Protein 3OEP (pdb70)

InterPro domains:
  IPR003778 Carboxyltransferase domain, subdomain A and B [PF02626] (245-492)
  IPR003778 Carboxyltransferase domain, subdomain A and B [SM00797] (244-492)
  IPR003833 Carboxyltransferase domain, subdomain C and D [PF02682] (4-189)
  IPR003833 Carboxyltransferase domain, subdomain C and D [SM00796] (1-189)
  IPR010016 5-oxoprolinase subunit B [PTHR34698] (6-201)
  IPR010016 5-oxoprolinase subunit B [TIGR00370] (7-198)
  IPR029000 Cyclophilin-like domain superfamily [G3DSA:2.40.100.10] (76-208)
  IPR029000 Cyclophilin-like domain superfamily [G3DSA:2.40.100.10] (384-494)
  IPR029000 Cyclophilin-like domain superfamily [SSF50891] (78-199)

CATH classification: 3.30.1360.40 (+2 more: 2.40.100.10, 2.40.100.10)

Radius of gyration: 23.64 Å; Cα contacts (8 Å, |Δi|>4): 1422; chains: 1; bounding box: 75×50×50 Å

Sequence (485 aa):
VRGFYLRFGEGVSEEANRRRALALAEALLRAPPPGLLDAVPAYGVLYLEYDPRRLSRGRLLRLLKGLPRVVEIPVVRYDGEDLPEVASSRLGLSLEAVKALHQKPLYRVYALGFTPGFPFLAEVEPALRLPRKPHPRPRRVPAHAVAVAGVQTGIYPLPSPGGWNLLGTSLVVAVYDPHRETPFLLRPGDRVRRFLEAEGPTPPEPRPLELLPEEPRLPALLVEEEPGLMDLVVDGGRFLGGHLGLARSGPLDAPSARLANRLVGNGAGAPLLLEFAYKGPVLTALRDLVAAFAGYGFVALLLEGEEIPPGQSFLWPRGKTLRFRPRGPGVRGYLAVAGGLEVRPFLGSASPDLRGRIGRPLWAGDVLGLEALRPVRPGRAFPQRPLPEAFRLRLLPGPQFAGEAFRALCSGPFRVARADRVGVELLGPEVPGGEGLSEPTPLGGVQVPPSSGRPLVLLADKGSSLGGYAKKPALVDPRDLWLLGQARPGVEIIHFTTS

Foldseek 3Di:
DDKDKDFQDDDQDPVLLVLLCQLQVQCLVPPDPFWFAWAFARNMIMTDGDCVRANPVNVVVVSVVTDEEDEWAWAQPWPQLVVLCVVLVHDSVRLVCQQQPDFWAFRAAALPFQKTKIFARDQSSEAAFAPAKDQWDAAQFWFDHGRTIIGRLHIGIGRTRTGTGTQDRQAELPDPDGGVDAHGYTYGYDYDDDDHDDRHAFDAWADPDFPAWWKFFQAAWPFKWWFFQFAGHCLRRFFFRFGALQLVFQQLFQVQLPHHSGFTWIKFWQAGTKMFTQAWWKKFKTFAQWWKAWPRDTHRHFFIDIHHHGTIIGTHGDDAFTMMIMAIRQGWRTHDDNPTRGAQVSSSHHGGDHHGDTIGHNDDHGDDGTDGDDDDDQDQAAEWEKDFDPQADPQQLCQQQVDKWWFAAADQQWTWIHDGDGAKDFDRKDFDDQQFFFDYRDGTTTGGHRNHTGIGGIDRRIGTDPVRSSNSSGDGGGHMYHYDD

Solvent-accessible surface area: 19905 Å² total

Organism: Thermus thermophilus (strain ATCC 27634 / DSM 579 / HB8) (NCBI:txid300852)

Structure (mmCIF, N/CA/C/O backbone):
data_3OEP
#
_entry.id   3OEP
#
_cell.length_a   75.289
_cell.length_b   75.289
_cell.length_c   183.032
_cell.angle_alpha   90.000
_cell.angle_beta   90.000
_cell.angle_gamma   90.000
#
_symmetry.space_group_name_H-M   'P 43 21 2'
#
loop_
_entity.id
_entity.type
_entity.pdbx_description
1 polymer 'Putative uncharacterized protein TTHA0988'
2 non-polymer GLYCEROL
3 non-polymer 'SULFATE ION'
4 water water
#
loop_
_atom_site.group_PDB
_atom_site.id
_atom_site.type_symbol
_atom_site.label_atom_id
_atom_site.label_alt_id
_atom_site.label_comp_id
_atom_site.label_asym_id
_atom_site.label_entity_id
_atom_site.label_seq_id
_atom_site.pdbx_PDB_ins_code
_atom_site.Cartn_x
_atom_site.Cartn_y
_atom_site.Cartn_z
_atom_site.occupancy
_atom_site.B_iso_or_equiv
_atom_site.auth_seq_id
_atom_site.auth_comp_id
_atom_site.auth_asym_id
_atom_site.auth_atom_id
_atom_site.pdbx_PDB_model_num
ATOM 1 C C . MET A 1 1 ? -0.860 31.897 -0.918 1.00 27.43 1 MET A C 1
ATOM 2 O O . MET A 1 1 ? -0.746 33.119 -1.038 1.00 29.77 1 MET A O 1
ATOM 3 N N . VAL A 1 2 ? -2.013 31.295 -0.637 1.00 34.69 2 VAL A N 1
ATOM 4 C CA . VAL A 1 2 ? -3.305 31.913 -0.926 1.00 30.84 2 VAL A CA 1
ATOM 5 C C . VAL A 1 2 ? -4.287 31.709 0.230 1.00 28.95 2 VAL A C 1
ATOM 6 O O . VAL A 1 2 ? -4.378 30.621 0.801 1.00 28.25 2 VAL A O 1
ATOM 10 N N . ARG A 1 3 ? -5.014 32.775 0.564 1.00 24.58 3 ARG A N 1
ATOM 11 C CA . ARG A 1 3 ? -6.075 32.729 1.555 1.00 23.80 3 ARG A CA 1
ATOM 12 C C . ARG A 1 3 ? -7.242 33.563 1.032 1.00 19.35 3 ARG A C 1
ATOM 13 O O . ARG A 1 3 ? -7.054 34.419 0.177 1.00 17.86 3 ARG A O 1
ATOM 21 N N . GLY A 1 4 ? -8.443 33.309 1.534 1.00 19.63 4 GLY A N 1
ATOM 22 C CA . GLY A 1 4 ? -9.609 34.055 1.081 1.00 19.36 4 GLY A CA 1
ATOM 23 C C . GLY A 1 4 ? -10.711 34.135 2.109 1.00 19.71 4 GLY A C 1
ATOM 24 O O . GLY A 1 4 ? -10.735 33.365 3.076 1.00 20.10 4 GLY A O 1
ATOM 25 N N . PHE A 1 5 ? -11.608 35.092 1.917 1.00 17.59 5 PHE A N 1
ATOM 26 C CA . PHE A 1 5 ? -12.813 35.171 2.729 1.00 20.22 5 PHE A CA 1
ATOM 27 C C . PHE A 1 5 ? -13.939 35.834 1.959 1.00 17.68 5 PHE A C 1
ATOM 28 O O . PHE A 1 5 ? -13.710 36.522 0.953 1.00 17.48 5 PHE A O 1
ATOM 36 N N . TYR A 1 6 ? -15.155 35.601 2.441 1.00 17.02 6 TYR A N 1
ATOM 37 C CA . TYR A 1 6 ? -16.365 36.085 1.808 1.00 15.10 6 TYR A CA 1
ATOM 38 C C . TYR A 1 6 ? -17.016 37.166 2.664 1.00 17.30 6 TYR A C 1
ATOM 39 O O . TYR A 1 6 ? -17.137 37.014 3.884 1.00 18.60 6 TYR A O 1
ATOM 48 N N . LEU A 1 7 ? -17.411 38.258 2.022 1.00 16.53 7 LEU A N 1
ATOM 49 C CA . LEU A 1 7 ? -18.297 39.242 2.627 1.00 17.76 7 LEU A CA 1
ATOM 50 C C . LEU A 1 7 ? -19.679 39.047 2.010 1.00 17.48 7 LEU A C 1
ATOM 51 O O . LEU A 1 7 ? -19.804 38.842 0.797 1.00 16.21 7 LEU A O 1
ATOM 56 N N . ARG A 1 8 ? -20.711 39.080 2.849 1.00 16.60 8 ARG A N 1
ATOM 57 C CA . ARG A 1 8 ? -22.066 38.770 2.409 1.00 16.30 8 ARG A CA 1
ATOM 58 C C . ARG A 1 8 ? -22.994 39.907 2.821 1.00 16.38 8 ARG A C 1
ATOM 59 O O . ARG A 1 8 ? -23.125 40.204 4.009 1.00 17.65 8 ARG A O 1
ATOM 67 N N . PHE A 1 9 ? -23.611 40.544 1.827 1.00 16.05 9 PHE A N 1
ATOM 68 C CA . PHE A 1 9 ? -24.392 41.770 2.033 1.00 17.35 9 PHE A CA 1
ATOM 69 C C . PHE A 1 9 ? -25.901 41.571 1.922 1.00 19.67 9 PHE A C 1
ATOM 70 O O . PHE A 1 9 ? -26.673 42.502 2.177 1.00 20.89 9 PHE A O 1
ATOM 78 N N . GLY A 1 10 ? -26.320 40.365 1.555 1.00 19.37 10 GLY A N 1
ATOM 79 C CA . GLY A 1 10 ? -27.736 40.034 1.482 1.00 22.13 10 GLY A CA 1
ATOM 80 C C . GLY A 1 10 ? -27.936 38.777 0.668 1.00 24.54 10 GLY A C 1
ATOM 81 O O . GLY A 1 10 ? -27.182 38.521 -0.267 1.00 24.68 10 GLY A O 1
ATOM 82 N N . GLU A 1 11 ? -28.949 37.994 1.026 1.00 26.01 11 GLU A N 1
ATOM 83 C CA . GLU A 1 11 ? -29.208 36.720 0.365 1.00 26.93 11 GLU A CA 1
ATOM 84 C C . GLU A 1 11 ? -29.963 36.908 -0.946 1.00 27.11 11 GLU A C 1
ATOM 85 O O . GLU A 1 11 ? -30.585 37.948 -1.184 1.00 27.15 11 GLU A O 1
ATOM 87 N N . GLY A 1 12 ? -29.884 35.890 -1.797 1.00 25.59 12 GLY A N 1
ATOM 88 C CA . GLY A 1 12 ? -30.664 35.836 -3.028 1.00 25.40 12 GLY A CA 1
ATOM 89 C C . GLY A 1 12 ? -30.311 36.895 -4.050 1.00 24.76 12 GLY A C 1
ATOM 90 O O . GLY A 1 12 ? -29.191 37.415 -4.075 1.00 23.04 12 GLY A O 1
ATOM 91 N N . VAL A 1 13 ? -31.283 37.208 -4.900 1.00 25.04 13 VAL A N 1
ATOM 92 C CA . VAL A 1 13 ? -31.135 38.249 -5.901 1.00 25.71 13 VAL A CA 1
ATOM 93 C C . VAL A 1 13 ? -31.621 39.563 -5.296 1.00 26.93 13 VAL A C 1
ATOM 94 O O . VAL A 1 13 ? -32.808 39.901 -5.369 1.00 31.21 13 VAL A O 1
ATOM 98 N N . SER A 1 14 ? -30.700 40.271 -4.653 1.00 24.34 14 SER A N 1
ATOM 99 C CA . SER A 1 14 ? -30.981 41.555 -4.030 1.00 23.29 14 SER A CA 1
ATOM 100 C C . SER A 1 14 ? -30.181 42.605 -4.776 1.00 21.38 14 SER A C 1
ATOM 101 O O . SER A 1 14 ? -28.953 42.541 -4.805 1.00 20.38 14 SER A O 1
ATOM 104 N N . GLU A 1 15 ? -30.869 43.565 -5.385 1.00 19.89 15 GLU A N 1
ATOM 105 C CA . GLU A 1 15 ? -30.186 44.617 -6.125 1.00 19.38 15 GLU A CA 1
ATOM 106 C C . GLU A 1 15 ? -29.233 45.423 -5.236 1.00 18.10 15 GLU A C 1
ATOM 107 O O . GLU A 1 15 ? -28.091 45.667 -5.622 1.00 17.78 15 GLU A O 1
ATOM 113 N N . GLU A 1 16 ? -29.677 45.825 -4.047 0.66 14.45 16 GLU A N 1
ATOM 114 C CA . GLU A 1 16 ? -28.834 46.668 -3.208 0.99 16.40 16 GLU A CA 1
ATOM 115 C C . GLU A 1 16 ? -27.633 45.893 -2.651 0.66 11.27 16 GLU A C 1
ATOM 116 O O . GLU A 1 16 ? -26.542 46.439 -2.543 0.66 9.18 16 GLU A O 1
ATOM 122 N N . ALA A 1 17 ? -27.821 44.613 -2.344 1.00 14.93 17 ALA A N 1
ATOM 123 C CA . ALA A 1 17 ? -26.699 43.778 -1.886 1.00 14.86 17 ALA A CA 1
ATOM 124 C C . ALA A 1 17 ? -25.643 43.656 -2.990 1.00 15.83 17 ALA A C 1
ATOM 125 O O . ALA A 1 17 ? -24.439 43.738 -2.731 1.00 14.80 17 ALA A O 1
ATOM 127 N N . ASN A 1 18 ? -26.107 43.480 -4.220 1.00 16.32 18 ASN A N 1
ATOM 128 C CA . ASN A 1 18 ? -25.212 43.401 -5.375 1.00 16.01 18 ASN A CA 1
ATOM 129 C C . ASN A 1 18 ? -24.489 44.731 -5.625 1.00 17.46 18 ASN A C 1
ATOM 130 O O . ASN A 1 18 ? -23.294 44.730 -5.914 1.00 16.27 18 ASN A O 1
ATOM 135 N N . ARG A 1 19 ? -25.193 45.860 -5.485 1.00 16.22 19 ARG A N 1
ATOM 136 C CA A ARG A 1 19 ? -24.567 47.186 -5.639 0.50 16.96 19 ARG A CA 1
ATOM 137 C CA B ARG A 1 19 ? -24.567 47.169 -5.651 0.50 17.36 19 ARG A CA 1
ATOM 138 C C . ARG A 1 19 ? -23.427 47.363 -4.650 1.00 18.22 19 ARG A C 1
ATOM 139 O O . ARG A 1 19 ? -22.370 47.903 -4.995 1.00 18.04 19 ARG A O 1
ATOM 154 N N . ARG A 1 20 ? -23.647 46.915 -3.413 1.00 17.05 20 ARG A N 1
ATOM 155 C CA . ARG A 1 20 ? -22.637 46.989 -2.371 1.00 17.72 20 ARG A CA 1
ATOM 156 C C . ARG A 1 20 ? -21.388 46.175 -2.728 1.00 17.15 20 ARG A C 1
ATOM 157 O O . ARG A 1 20 ? -20.265 46.684 -2.646 1.00 18.35 20 ARG A O 1
ATOM 165 N N . ALA A 1 21 ? -21.592 44.919 -3.108 1.00 15.82 21 ALA A N 1
ATOM 166 C CA . ALA A 1 21 ? -20.480 44.021 -3.453 1.00 16.42 21 ALA A CA 1
ATOM 167 C C . ALA A 1 21 ? -19.707 44.551 -4.657 1.00 18.08 21 ALA A C 1
ATOM 168 O O . ALA A 1 21 ? -18.470 44.497 -4.693 1.00 18.49 21 ALA A O 1
ATOM 170 N N . LEU A 1 22 ? -20.445 45.074 -5.632 1.00 18.41 22 LEU A N 1
ATOM 171 C CA . LEU A 1 22 ? -19.846 45.632 -6.849 1.00 21.68 22 LEU A CA 1
ATOM 172 C C . LEU A 1 22 ? -19.040 46.892 -6.584 1.00 22.46 22 LEU A C 1
ATOM 173 O O . LEU A 1 22 ? -17.949 47.049 -7.133 1.00 22.97 22 LEU A O 1
ATOM 178 N N . ALA A 1 23 ? -19.577 47.793 -5.758 1.00 19.98 23 ALA A N 1
ATOM 179 C CA . ALA A 1 23 ? -18.898 49.049 -5.437 1.00 21.27 23 ALA A CA 1
ATOM 180 C C . ALA A 1 23 ? -17.541 48.769 -4.799 1.00 20.70 23 ALA A C 1
ATOM 181 O O . ALA A 1 23 ? -16.538 49.428 -5.112 1.00 20.32 23 ALA A O 1
ATOM 183 N N . LEU A 1 24 ? -17.523 47.786 -3.904 1.00 19.13 24 LEU A N 1
ATOM 184 C CA . LEU A 1 24 ? -16.299 47.401 -3.215 1.00 19.17 24 LEU A CA 1
ATOM 185 C C . LEU A 1 24 ? -15.320 46.722 -4.166 1.00 18.89 24 LEU A C 1
ATOM 186 O O . LEU A 1 24 ? -14.136 47.071 -4.190 1.00 19.07 24 LEU A O 1
ATOM 191 N N . ALA A 1 25 ? -15.803 45.761 -4.949 1.00 16.53 25 ALA A N 1
ATOM 192 C CA . ALA A 1 25 ? -14.942 45.065 -5.901 1.00 17.39 25 ALA A CA 1
ATOM 193 C C . ALA A 1 25 ? -14.337 46.041 -6.906 1.00 17.03 25 ALA A C 1
ATOM 194 O O . ALA A 1 25 ? -13.138 45.987 -7.180 1.00 18.21 25 ALA A O 1
ATOM 196 N N . GLU A 1 26 ? -15.169 46.928 -7.450 1.00 16.14 26 GLU A N 1
ATOM 197 C CA . GLU A 1 26 ? -14.712 47.898 -8.452 1.00 19.03 26 GLU A CA 1
ATOM 198 C C . GLU A 1 26 ? -13.624 48.815 -7.905 1.00 20.03 26 GLU A C 1
ATOM 199 O O . GLU A 1 26 ? -12.630 49.066 -8.582 1.00 19.84 26 GLU A O 1
ATOM 205 N N . ALA A 1 27 ? -13.818 49.304 -6.683 1.00 19.88 27 ALA A N 1
ATOM 206 C CA . ALA A 1 27 ? -12.841 50.187 -6.044 1.00 21.91 27 ALA A CA 1
ATOM 207 C C . ALA A 1 27 ? -11.494 49.480 -5.841 1.00 22.02 27 ALA A C 1
ATOM 208 O O . ALA A 1 27 ? -10.437 50.076 -6.058 1.00 24.39 27 ALA A O 1
ATOM 210 N N . LEU A 1 28 ? -11.537 48.212 -5.437 1.00 20.77 28 LEU A N 1
ATOM 211 C CA . LEU A 1 28 ? -10.316 47.416 -5.268 1.00 20.29 28 LEU A CA 1
ATOM 212 C C . LEU A 1 28 ? -9.624 47.157 -6.597 1.00 21.24 28 LEU A C 1
ATOM 213 O O . LEU A 1 28 ? -8.404 47.280 -6.689 1.00 23.40 28 LEU A O 1
ATOM 218 N N . LEU A 1 29 ? -10.396 46.795 -7.619 1.00 19.91 29 LEU A N 1
ATOM 219 C CA . LEU A 1 29 ? -9.831 46.433 -8.924 1.00 20.71 29 LEU A CA 1
ATOM 220 C C . LEU A 1 29 ? -9.246 47.659 -9.648 1.00 24.22 29 LEU A C 1
ATOM 221 O O . LEU A 1 29 ? -8.321 47.537 -10.456 1.00 25.26 29 LEU A O 1
ATOM 226 N N . ARG A 1 30 ? -9.781 48.833 -9.329 1.00 25.18 30 ARG A N 1
ATOM 227 C CA . ARG A 1 30 ? -9.276 50.108 -9.832 1.00 28.93 30 ARG A CA 1
ATOM 228 C C . ARG A 1 30 ? -7.874 50.416 -9.293 1.00 29.64 30 ARG A C 1
ATOM 229 O O . ARG A 1 30 ? -7.038 50.975 -10.006 1.00 31.46 30 ARG A O 1
ATOM 237 N N . ALA A 1 31 ? -7.628 50.043 -8.039 1.00 27.65 31 ALA A N 1
ATOM 238 C CA . ALA A 1 31 ? -6.368 50.335 -7.361 1.00 29.01 31 ALA A CA 1
ATOM 239 C C . ALA A 1 31 ? -6.024 49.198 -6.398 1.00 27.53 31 ALA A C 1
ATOM 240 O O . ALA A 1 31 ? -6.100 49.365 -5.181 1.00 26.96 31 ALA A O 1
ATOM 242 N N . PRO A 1 32 ? -5.646 48.027 -6.945 1.00 26.76 32 PRO A N 1
ATOM 243 C CA . PRO A 1 32 ? -5.459 46.843 -6.110 1.00 26.25 32 PRO A CA 1
ATOM 244 C C . PRO A 1 32 ? -4.245 46.963 -5.202 1.00 27.10 32 PRO A C 1
ATOM 245 O O . PRO A 1 32 ? -3.154 47.264 -5.688 1.00 27.33 32 PRO A O 1
ATOM 249 N N . PRO A 1 33 ? -4.429 46.751 -3.889 1.00 26.85 33 PRO A N 1
ATOM 250 C CA . PRO A 1 33 ? -3.271 46.777 -3.005 1.00 27.77 33 PRO A CA 1
ATOM 251 C C . PRO A 1 33 ? -2.347 45.591 -3.264 1.00 27.23 33 PRO A C 1
ATOM 252 O O . PRO A 1 33 ? -2.825 44.516 -3.640 1.00 25.38 33 PRO A O 1
ATOM 256 N N . PRO A 1 34 ? -1.031 45.786 -3.087 1.00 27.35 34 PRO A N 1
ATOM 257 C CA . PRO A 1 34 ? -0.085 44.677 -3.195 1.00 27.64 34 PRO A CA 1
ATOM 258 C C . PRO A 1 34 ? -0.505 43.501 -2.311 1.00 26.71 34 PRO A C 1
ATOM 259 O O . PRO A 1 34 ? -0.790 43.691 -1.128 1.00 27.47 34 PRO A O 1
ATOM 263 N N . GLY A 1 35 ? -0.568 42.308 -2.893 1.00 25.13 35 GLY A N 1
ATOM 264 C CA . GLY A 1 35 ? -0.995 41.114 -2.162 1.00 23.83 35 GLY A CA 1
ATOM 265 C C . GLY A 1 35 ? -2.429 40.685 -2.430 1.00 22.73 35 GLY A C 1
ATOM 266 O O . GLY A 1 35 ? -2.797 39.554 -2.113 1.00 20.99 35 GLY A O 1
ATOM 267 N N . LEU A 1 36 ? -3.247 41.574 -2.994 1.00 20.57 36 LEU A N 1
ATOM 268 C CA . LEU A 1 36 ? -4.599 41.197 -3.413 1.00 20.08 36 LEU A CA 1
ATOM 269 C C . LEU A 1 36 ? -4.506 40.365 -4.684 1.00 20.87 36 LEU A C 1
ATOM 270 O O . LEU A 1 36 ? -3.927 40.812 -5.676 1.00 21.48 36 LEU A O 1
ATOM 275 N N . LEU A 1 37 ? -5.078 39.163 -4.638 1.00 19.22 37 LEU A N 1
ATOM 276 C CA . LEU A 1 37 ? -5.026 38.215 -5.747 1.00 19.32 37 LEU A CA 1
ATOM 277 C C . LEU A 1 37 ? -6.307 38.211 -6.572 1.00 17.69 37 LEU A C 1
ATOM 278 O O . LEU A 1 37 ? -6.263 37.987 -7.775 1.00 17.53 37 LEU A O 1
ATOM 283 N N . ASP A 1 38 ? -7.452 38.444 -5.930 1.00 15.63 38 ASP A N 1
ATOM 284 C CA . ASP A 1 38 ? -8.716 38.537 -6.648 1.00 16.93 38 ASP A CA 1
ATOM 285 C C . ASP A 1 38 ? -9.775 39.213 -5.788 1.00 15.97 38 ASP A C 1
ATOM 286 O O . ASP A 1 38 ? -9.699 39.187 -4.559 1.00 16.57 38 ASP A O 1
ATOM 291 N N . ALA A 1 39 ? -10.746 39.818 -6.463 1.00 14.46 39 ALA A N 1
ATOM 292 C CA . ALA A 1 39 ? -11.920 40.410 -5.835 1.00 14.57 39 ALA A CA 1
ATOM 293 C C . ALA A 1 39 ? -13.092 40.076 -6.744 1.00 15.99 39 ALA A C 1
ATOM 294 O O . ALA A 1 39 ? -13.214 40.624 -7.847 1.00 18.68 39 ALA A O 1
ATOM 296 N N . VAL A 1 40 ? -13.938 39.154 -6.300 1.00 13.96 40 VAL A N 1
ATOM 297 C CA . VAL A 1 40 ? -14.977 38.598 -7.157 1.00 12.88 40 VAL A CA 1
ATOM 298 C C . VAL A 1 40 ? -16.364 38.812 -6.555 1.00 13.42 40 VAL A C 1
ATOM 299 O O . VAL A 1 40 ? -16.695 38.225 -5.522 1.00 13.80 40 VAL A O 1
ATOM 303 N N . PRO A 1 41 ? -17.184 39.651 -7.202 1.00 13.70 41 PRO A N 1
ATOM 304 C CA . PRO A 1 41 ? -18.548 39.826 -6.737 1.00 14.30 41 PRO A CA 1
ATOM 305 C C . PRO A 1 41 ? -19.524 38.915 -7.483 1.00 14.76 41 PRO A C 1
ATOM 306 O O . PRO A 1 41 ? -19.362 38.668 -8.678 1.00 14.40 41 PRO A O 1
ATOM 310 N N . ALA A 1 42 ? -20.518 38.401 -6.774 1.00 12.80 42 ALA A N 1
ATOM 311 C CA . ALA A 1 42 ? -21.583 37.609 -7.387 1.00 12.74 42 ALA A CA 1
ATOM 312 C C . ALA A 1 42 ? -22.806 37.737 -6.503 1.00 13.32 42 ALA A C 1
ATOM 313 O O . ALA A 1 42 ? -22.762 37.367 -5.329 1.00 13.75 42 ALA A O 1
ATOM 315 N N . TYR A 1 43 ? -23.881 38.302 -7.047 1.00 13.10 43 TYR A N 1
ATOM 316 C CA . TYR A 1 43 ? -25.078 38.592 -6.265 1.00 12.85 43 TYR A CA 1
ATOM 317 C C . TYR A 1 43 ? -24.666 39.427 -5.043 1.00 13.89 43 TYR A C 1
ATOM 318 O O . TYR A 1 43 ? -23.945 40.410 -5.204 1.00 14.92 43 TYR A O 1
ATOM 327 N N . GLY A 1 44 ? -25.081 39.044 -3.837 1.00 16.30 44 GLY A N 1
ATOM 328 C CA . GLY A 1 44 ? -24.739 39.821 -2.644 1.00 16.06 44 GLY A CA 1
ATOM 329 C C . GLY A 1 44 ? -23.426 39.446 -1.980 1.00 17.06 44 GLY A C 1
ATOM 330 O O . GLY A 1 44 ? -23.175 39.852 -0.856 1.00 18.79 44 GLY A O 1
ATOM 331 N N . VAL A 1 45 ? -22.581 38.681 -2.670 1.00 13.67 45 VAL A N 1
ATOM 332 C CA . VAL A 1 45 ? -21.358 38.151 -2.077 1.00 14.22 45 VAL A CA 1
ATOM 333 C C . VAL A 1 45 ? -20.125 38.751 -2.739 1.00 14.64 45 VAL A C 1
ATOM 334 O O . VAL A 1 45 ? -20.086 38.914 -3.966 1.00 13.91 45 VAL A O 1
ATOM 338 N N . LEU A 1 46 ? -19.116 39.059 -1.926 1.00 14.07 46 LEU A N 1
ATOM 339 C CA . LEU A 1 46 ? -17.810 39.469 -2.428 1.00 13.46 46 LEU A CA 1
ATOM 340 C C . LEU A 1 46 ? -16.764 38.526 -1.858 1.00 14.19 46 LEU A C 1
ATOM 341 O O . LEU A 1 46 ? -16.655 38.383 -0.643 1.00 14.75 46 LEU A O 1
ATOM 346 N N . TYR A 1 47 ? -16.027 37.858 -2.739 1.00 13.56 47 TYR A N 1
ATOM 347 C CA . TYR A 1 47 ? -14.931 36.990 -2.339 1.00 12.38 47 TYR A CA 1
ATOM 348 C C . TYR A 1 47 ? -13.611 37.718 -2.557 1.00 13.57 47 TYR A C 1
ATOM 349 O O . TYR A 1 47 ? -13.346 38.221 -3.652 1.00 14.02 47 TYR A O 1
ATOM 358 N N . LEU A 1 48 ? -12.792 37.769 -1.517 1.00 12.25 48 LEU A N 1
ATOM 359 C CA . LEU A 1 48 ? -11.480 38.402 -1.598 1.00 14.84 48 LEU A CA 1
ATOM 360 C C . LEU A 1 48 ? -10.417 37.349 -1.371 1.00 16.32 48 LEU A C 1
ATOM 361 O O . LEU A 1 48 ? -10.471 36.607 -0.386 1.00 16.28 48 LEU A O 1
ATOM 366 N N . GLU A 1 49 ? -9.460 37.277 -2.294 1.00 16.58 49 GLU A N 1
ATOM 367 C CA . GLU A 1 49 ? -8.354 36.340 -2.205 1.00 16.85 49 GLU A CA 1
ATOM 368 C C . GLU A 1 49 ? -7.063 37.144 -2.099 1.00 17.51 49 GLU A C 1
ATOM 369 O O . GLU A 1 49 ? -6.876 38.128 -2.814 1.00 17.84 49 GLU A O 1
ATOM 375 N N . TYR A 1 50 ? -6.183 36.739 -1.193 1.00 18.20 50 TYR A N 1
ATOM 376 C CA . TYR A 1 50 ? -4.996 37.526 -0.905 1.00 19.33 50 TYR A CA 1
ATOM 377 C C . TYR A 1 50 ? -3.830 36.649 -0.467 1.00 20.25 50 TYR A C 1
ATOM 378 O O . TYR A 1 50 ? -4.021 35.525 0.000 1.00 20.94 50 TYR A O 1
ATOM 387 N N . ASP A 1 51 ? -2.621 37.176 -0.644 1.00 22.39 51 ASP A N 1
ATOM 388 C CA . ASP A 1 51 ? -1.402 36.519 -0.191 1.00 24.81 51 ASP A CA 1
ATOM 389 C C . ASP A 1 51 ? -1.079 37.053 1.198 1.00 25.77 51 ASP A C 1
ATOM 390 O O . ASP A 1 51 ? -0.674 38.209 1.333 1.00 26.76 51 ASP A O 1
ATOM 395 N N . PRO A 1 52 ? -1.256 36.219 2.237 1.00 27.94 52 PRO A N 1
ATOM 396 C CA . PRO A 1 52 ? -1.098 36.700 3.610 1.00 29.33 52 PRO A CA 1
ATOM 397 C C . PRO A 1 52 ? 0.318 37.161 3.962 1.00 31.51 52 PRO A C 1
ATOM 398 O O . PRO A 1 52 ? 0.493 37.892 4.937 1.00 33.72 52 PRO A O 1
ATOM 402 N N . ARG A 1 53 ? 1.313 36.740 3.185 1.00 31.82 53 ARG A N 1
ATOM 403 C CA . ARG A 1 53 ? 2.686 37.202 3.390 1.00 33.44 53 ARG A CA 1
ATOM 404 C C . ARG A 1 53 ? 2.847 38.687 3.048 1.00 33.71 53 ARG A C 1
ATOM 405 O O . ARG A 1 53 ? 3.706 39.359 3.615 1.00 34.54 53 ARG A O 1
ATOM 408 N N . ARG A 1 54 ? 2.030 39.195 2.125 1.00 32.34 54 ARG A N 1
ATOM 409 C CA . ARG A 1 54 ? 2.132 40.593 1.682 1.00 33.02 54 ARG A CA 1
ATOM 410 C C . ARG A 1 54 ? 0.994 41.483 2.167 1.00 32.59 54 ARG A C 1
ATOM 411 O O . ARG A 1 54 ? 1.175 42.688 2.320 1.00 33.28 54 ARG A O 1
ATOM 419 N N . LEU A 1 55 ? -0.176 40.891 2.392 1.00 30.75 55 LEU A N 1
ATOM 420 C CA . LEU A 1 55 ? -1.359 41.637 2.796 1.00 29.75 55 LEU A CA 1
ATOM 421 C C . LEU A 1 55 ? -2.100 40.869 3.877 1.00 30.76 55 LEU A C 1
ATOM 422 O O . LEU A 1 55 ? -2.537 39.752 3.648 1.00 31.20 55 LEU A O 1
ATOM 427 N N . SER A 1 56 ? -2.228 41.455 5.062 1.00 30.97 56 SER A N 1
ATOM 428 C CA . SER A 1 56 ? -2.973 40.805 6.141 1.00 30.96 56 SER A CA 1
ATOM 429 C C . SER A 1 56 ? -4.474 40.989 5.936 1.00 29.91 56 SER A C 1
ATOM 430 O O . SER A 1 56 ? -4.911 41.962 5.317 1.00 27.27 56 SER A O 1
ATOM 433 N N . ARG A 1 57 ? -5.263 40.058 6.466 1.00 28.29 57 ARG A N 1
ATOM 434 C CA . ARG A 1 57 ? -6.715 40.184 6.434 1.00 28.45 57 ARG A CA 1
ATOM 435 C C . ARG A 1 57 ? -7.161 41.489 7.092 1.00 28.15 57 ARG A C 1
ATOM 436 O O . ARG A 1 57 ? -8.042 42.176 6.581 1.00 26.85 57 ARG A O 1
ATOM 444 N N . GLY A 1 58 ? -6.548 41.816 8.228 1.00 29.65 58 GLY A N 1
ATOM 445 C CA . GLY A 1 58 ? -6.876 43.037 8.957 1.00 29.39 58 GLY A CA 1
ATOM 446 C C . GLY A 1 58 ? -6.598 44.298 8.162 1.00 28.11 58 GLY A C 1
ATOM 447 O O . GLY A 1 58 ? -7.415 45.224 8.150 1.00 27.11 58 GLY A O 1
ATOM 448 N N . ARG A 1 59 ? -5.443 44.339 7.504 1.00 26.93 59 ARG A N 1
ATOM 449 C CA . ARG A 1 59 ? -5.086 45.477 6.660 1.00 27.58 59 ARG A CA 1
ATOM 450 C C . ARG A 1 59 ? -6.071 45.587 5.505 1.00 26.63 59 ARG A C 1
ATOM 451 O O . ARG A 1 59 ? -6.522 46.680 5.168 1.00 26.16 59 ARG A O 1
ATOM 453 N N . LEU A 1 60 ? -6.422 44.446 4.916 1.00 25.89 60 LEU A N 1
ATOM 454 C CA . LEU A 1 60 ? -7.397 44.418 3.835 1.00 25.45 60 LEU A CA 1
ATOM 455 C C . LEU A 1 60 ? -8.775 44.889 4.312 1.00 25.79 60 LEU A C 1
ATOM 456 O O . LEU A 1 60 ? -9.430 45.680 3.634 1.00 26.43 60 LEU A O 1
ATOM 461 N N . LEU A 1 61 ? -9.208 44.429 5.484 1.00 26.57 61 LEU A N 1
ATOM 462 C CA . LEU A 1 61 ? -10.500 44.864 6.032 1.00 27.38 61 LEU A CA 1
ATOM 463 C C . LEU A 1 61 ? -10.516 46.369 6.321 1.00 27.45 61 LEU A C 1
ATOM 464 O O . LEU A 1 61 ? -11.515 47.041 6.071 1.00 26.29 61 LEU A O 1
ATOM 469 N N . ARG A 1 62 ? -9.404 46.893 6.828 1.00 27.89 62 ARG A N 1
ATOM 470 C CA . ARG A 1 62 ? -9.284 48.331 7.086 1.00 28.35 62 ARG A CA 1
ATOM 471 C C . ARG A 1 62 ? -9.366 49.120 5.775 1.00 28.81 62 ARG A C 1
ATOM 472 O O . ARG A 1 62 ? -10.070 50.133 5.698 1.00 26.34 62 ARG A O 1
ATOM 480 N N . LEU A 1 63 ? -8.666 48.639 4.747 1.00 29.62 63 LEU A N 1
ATOM 481 C CA . LEU A 1 63 ? -8.716 49.252 3.414 1.00 31.38 63 LEU A CA 1
ATOM 482 C C . LEU A 1 63 ? -10.144 49.373 2.887 1.00 31.18 63 LEU A C 1
ATOM 483 O O . LEU A 1 63 ? -10.524 50.416 2.344 1.00 29.44 63 LEU A O 1
ATOM 488 N N . LEU A 1 64 ? -10.937 48.314 3.061 1.00 31.05 64 LEU A N 1
ATOM 489 C CA . LEU A 1 64 ? -12.314 48.294 2.561 1.00 32.98 64 LEU A CA 1
ATOM 490 C C . LEU A 1 64 ? -13.162 49.445 3.116 1.00 34.06 64 LEU A C 1
ATOM 491 O O . LEU A 1 64 ? -14.024 49.974 2.412 1.00 33.84 64 LEU A O 1
ATOM 496 N N . LYS A 1 65 ? -12.905 49.833 4.365 1.00 36.11 65 LYS A N 1
ATOM 497 C CA . LYS A 1 65 ? -13.645 50.923 5.010 1.00 37.28 65 LYS A CA 1
ATOM 498 C C . LYS A 1 65 ? -13.326 52.297 4.412 1.00 39.05 65 LYS A C 1
ATOM 499 O O . LYS A 1 65 ? -14.148 53.213 4.487 1.00 40.89 65 LYS A O 1
ATOM 502 N N . GLY A 1 66 ? -12.138 52.435 3.823 1.00 40.14 66 GLY A N 1
ATOM 503 C CA . GLY A 1 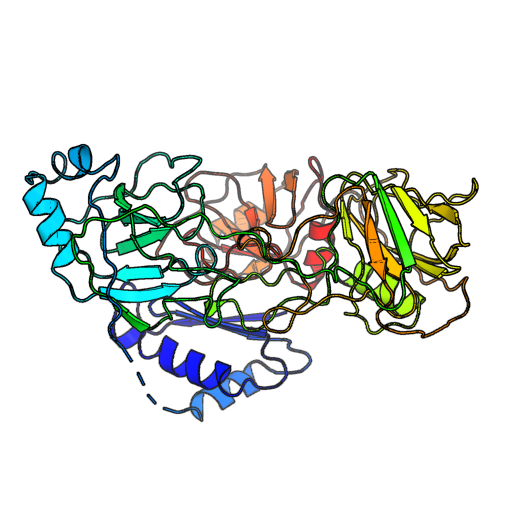66 ? -11.704 53.699 3.225 1.00 41.36 66 GLY A CA 1
ATOM 504 C C . GLY A 1 66 ? -12.062 53.879 1.758 1.00 41.97 66 GLY A C 1
ATOM 505 O O . GLY A 1 66 ? -11.838 54.951 1.197 1.00 44.11 66 GLY A O 1
ATOM 506 N N . LEU A 1 67 ? -12.615 52.841 1.130 1.00 41.42 67 LEU A N 1
ATOM 507 C CA . LEU A 1 67 ? -12.976 52.901 -0.290 1.00 42.04 67 LEU A CA 1
ATOM 508 C C . LEU A 1 67 ? -14.287 53.663 -0.508 1.00 43.54 67 LEU A C 1
ATOM 509 O O . LEU A 1 67 ? -15.084 53.801 0.423 1.00 43.33 67 LEU A O 1
ATOM 514 N N . PRO A 1 68 ? -14.517 54.161 -1.742 1.00 45.23 68 PRO A N 1
ATOM 515 C CA . PRO A 1 68 ? -15.756 54.895 -2.020 1.00 46.34 68 PRO A CA 1
ATOM 516 C C . PRO A 1 68 ? -17.008 54.020 -1.926 1.00 46.45 68 PRO A C 1
ATOM 517 O O . PRO A 1 68 ? -17.996 54.432 -1.316 1.00 47.59 68 PRO A O 1
ATOM 521 N N . ARG A 1 76 ? -25.090 51.644 -17.538 1.00 37.26 76 ARG A N 1
ATOM 522 C CA . ARG A 1 76 ? -24.835 51.284 -18.931 1.00 37.54 76 ARG A CA 1
ATOM 523 C C . ARG A 1 76 ? -25.814 50.211 -19.408 1.00 34.46 76 ARG A C 1
ATOM 524 O O . ARG A 1 76 ? -25.852 49.115 -18.831 1.00 33.73 76 ARG A O 1
ATOM 532 N N . VAL A 1 77 ? -26.579 50.520 -20.460 1.00 30.68 77 VAL A N 1
ATOM 533 C CA . VAL A 1 77 ? -27.529 49.562 -21.049 1.00 27.03 77 VAL A CA 1
ATOM 534 C C . VAL A 1 77 ? -26.967 48.950 -22.330 1.00 24.23 77 VAL A C 1
ATOM 535 O O . VAL A 1 77 ? -26.652 49.656 -23.295 1.00 23.00 77 VAL A O 1
ATOM 539 N N . VAL A 1 78 ? -26.846 47.630 -22.326 1.00 19.29 78 VAL A N 1
ATOM 540 C CA . VAL A 1 78 ? -26.327 46.894 -23.463 1.00 17.65 78 VAL A CA 1
ATOM 541 C C . VAL A 1 78 ? -27.474 46.155 -24.134 1.00 18.45 78 VAL A C 1
ATOM 542 O O . VAL A 1 78 ? -28.220 45.439 -23.469 1.00 17.79 78 VAL A O 1
ATOM 546 N N . GLU A 1 79 ? -27.599 46.325 -25.448 1.00 17.22 79 GLU A N 1
ATOM 547 C CA . GLU A 1 79 ? -28.647 45.667 -26.226 1.00 18.48 79 GLU A CA 1
ATOM 548 C C . GLU A 1 79 ? -28.140 44.335 -26.776 1.00 18.68 79 GLU A C 1
ATOM 549 O O . GLU A 1 79 ? -27.047 44.265 -27.352 1.00 19.13 79 GLU A O 1
ATOM 551 N N . ILE A 1 80 ? -28.923 43.278 -26.582 1.00 14.76 80 ILE A N 1
ATOM 552 C CA . ILE A 1 80 ? -28.589 41.956 -27.104 1.00 14.01 80 ILE A CA 1
ATOM 553 C C . ILE A 1 80 ? -29.651 41.532 -28.118 1.00 13.19 80 ILE A C 1
ATOM 554 O O . ILE A 1 80 ? -30.742 41.108 -27.731 1.00 13.39 80 ILE A O 1
ATOM 559 N N . PRO A 1 81 ? -29.355 41.665 -29.421 1.00 12.96 81 PRO A N 1
ATOM 560 C CA . PRO A 1 81 ? -30.276 41.129 -30.430 1.00 12.99 81 PRO A CA 1
ATOM 561 C C . PRO A 1 81 ? -30.305 39.614 -30.331 1.00 13.81 81 PRO A C 1
ATOM 562 O O . PRO A 1 81 ? -29.252 38.996 -30.152 1.00 12.11 81 PRO A O 1
ATOM 566 N N . VAL A 1 82 ? -31.495 39.025 -30.436 1.00 13.17 82 VAL A N 1
ATOM 567 C CA A VAL A 1 82 ? -31.682 37.586 -30.225 0.50 12.74 82 VAL A CA 1
ATOM 568 C CA B VAL A 1 82 ? -31.651 37.588 -30.252 0.50 13.59 82 VAL A CA 1
ATOM 569 C C . VAL A 1 82 ? -32.610 36.984 -31.270 1.00 13.36 82 VAL A C 1
ATOM 570 O O . VAL A 1 82 ? -33.670 37.548 -31.561 1.00 14.47 82 VAL A O 1
ATOM 577 N N . ARG A 1 83 ? -32.214 35.838 -31.820 1.00 14.01 83 ARG A N 1
ATOM 578 C CA . ARG A 1 83 ? -33.087 35.036 -32.668 1.00 14.71 83 ARG A CA 1
ATOM 579 C C . ARG A 1 83 ? -33.701 33.965 -31.766 1.00 15.05 83 ARG A C 1
ATOM 580 O O . ARG A 1 83 ? -32.975 33.156 -31.183 1.00 13.94 83 ARG A O 1
ATOM 588 N N . TYR A 1 84 ? -35.029 33.965 -31.634 1.00 15.92 84 TYR A N 1
ATOM 589 C CA . TYR A 1 84 ? -35.701 33.044 -30.709 1.00 15.14 84 TYR A CA 1
ATOM 590 C C . TYR A 1 84 ? -36.001 31.726 -31.407 1.00 16.72 84 TYR A C 1
ATOM 591 O O . TYR A 1 84 ? -37.147 31.429 -31.754 1.00 17.29 84 TYR A O 1
ATOM 600 N N . ASP A 1 85 ? -34.933 30.953 -31.600 1.00 15.67 85 ASP A N 1
ATOM 601 C CA . ASP A 1 85 ? -34.955 29.673 -32.298 1.00 17.39 85 ASP A CA 1
ATOM 602 C C . ASP A 1 85 ? -34.499 28.545 -31.373 1.00 16.65 85 ASP A C 1
ATOM 603 O O . ASP A 1 85 ? -34.082 27.475 -31.837 1.00 15.87 85 ASP A O 1
ATOM 608 N N . GLY A 1 86 ? -34.582 28.784 -30.063 1.00 14.47 86 GLY A N 1
ATOM 609 C CA . GLY A 1 86 ? -34.053 27.856 -29.082 1.00 15.11 86 GLY A CA 1
ATOM 610 C C . GLY A 1 86 ? -34.731 26.501 -29.125 1.00 15.97 86 GLY A C 1
ATOM 611 O O . GLY A 1 86 ? -35.949 26.406 -29.318 1.00 16.51 86 GLY A O 1
ATOM 612 N N . GLU A 1 87 ? -33.931 25.454 -28.934 1.00 16.89 87 GLU A N 1
ATOM 613 C CA . GLU A 1 87 ? -34.408 24.073 -29.012 1.00 19.24 87 GLU A CA 1
ATOM 614 C C . GLU A 1 87 ? -35.484 23.766 -27.963 1.00 19.27 87 GLU A C 1
ATOM 615 O O . GLU A 1 87 ? -36.317 22.898 -28.182 1.00 19.64 87 GLU A O 1
ATOM 621 N N . ASP A 1 88 ? -35.463 24.482 -26.838 1.00 18.36 88 ASP A N 1
ATOM 622 C CA . ASP A 1 88 ? -36.413 24.253 -25.741 1.00 18.02 88 ASP A CA 1
ATOM 623 C C . ASP A 1 88 ? -37.618 25.199 -25.742 1.00 17.32 88 ASP A C 1
ATOM 624 O O . ASP A 1 88 ? -38.486 25.095 -24.870 1.00 17.28 88 ASP A O 1
ATOM 629 N N . LEU A 1 89 ? -37.689 26.107 -26.707 1.00 16.94 89 LEU A N 1
ATOM 630 C CA . LEU A 1 89 ? -38.736 27.126 -26.697 1.00 18.52 89 LEU A CA 1
ATOM 631 C C . LEU A 1 89 ? -40.144 26.506 -26.672 1.00 19.72 89 LEU A C 1
ATOM 632 O O . LEU A 1 89 ? -40.981 26.907 -25.848 1.00 19.75 89 LEU A O 1
ATOM 637 N N . PRO A 1 90 ? -40.410 25.503 -27.534 1.00 19.41 90 PRO A N 1
ATOM 638 C CA . PRO A 1 90 ? -41.741 24.883 -27.473 1.00 20.42 90 PRO A CA 1
ATOM 639 C C . PRO A 1 90 ? -42.073 24.225 -26.127 1.00 20.25 90 PRO A C 1
ATOM 640 O O . PRO A 1 90 ? -43.200 24.358 -25.646 1.00 20.37 90 PRO A O 1
ATOM 644 N N . GLU A 1 91 ? -41.104 23.534 -25.531 1.00 19.97 91 GLU A N 1
ATOM 645 C CA . GLU A 1 91 ? -41.301 22.875 -24.236 1.00 21.86 91 GLU A CA 1
ATOM 646 C C . GLU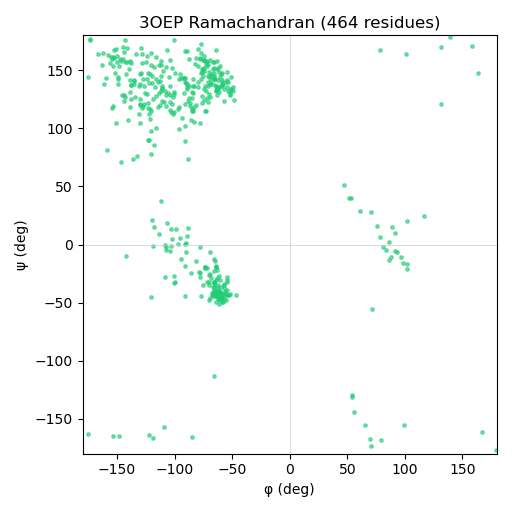 A 1 91 ? -41.484 23.880 -23.099 1.00 20.26 91 GLU A C 1
ATOM 647 O O . GLU A 1 91 ? -42.316 23.679 -22.208 1.00 19.65 91 GLU A O 1
ATOM 653 N N . VAL A 1 92 ? -40.684 24.943 -23.110 1.00 17.46 92 VAL A N 1
ATOM 654 C CA . VAL A 1 92 ? -40.845 26.014 -22.127 1.00 17.12 92 VAL A CA 1
ATOM 655 C C . VAL A 1 92 ? -42.264 26.599 -22.204 1.00 17.63 92 VAL A C 1
ATOM 656 O O . VAL A 1 92 ? -42.947 26.731 -21.185 1.00 17.37 92 VAL A O 1
ATOM 660 N N . ALA A 1 93 ? -42.703 26.934 -23.415 1.00 16.65 93 ALA A N 1
ATOM 661 C CA . ALA A 1 93 ? -44.049 27.488 -23.622 1.00 18.74 93 ALA A CA 1
ATOM 662 C C . ALA A 1 93 ? -45.129 26.553 -23.075 1.00 20.13 93 ALA A C 1
ATOM 663 O O . ALA A 1 93 ? -46.040 26.994 -22.362 1.00 19.93 93 ALA A O 1
ATOM 665 N N A SER A 1 94 ? -45.029 25.267 -23.409 0.50 21.34 94 SER A N 1
ATOM 666 N N B SER A 1 94 ? -45.013 25.270 -23.408 0.50 21.14 94 SER A N 1
ATOM 667 C CA A SER A 1 94 ? -46.012 24.269 -22.969 0.50 22.96 94 SER A CA 1
ATOM 668 C CA B SER A 1 94 ? -45.979 24.255 -22.989 0.50 22.56 94 SER A CA 1
ATOM 669 C C A SER A 1 94 ? -46.063 24.140 -21.453 0.50 23.08 94 SER A C 1
ATOM 670 C C B SER A 1 94 ? -46.055 24.124 -21.469 0.50 22.92 94 SER A C 1
ATOM 671 O O A SER A 1 94 ? -47.145 24.146 -20.859 0.50 24.28 94 SER A O 1
ATOM 672 O O B SER A 1 94 ? -47.146 24.118 -20.892 0.50 24.21 94 SER A O 1
ATOM 677 N N . ARG A 1 95 ? -44.892 24.025 -20.832 1.00 21.88 95 ARG A N 1
ATOM 678 C CA . ARG A 1 95 ? -44.809 23.849 -19.384 1.00 21.47 95 ARG A CA 1
ATOM 679 C C . ARG A 1 95 ? -45.311 25.065 -18.596 1.00 19.86 95 ARG A C 1
ATOM 680 O O . ARG A 1 95 ? -45.722 24.928 -17.448 1.00 19.61 95 ARG A O 1
ATOM 688 N N . LEU A 1 96 ? -45.301 26.240 -19.223 1.00 18.65 96 LEU A N 1
ATOM 689 C CA . LEU A 1 96 ? -45.724 27.476 -18.560 1.00 17.85 96 LEU A CA 1
ATOM 690 C C . LEU A 1 96 ? -47.123 27.935 -18.963 1.00 18.34 96 LEU A C 1
ATOM 691 O O . LEU A 1 96 ? -47.607 28.946 -18.450 1.00 19.07 96 LEU A O 1
ATOM 696 N N . GLY A 1 97 ? -47.771 27.196 -19.864 1.00 19.81 97 GLY A N 1
ATOM 697 C CA . GLY A 1 97 ? -49.101 27.547 -20.346 1.00 19.25 97 GLY A CA 1
ATOM 698 C C . GLY A 1 97 ? -49.106 28.778 -21.230 1.00 19.44 97 GLY A C 1
ATOM 699 O O . GLY A 1 97 ? -50.107 29.490 -21.306 1.00 20.02 97 GLY A O 1
ATOM 700 N N . LEU A 1 98 ? -47.989 29.017 -21.912 1.00 17.74 98 LEU A N 1
ATOM 701 C CA . LEU A 1 98 ? -47.799 30.223 -22.717 1.00 18.18 98 LEU A CA 1
ATOM 702 C C . LEU A 1 98 ? -47.741 29.895 -24.204 1.00 18.54 98 LEU A C 1
ATOM 703 O O . LEU A 1 98 ? -47.354 28.791 -24.593 1.00 20.37 98 LEU A O 1
ATOM 708 N N . SER A 1 99 ? -48.099 30.870 -25.031 1.00 18.51 99 SER A N 1
ATOM 709 C CA . SER A 1 99 ? -47.830 30.792 -26.463 1.00 18.96 99 SER A CA 1
ATOM 710 C C . SER A 1 99 ? -46.341 31.036 -26.704 1.00 19.06 99 SER A C 1
ATOM 711 O O . SER A 1 99 ? -45.644 31.583 -25.845 1.00 17.27 99 SER A O 1
ATOM 714 N N . LEU A 1 100 ? -45.864 30.643 -27.882 1.00 19.07 100 LEU A N 1
ATOM 715 C CA . LEU A 1 100 ? -44.472 30.879 -28.260 1.00 20.44 100 LEU A CA 1
ATOM 716 C C . LEU A 1 100 ? -44.171 32.373 -28.247 1.00 17.98 100 LEU A C 1
ATOM 717 O O . LEU A 1 100 ? -43.148 32.804 -27.717 1.00 18.18 100 LEU A O 1
ATOM 722 N N . GLU A 1 101 ? -45.080 33.171 -28.801 1.00 18.61 101 GLU A N 1
ATOM 723 C CA . GLU A 1 101 ? -44.892 34.614 -28.821 1.00 19.34 101 GLU A CA 1
ATOM 724 C C . GLU A 1 101 ? -44.926 35.223 -27.420 1.00 18.02 101 GLU A C 1
ATOM 725 O O . GLU A 1 101 ? -44.224 36.197 -27.156 1.00 15.98 101 GLU A O 1
ATOM 731 N N . ALA A 1 102 ? -45.731 34.648 -26.526 1.00 17.29 102 ALA A N 1
ATOM 732 C CA . ALA A 1 102 ? -45.802 35.129 -25.149 1.00 16.54 102 ALA A CA 1
ATOM 733 C C . ALA A 1 102 ? -44.473 34.907 -24.431 1.00 15.36 102 ALA A C 1
ATOM 734 O O . ALA A 1 102 ? -44.032 35.770 -23.682 1.00 14.53 102 ALA A O 1
ATOM 736 N N . VAL A 1 103 ? -43.847 33.751 -24.659 1.00 15.25 103 VAL A N 1
ATOM 737 C CA . VAL A 1 103 ? -42.515 33.487 -24.107 1.00 13.94 103 VAL A CA 1
ATOM 738 C C . VAL A 1 103 ? -41.496 34.525 -24.584 1.00 12.64 103 VAL A C 1
ATOM 739 O O . VAL A 1 103 ? -40.748 35.094 -23.784 1.00 12.67 103 VAL A O 1
ATOM 743 N N . LYS A 1 104 ? -41.463 34.764 -25.890 1.00 13.28 104 LYS A N 1
ATOM 744 C CA . LYS A 1 104 ? -40.547 35.755 -26.453 1.00 14.35 104 LYS A CA 1
ATOM 745 C C . LYS A 1 104 ? -40.766 37.138 -25.855 1.00 13.25 104 LYS A C 1
ATOM 746 O O . LYS A 1 104 ? -39.811 37.831 -25.498 1.00 14.01 104 LYS A O 1
ATOM 752 N N . ALA A 1 105 ? -42.021 37.546 -25.750 1.00 13.91 105 ALA A N 1
ATOM 753 C CA . ALA A 1 105 ? -42.345 38.866 -25.213 1.00 14.96 105 ALA A CA 1
ATOM 754 C C . ALA A 1 105 ? -41.941 38.999 -23.746 1.00 14.04 105 ALA A C 1
ATOM 755 O O . ALA A 1 105 ? -41.356 40.016 -23.346 1.00 13.73 105 ALA A O 1
ATOM 757 N N . LEU A 1 106 ? -42.235 37.973 -22.948 1.00 14.39 106 LEU A N 1
ATOM 758 C CA . LEU A 1 106 ? -41.836 37.959 -21.538 1.00 13.19 106 LEU A CA 1
ATOM 759 C C . LEU A 1 106 ? -40.324 38.044 -21.388 1.00 13.81 106 LEU A C 1
ATOM 760 O O . LEU A 1 106 ? -39.821 38.773 -20.534 1.00 13.78 106 LEU A O 1
ATOM 765 N N . HIS A 1 107 ? -39.594 37.310 -22.220 1.00 12.43 107 HIS A N 1
ATOM 766 C CA . HIS A 1 107 ? -38.138 37.337 -22.136 1.00 10.61 107 HIS A CA 1
ATOM 767 C C . HIS A 1 107 ? -37.557 38.728 -22.411 1.00 12.87 107 HIS A C 1
ATOM 768 O O . HIS A 1 107 ? -36.596 39.134 -21.766 1.00 12.09 107 HIS A O 1
ATOM 775 N N . GLN A 1 108 ? -38.152 39.454 -23.355 1.00 13.59 108 GLN A N 1
ATOM 776 C CA . GLN A 1 108 ? -37.675 40.788 -23.723 1.00 13.11 108 GLN A CA 1
ATOM 777 C C . GLN A 1 108 ? -38.142 41.895 -22.783 1.00 13.44 108 GLN A C 1
ATOM 778 O O . GLN A 1 108 ? -37.625 43.000 -22.848 1.00 15.77 108 GLN A O 1
ATOM 784 N N . LYS A 1 109 ? -39.126 41.613 -21.935 1.00 14.40 109 LYS A N 1
ATOM 785 C CA . LYS A 1 109 ? -39.752 42.671 -21.127 1.00 15.18 109 LYS A CA 1
ATOM 786 C C . LYS A 1 109 ? -38.830 43.369 -20.105 1.00 14.84 109 LYS A C 1
ATOM 787 O O . LYS A 1 109 ? -38.791 44.597 -20.065 1.00 17.07 109 LYS A O 1
ATOM 793 N N . PRO A 1 110 ? -38.091 42.607 -19.275 1.00 13.97 110 PRO A N 1
ATOM 794 C CA . PRO A 1 110 ? -37.327 43.284 -18.227 1.00 14.35 110 PRO A CA 1
ATOM 795 C C . PRO A 1 110 ? -36.125 44.090 -18.701 1.00 14.80 110 PRO A C 1
ATOM 796 O O . PRO A 1 110 ? -35.562 43.820 -19.761 1.00 15.92 110 PRO A O 1
ATOM 800 N N . LEU A 1 111 ? -35.742 45.074 -17.899 1.00 15.69 111 LEU A N 1
ATOM 801 C CA . LEU A 1 111 ? -34.400 45.627 -17.974 1.00 15.32 111 LEU A CA 1
ATOM 802 C C . LEU A 1 111 ? -33.582 44.806 -16.988 1.00 16.12 111 LEU A C 1
ATOM 803 O O . LEU A 1 111 ? -33.692 44.988 -15.773 1.00 16.34 111 LEU A O 1
ATOM 808 N N . TYR A 1 112 ? -32.799 43.872 -17.512 1.00 14.33 112 TYR A N 1
ATOM 809 C CA . TYR A 1 112 ? -32.035 42.955 -16.672 1.00 14.41 112 TYR A CA 1
ATOM 810 C C . TYR A 1 112 ? -30.792 43.621 -16.116 1.00 14.22 112 TYR A C 1
ATOM 811 O O . TYR A 1 112 ? -30.323 44.623 -16.645 1.00 14.47 112 TYR A O 1
ATOM 820 N N . ARG A 1 113 ? -30.267 43.037 -15.048 1.00 14.40 113 ARG A N 1
ATOM 821 C CA . ARG A 1 113 ? -29.000 43.431 -14.467 1.00 14.51 113 ARG A CA 1
ATOM 822 C C . ARG A 1 113 ? -28.073 42.221 -14.451 1.00 13.81 113 ARG A C 1
ATOM 823 O O . ARG A 1 113 ? -28.510 41.106 -14.150 1.00 14.42 113 ARG A O 1
ATOM 831 N N . VAL A 1 114 ? -26.802 42.440 -14.772 1.00 13.23 114 VAL A N 1
ATOM 832 C CA . VAL A 1 114 ? -25.779 41.410 -14.642 1.00 13.02 114 VAL A CA 1
ATOM 833 C C . VAL A 1 114 ? -25.385 41.291 -13.170 1.00 13.88 114 VAL A C 1
ATOM 834 O O . VAL A 1 114 ? -24.678 42.152 -12.644 1.00 15.47 114 VAL A O 1
ATOM 838 N N . TYR A 1 115 ? -25.853 40.234 -12.512 1.00 12.03 115 TYR A N 1
ATOM 839 C CA . TYR A 1 115 ? -25.557 39.995 -11.096 1.00 13.94 115 TYR A CA 1
ATOM 840 C C . TYR A 1 115 ? -24.243 39.245 -10.867 1.00 15.99 115 TYR A C 1
ATOM 841 O O . TYR A 1 115 ? -23.660 39.324 -9.789 1.00 16.09 115 TYR A O 1
ATOM 850 N N . ALA A 1 116 ? -23.805 38.494 -11.871 1.00 15.07 116 ALA A N 1
ATOM 851 C CA . ALA A 1 116 ? -22.561 37.746 -11.799 1.00 14.95 116 ALA A CA 1
ATOM 852 C C . ALA A 1 116 ? -22.083 37.519 -13.218 1.00 15.42 116 ALA A C 1
ATOM 8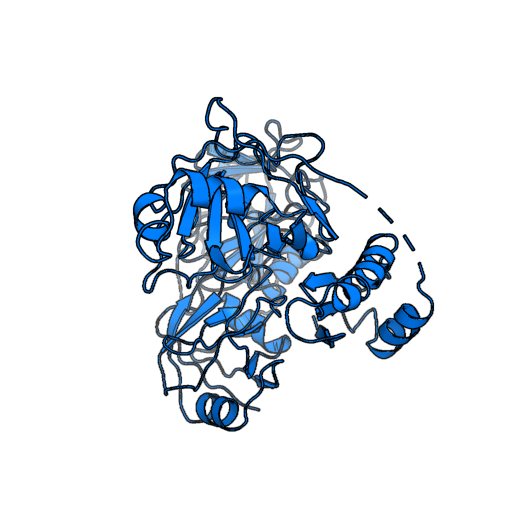53 O O . ALA A 1 116 ? -22.870 37.545 -14.157 1.00 13.51 116 ALA A O 1
ATOM 855 N N . LEU A 1 117 ? -20.783 37.308 -13.359 1.00 16.62 117 LEU A N 1
A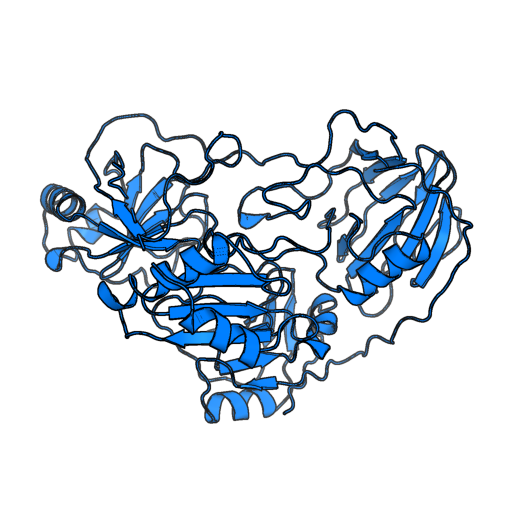TOM 856 C CA . LEU A 1 117 ? -20.177 37.150 -14.657 1.00 15.59 117 LEU A CA 1
ATOM 857 C C . LEU A 1 117 ? -19.085 36.134 -14.500 1.00 18.34 117 LEU A C 1
ATOM 858 O O . LEU A 1 117 ? -18.266 36.240 -13.592 1.00 20.11 117 LEU A O 1
ATOM 863 N N . GLY A 1 118 ? -19.096 35.125 -15.352 1.00 17.89 118 GLY A N 1
ATOM 864 C CA . GLY A 1 118 ? -17.924 34.280 -15.498 1.00 19.73 118 GLY A CA 1
ATOM 865 C C . GLY A 1 118 ? -18.046 32.821 -15.125 1.00 22.45 118 GLY A C 1
ATOM 866 O O . GLY A 1 118 ? -17.033 32.186 -14.837 1.00 25.40 118 GLY A O 1
ATOM 867 N N . PHE A 1 119 ? -19.251 32.254 -15.165 1.00 19.53 119 PHE A N 1
ATOM 868 C CA . PHE A 1 119 ? -19.371 30.802 -14.988 1.00 22.24 119 PHE A CA 1
ATOM 869 C C . PHE A 1 119 ? -18.424 30.090 -15.972 1.00 21.97 119 PHE A C 1
ATOM 870 O O . PHE A 1 119 ? -17.755 29.106 -15.635 1.00 21.86 119 PHE A O 1
ATOM 878 N N . THR A 1 120 ? -18.406 30.598 -17.199 1.00 19.95 120 THR A N 1
ATOM 879 C CA . THR A 1 120 ? -17.272 30.455 -18.112 1.00 19.07 120 THR A CA 1
ATOM 880 C C . THR A 1 120 ? -16.919 31.895 -18.476 1.00 17.22 120 THR A C 1
ATOM 881 O O . THR A 1 120 ? -17.739 32.788 -18.265 1.00 16.92 120 THR A O 1
ATOM 885 N N . PRO A 1 121 ? -15.710 32.147 -19.004 1.00 15.96 121 PRO A N 1
ATOM 886 C CA . PRO A 1 121 ? -15.337 33.539 -19.269 1.00 15.59 121 PRO A CA 1
ATOM 887 C C . PRO A 1 121 ? -16.408 34.341 -20.031 1.00 15.66 121 PRO A C 1
ATOM 888 O O . PRO A 1 121 ? -16.870 33.919 -21.085 1.00 16.53 121 PRO A O 1
ATOM 892 N N . GLY A 1 122 ? -16.822 35.469 -19.457 1.00 15.09 122 GLY A N 1
ATOM 893 C CA . GLY A 1 122 ? -17.787 36.362 -20.102 1.00 15.26 122 GLY A CA 1
ATOM 894 C C . GLY A 1 122 ? -19.258 35.992 -19.982 1.00 15.72 122 GLY A C 1
ATOM 895 O O . GLY A 1 122 ? -20.112 36.742 -20.456 1.00 16.45 122 GLY A O 1
ATOM 896 N N . PHE A 1 123 ? -19.560 34.864 -19.335 1.00 14.01 123 PHE A N 1
ATOM 897 C CA . PHE A 1 123 ? -20.945 34.365 -19.172 1.00 13.18 123 PHE A CA 1
ATOM 898 C C . PHE A 1 123 ? -21.701 35.220 -18.154 1.00 13.81 123 PHE A C 1
ATOM 899 O O . PHE A 1 123 ? -21.354 35.204 -16.975 1.00 13.89 123 PHE A O 1
ATOM 907 N N . PRO A 1 124 ? -22.748 35.943 -18.592 1.00 13.10 124 PRO A N 1
ATOM 908 C CA . PRO A 1 124 ? -23.503 36.772 -17.656 1.00 12.34 124 PRO A CA 1
ATOM 909 C C . PRO A 1 124 ? -24.649 36.017 -17.013 1.00 13.67 124 PRO A C 1
ATOM 910 O O . PRO A 1 124 ? -25.371 35.291 -17.695 1.00 14.99 124 PRO A O 1
ATOM 914 N N . PHE A 1 125 ? -24.800 36.182 -15.703 1.00 13.02 125 PHE A N 1
ATOM 915 C CA . PHE A 1 125 ? -26.000 35.741 -15.012 1.00 13.44 125 PHE A CA 1
ATOM 916 C C . PHE A 1 125 ? -26.848 36.985 -14.804 1.00 11.84 125 PHE A C 1
ATOM 917 O O . PHE A 1 125 ? -26.446 37.904 -14.092 1.00 12.14 125 PHE A O 1
ATOM 925 N N . LEU A 1 126 ? -28.003 37.007 -15.464 1.00 11.39 126 LEU A N 1
ATOM 926 C CA . LEU A 1 126 ? -28.898 38.156 -15.493 1.00 10.81 126 LEU A CA 1
ATOM 927 C C . LEU A 1 126 ? -30.190 37.873 -14.733 1.00 10.99 126 LEU A C 1
ATOM 928 O O . LEU A 1 126 ? -30.692 36.756 -14.758 1.00 13.22 126 LEU A O 1
ATOM 933 N N . ALA A 1 127 ? -30.728 38.895 -14.074 1.00 11.41 127 ALA A N 1
ATOM 934 C CA . ALA A 1 127 ? -32.021 38.786 -13.390 1.00 12.44 127 ALA A CA 1
ATOM 935 C C . ALA A 1 127 ? -32.702 40.150 -13.486 1.00 12.82 127 ALA A C 1
ATOM 936 O O . ALA A 1 127 ? -32.004 41.144 -13.690 1.00 12.29 127 ALA A O 1
ATOM 938 N N . GLU A 1 128 ? -34.031 40.249 -13.352 1.00 13.69 128 GLU A N 1
ATOM 939 C CA . GLU A 1 128 ? -34.960 39.154 -13.042 1.00 13.71 128 GLU A CA 1
ATOM 940 C C . GLU A 1 128 ? -35.836 38.751 -14.225 1.00 12.97 128 GLU A C 1
ATOM 941 O O . GLU A 1 128 ? -36.483 39.596 -14.858 1.00 15.46 128 GLU A O 1
ATOM 947 N N . VAL A 1 129 ? -35.909 37.449 -14.473 1.00 12.79 129 VAL A N 1
ATOM 948 C CA . VAL A 1 129 ? -36.893 36.881 -15.394 1.00 13.81 129 VAL A CA 1
ATOM 949 C C . VAL A 1 129 ? -38.303 37.118 -14.838 1.00 13.92 129 VAL A C 1
ATOM 950 O O . VAL A 1 129 ? -38.549 36.960 -13.633 1.00 14.06 129 VAL A O 1
ATOM 954 N N . GLU A 1 130 ? -39.221 37.524 -15.715 1.00 14.54 130 GLU A N 1
ATOM 955 C CA . GLU A 1 130 ? -40.620 37.732 -15.333 1.00 15.85 130 GLU A CA 1
ATOM 956 C C . GLU A 1 130 ? -41.176 36.483 -14.654 1.00 14.72 130 GLU A C 1
ATOM 957 O O . GLU A 1 130 ? -40.887 35.376 -15.082 1.00 15.49 130 GLU A O 1
ATOM 963 N N . PRO A 1 131 ? -41.986 36.656 -13.592 1.00 16.82 131 PRO A N 1
ATOM 964 C CA . PRO A 1 131 ? -42.556 35.499 -12.898 1.00 17.09 131 PRO A CA 1
ATOM 965 C C . PRO A 1 131 ? -43.163 34.423 -13.807 1.00 17.29 131 PRO A C 1
ATOM 966 O O . PRO A 1 131 ? -42.917 33.234 -13.594 1.00 16.65 131 PRO A O 1
ATOM 970 N N . ALA A 1 132 ? -43.918 34.839 -14.821 1.00 16.20 132 ALA A N 1
ATOM 971 C CA . ALA A 1 132 ? -44.586 33.902 -15.730 1.00 15.37 132 ALA A CA 1
ATOM 972 C C . ALA A 1 132 ? -43.627 33.049 -16.559 1.00 14.96 132 ALA A C 1
ATOM 973 O O . ALA A 1 132 ? -44.032 32.015 -17.078 1.00 15.94 132 ALA A O 1
ATOM 975 N N . LEU A 1 133 ? -42.368 33.479 -16.679 1.00 13.64 133 LEU A N 1
ATOM 976 C CA . LEU A 1 133 ? -41.368 32.766 -17.480 1.00 13.74 133 LEU A CA 1
ATOM 977 C C . LEU A 1 133 ? -40.393 31.946 -16.624 1.00 13.56 133 LEU A C 1
ATOM 978 O O . LEU A 1 133 ? -39.464 31.335 -17.144 1.00 14.84 133 LEU A O 1
ATOM 983 N N . ARG A 1 134 ? -40.626 31.893 -15.314 1.00 13.67 134 ARG A N 1
ATOM 984 C CA . ARG A 1 134 ? -39.715 31.168 -14.424 1.00 14.08 134 ARG A CA 1
ATOM 985 C C . ARG A 1 134 ? -39.989 29.669 -14.422 1.00 16.53 134 ARG A C 1
ATOM 986 O O . ARG A 1 134 ? -41.086 29.228 -14.080 1.00 16.99 134 ARG A O 1
ATOM 994 N N . LEU A 1 135 ? -38.987 28.884 -14.802 1.00 16.73 135 LEU A N 1
ATOM 995 C CA . LEU A 1 135 ? -39.108 27.438 -14.698 1.00 19.56 135 LEU A CA 1
ATOM 996 C C . LEU A 1 135 ? -37.757 26.798 -14.413 1.00 19.34 135 LEU A C 1
ATOM 997 O O . LEU A 1 135 ? -36.715 27.360 -14.764 1.00 18.61 135 LEU A O 1
ATOM 1002 N N . PRO A 1 136 ? -37.772 25.623 -13.766 1.00 20.21 136 PRO A N 1
ATOM 1003 C CA . PRO A 1 136 ? -36.525 25.007 -13.345 1.00 21.32 136 PRO A CA 1
ATOM 1004 C C . PRO A 1 136 ? -35.642 24.570 -14.506 1.00 19.83 136 PRO A C 1
ATOM 1005 O O . PRO A 1 136 ? -36.123 24.333 -15.619 1.00 18.91 136 PRO A O 1
ATOM 1009 N N . ARG A 1 137 ? -34.352 24.458 -14.223 1.00 22.30 137 ARG A N 1
ATOM 1010 C CA . ARG A 1 137 ? -33.410 23.898 -15.171 1.00 23.53 137 ARG A CA 1
ATOM 1011 C C . ARG A 1 137 ? -33.731 22.428 -15.440 1.00 24.03 137 ARG A C 1
ATOM 1012 O O . ARG A 1 137 ? -34.528 21.806 -14.729 1.00 22.95 137 ARG A O 1
ATOM 1020 N N . LYS A 1 138 ?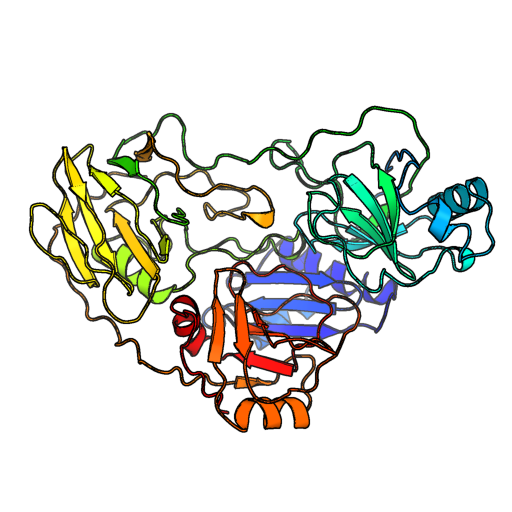 -33.112 21.882 -16.479 1.00 25.22 138 LYS A N 1
ATOM 1021 C CA . LYS A 1 138 ? -33.373 20.509 -16.893 1.00 27.12 138 LYS A CA 1
ATOM 1022 C C . LYS A 1 138 ? -32.832 19.533 -15.849 1.00 28.92 138 LYS A C 1
ATOM 1023 O O . LYS A 1 138 ? -31.809 19.810 -15.217 1.00 27.33 138 LYS A O 1
ATOM 1029 N N . PRO A 1 139 ? -33.529 18.397 -15.646 1.00 33.08 139 PRO A N 1
ATOM 1030 C CA . PRO A 1 139 ? -33.047 17.374 -14.715 1.00 35.72 139 PRO A CA 1
ATOM 1031 C C . PRO A 1 139 ? -31.644 16.884 -15.056 1.00 35.93 139 PRO A C 1
ATOM 1032 O O . PRO A 1 139 ? -30.837 16.660 -14.157 1.00 38.51 139 PRO A O 1
ATOM 1036 N N . HIS A 1 140 ? -31.372 16.719 -16.348 1.00 35.79 140 HIS A N 1
ATOM 1037 C CA . HIS A 1 140 ? -30.056 16.322 -16.823 1.00 35.51 140 HIS A CA 1
ATOM 1038 C C . HIS A 1 140 ? -29.551 17.352 -17.825 1.00 34.33 140 HIS A C 1
ATOM 1039 O O . HIS A 1 140 ? -30.264 17.698 -18.766 1.00 34.89 140 HIS A O 1
ATOM 1046 N N . PRO A 1 141 ? -28.315 17.838 -17.633 1.00 32.58 141 PRO A N 1
ATOM 1047 C CA . PRO A 1 141 ? -27.783 18.839 -18.554 1.00 31.85 141 PRO A CA 1
ATOM 1048 C C . PRO A 1 141 ? -27.408 18.263 -19.919 1.00 31.25 141 PRO A C 1
ATOM 1049 O O . PRO A 1 141 ? -27.126 17.067 -20.040 1.00 31.16 141 PRO A O 1
ATOM 1053 N N . ARG A 1 142 ? -27.417 19.120 -20.934 1.00 29.37 142 ARG A N 1
ATOM 1054 C CA . ARG A 1 142 ? -26.852 18.784 -22.233 1.00 29.01 142 ARG A CA 1
ATOM 1055 C C . ARG A 1 142 ? -25.336 18.737 -22.113 1.00 29.39 142 ARG A C 1
ATOM 1056 O O . ARG A 1 142 ? -24.746 19.576 -21.437 1.00 27.17 142 ARG A O 1
ATOM 1064 N N . PRO A 1 143 ? -24.694 17.752 -22.765 1.00 30.64 143 PRO A N 1
ATOM 1065 C CA . PRO A 1 143 ? -23.229 17.756 -22.772 1.00 31.33 143 PRO A CA 1
ATOM 1066 C C . PRO A 1 143 ? -22.610 18.944 -23.529 1.00 29.99 143 PRO A C 1
ATOM 1067 O O . PRO A 1 143 ? -21.503 19.375 -23.184 1.00 29.96 143 PRO A O 1
ATOM 1071 N N A ARG A 1 144 ? -23.312 19.478 -24.529 0.50 29.84 144 ARG A N 1
ATOM 1072 N N B ARG A 1 144 ? -23.316 19.443 -24.544 0.50 29.63 144 ARG A N 1
ATOM 1073 C CA A ARG A 1 144 ? -22.799 20.615 -25.296 0.50 28.65 144 ARG A CA 1
ATOM 1074 C CA B ARG A 1 144 ? -22.863 20.587 -25.328 0.50 28.26 144 ARG A CA 1
ATOM 1075 C C A ARG A 1 144 ? -23.900 21.580 -25.742 0.50 26.47 144 ARG A C 1
ATOM 1076 C C B ARG A 1 144 ? -24.026 21.520 -25.651 0.50 26.12 144 ARG A C 1
ATOM 1077 O O A ARG A 1 144 ? -24.596 21.332 -26.727 0.50 28.37 144 ARG A O 1
ATOM 1078 O O B ARG A 1 144 ? -24.918 21.171 -26.426 0.50 27.72 144 ARG A O 1
ATOM 1093 N N . VAL A 1 145 ? -24.028 22.688 -25.018 1.00 22.58 145 VAL A N 1
ATOM 1094 C CA . VAL A 1 145 ? -24.905 23.783 -25.409 1.00 19.74 145 VAL A CA 1
ATOM 1095 C C . VAL A 1 145 ? -24.073 24.619 -26.388 1.00 19.00 145 VAL A C 1
ATOM 1096 O O . VAL A 1 145 ? -22.886 24.835 -26.153 1.00 19.64 145 VAL A O 1
ATOM 1100 N N . PRO A 1 146 ? -24.674 25.077 -27.496 1.00 18.30 146 PRO A N 1
ATOM 1101 C CA . PRO A 1 146 ? -23.862 25.824 -28.460 1.00 17.89 146 PRO A CA 1
ATOM 1102 C C . PRO A 1 146 ? -23.472 27.219 -27.971 1.00 16.45 146 PRO A C 1
ATOM 1103 O O . PRO A 1 146 ? -24.174 27.804 -27.146 1.00 14.96 146 PRO A O 1
ATOM 1107 N N . ALA A 1 147 ? -22.356 27.742 -28.481 1.00 14.58 147 ALA A N 1
ATOM 1108 C CA . ALA A 1 147 ? -21.974 29.124 -28.233 1.00 15.57 147 ALA A CA 1
ATOM 1109 C C . ALA A 1 147 ? -23.121 30.033 -28.640 1.00 14.69 147 ALA A C 1
ATOM 1110 O O . ALA A 1 147 ? -23.800 29.771 -29.641 1.00 15.48 147 ALA A O 1
ATOM 1112 N N . HIS A 1 148 ? -23.323 31.078 -27.839 1.00 14.31 148 HIS A N 1
ATOM 1113 C CA . HIS A 1 148 ? -24.306 32.149 -28.069 1.00 12.27 148 HIS A CA 1
ATOM 1114 C C . HIS A 1 148 ? -25.742 31.778 -27.713 1.00 12.91 148 HIS A C 1
ATOM 1115 O O . HIS A 1 148 ? -26.660 32.577 -27.933 1.00 12.96 148 HIS A O 1
ATOM 1122 N N . ALA A 1 149 ? -25.935 30.601 -27.127 1.00 11.93 149 ALA A N 1
ATOM 1123 C CA . ALA A 1 149 ? -27.256 30.189 -26.661 1.00 13.30 149 ALA A CA 1
ATOM 1124 C C . ALA A 1 149 ? -27.742 31.121 -25.552 1.00 12.16 149 ALA A C 1
ATOM 1125 O O . ALA A 1 149 ? -26.994 31.463 -24.634 1.00 12.65 149 ALA A O 1
ATOM 1127 N N . VAL A 1 150 ? -28.991 31.553 -25.679 1.00 11.42 150 VAL A N 1
ATOM 1128 C CA . VAL A 1 150 ? -29.674 32.374 -24.685 1.00 10.80 150 VAL A CA 1
ATOM 1129 C C . VAL A 1 150 ? -30.653 31.462 -23.940 1.00 11.51 150 VAL A C 1
ATOM 1130 O O . VAL A 1 150 ? -31.473 30.776 -24.562 1.00 12.65 150 VAL A O 1
ATOM 1134 N N . ALA A 1 151 ? -30.586 31.474 -22.610 1.00 11.61 151 ALA A N 1
ATOM 1135 C CA . ALA A 1 151 ? -31.247 30.449 -21.803 1.00 12.01 151 ALA A CA 1
ATOM 1136 C C . ALA A 1 151 ? -31.840 30.991 -20.518 1.00 12.38 151 ALA A C 1
ATOM 1137 O O . ALA A 1 151 ? -31.429 32.050 -20.037 1.00 12.86 151 ALA A O 1
ATOM 1139 N N . VAL A 1 152 ? -32.825 30.274 -19.978 1.00 12.02 152 VAL A N 1
ATOM 1140 C CA . VAL A 1 152 ? -33.444 30.664 -18.713 1.00 12.34 152 VAL A CA 1
ATOM 1141 C C . VAL A 1 152 ? -33.514 29.505 -17.723 1.00 12.61 152 VAL A C 1
ATOM 1142 O O . VAL A 1 152 ? -33.678 28.339 -18.095 1.00 13.40 152 VAL A O 1
ATOM 1146 N N . ALA A 1 153 ? -33.396 29.850 -16.451 1.00 12.55 153 ALA A N 1
ATOM 1147 C CA . ALA A 1 153 ? -33.638 28.911 -15.369 1.00 14.39 153 ALA A CA 1
ATOM 1148 C C . ALA A 1 153 ? -34.056 29.724 -14.160 1.00 14.26 153 ALA A C 1
ATOM 1149 O O . ALA A 1 153 ? -33.306 30.581 -13.683 1.00 12.57 153 ALA A O 1
ATOM 1151 N N . GLY A 1 154 ? -35.268 29.461 -13.686 1.00 14.73 154 GLY A N 1
ATOM 1152 C CA . GLY A 1 154 ? -35.860 30.218 -12.595 1.00 15.88 154 GLY A CA 1
ATOM 1153 C C . GLY A 1 154 ? -35.857 31.709 -12.883 1.00 14.10 154 GLY A C 1
ATOM 1154 O O . GLY A 1 154 ? -36.248 32.143 -13.964 1.00 15.07 154 GLY A O 1
ATOM 1155 N N . VAL A 1 155 ? -35.387 32.491 -11.912 1.00 15.75 155 VAL A N 1
ATOM 1156 C CA . VAL A 1 155 ? -35.363 33.955 -12.023 1.00 13.57 155 VAL A CA 1
ATOM 1157 C C . VAL A 1 155 ? -34.214 34.483 -12.900 1.00 13.73 155 VAL A C 1
ATOM 1158 O O . VAL A 1 155 ? -34.100 35.694 -13.115 1.00 14.21 155 VAL A O 1
ATOM 1162 N N . GLN A 1 156 ? -33.372 33.586 -13.412 1.00 12.81 156 GLN A N 1
ATOM 1163 C CA . GLN A 1 156 ? -32.179 33.998 -14.149 1.00 13.06 156 GLN A CA 1
ATOM 1164 C C . GLN A 1 156 ? -32.235 33.700 -15.639 1.00 12.98 156 GLN A C 1
ATOM 1165 O O . GLN A 1 156 ? -32.854 32.728 -16.078 1.00 13.49 156 GLN A O 1
ATOM 1171 N N . THR A 1 157 ? -31.573 34.553 -16.413 1.00 12.78 157 THR A N 1
ATOM 1172 C CA . THR A 1 157 ? -31.323 34.277 -17.815 1.00 11.50 157 THR A CA 1
ATOM 1173 C C . THR A 1 157 ? -29.829 34.471 -18.057 1.00 13.30 157 THR A C 1
ATOM 1174 O O . THR A 1 157 ? -29.148 35.165 -17.301 1.00 12.95 157 THR A O 1
ATOM 1178 N N . GLY A 1 158 ? -29.309 33.822 -19.086 1.00 13.48 158 GLY A N 1
ATOM 1179 C CA . GLY A 1 158 ? -27.884 33.873 -19.355 1.00 14.11 158 GLY A CA 1
ATOM 1180 C C . GLY A 1 158 ? -27.572 33.667 -20.818 1.00 13.70 158 GLY A C 1
ATOM 1181 O O . GLY A 1 158 ? -28.444 33.281 -21.606 1.00 12.47 158 GLY A O 1
ATOM 1182 N N . ILE A 1 159 ? -26.325 33.955 -21.179 1.00 13.08 159 ILE A N 1
ATOM 1183 C CA . ILE A 1 159 ? -25.850 33.784 -22.547 1.00 12.44 159 ILE A CA 1
ATOM 1184 C C . ILE A 1 159 ? -24.567 32.964 -22.494 1.00 13.98 159 ILE A C 1
ATOM 1185 O O . ILE A 1 159 ? -23.595 33.385 -21.879 1.00 12.69 159 ILE A O 1
ATOM 1190 N N . TYR A 1 160 ? -24.583 31.784 -23.106 1.00 13.89 160 TYR A N 1
ATOM 1191 C CA . TYR A 1 160 ? -23.392 30.924 -23.167 1.00 14.78 160 TYR A CA 1
ATOM 1192 C C . TYR A 1 160 ? -22.415 31.547 -24.175 1.00 15.50 160 TYR A C 1
ATOM 1193 O O . TYR A 1 160 ? -22.726 31.613 -25.356 1.00 16.68 160 TYR A O 1
ATOM 1202 N N . PRO A 1 161 ? -21.231 32.013 -23.724 1.00 14.60 161 PRO A N 1
ATOM 1203 C CA . PRO A 1 161 ? -20.309 32.652 -24.677 1.00 15.34 161 PRO A CA 1
ATOM 1204 C C . PRO A 1 161 ? -19.533 31.655 -25.540 1.00 16.36 161 PRO A C 1
ATOM 1205 O O . PRO A 1 161 ? -19.077 32.007 -26.633 1.00 17.53 161 PRO A O 1
ATOM 1209 N N . LEU A 1 162 ? -19.379 30.443 -25.015 1.00 15.61 162 LEU A N 1
ATOM 1210 C CA . LEU A 1 162 ? -18.593 29.373 -25.610 1.00 19.69 162 LEU A CA 1
ATOM 1211 C C . LEU A 1 162 ? -19.391 28.080 -25.461 1.00 18.61 162 LEU A C 1
ATOM 1212 O O . LEU A 1 162 ? -20.225 27.974 -24.549 1.00 18.24 162 LEU A O 1
ATOM 1217 N N . PRO A 1 163 ? -19.133 27.088 -26.327 1.00 18.91 163 PRO A N 1
ATOM 1218 C CA . PRO A 1 163 ? -19.802 25.804 -26.135 1.00 21.16 163 PRO A CA 1
ATOM 1219 C C . PRO A 1 163 ? -19.440 25.197 -24.787 1.00 23.64 163 PRO A C 1
ATOM 1220 O O . PRO A 1 163 ? -18.273 25.224 -24.388 1.00 24.26 163 PRO A O 1
ATOM 1224 N N . SER A 1 164 ? -20.437 24.688 -24.076 1.00 25.31 164 SER A N 1
ATOM 1225 C CA . SER A 1 164 ? -20.203 24.060 -22.783 1.00 26.90 164 SER A CA 1
ATOM 1226 C C . SER A 1 164 ? -21.388 23.195 -22.378 1.00 28.37 164 SER A C 1
ATOM 1227 O O . SER A 1 164 ? -22.475 23.310 -22.959 1.00 25.18 164 SER A O 1
ATOM 1230 N N . PRO A 1 165 ? -21.187 22.319 -21.379 1.00 29.51 165 PRO A N 1
ATOM 1231 C CA . PRO A 1 165 ? -22.339 21.599 -20.846 1.00 29.26 165 PRO A CA 1
ATOM 1232 C C . PRO A 1 165 ? -23.274 22.569 -20.144 1.00 27.00 165 PRO A C 1
ATOM 1233 O O . PRO A 1 165 ? -22.821 23.590 -19.621 1.00 28.61 165 PRO A O 1
ATOM 1237 N N . GLY A 1 166 ? -24.564 22.260 -20.124 1.00 24.82 166 GLY A N 1
ATOM 1238 C CA . GLY A 1 166 ? -25.522 23.158 -19.488 1.00 22.61 166 GLY A CA 1
ATOM 1239 C C . GLY A 1 166 ? -26.928 22.604 -19.445 1.00 20.83 166 GLY A C 1
ATOM 1240 O O . GLY A 1 166 ? -27.366 21.923 -20.372 1.00 20.76 166 GLY A O 1
ATOM 1241 N N . GLY A 1 167 ? -27.635 22.908 -18.360 1.00 21.16 167 GLY A N 1
ATOM 1242 C CA . GLY A 1 167 ? -28.991 22.421 -18.154 1.00 20.99 167 GLY A CA 1
ATOM 1243 C C . GLY A 1 167 ? -30.053 23.506 -18.169 1.00 19.60 167 GLY A C 1
ATOM 1244 O O . GLY A 1 167 ? -31.206 23.237 -17.844 1.00 22.21 167 GLY A O 1
ATOM 1245 N N . TRP A 1 168 ? -29.683 24.726 -18.547 1.00 19.37 168 TRP A N 1
ATOM 1246 C CA . TRP A 1 168 ? -30.664 25.812 -18.644 1.00 17.97 168 TRP A CA 1
ATOM 1247 C C . TRP A 1 168 ? -31.533 25.624 -19.888 1.00 17.95 168 TRP A C 1
ATOM 1248 O O . TRP A 1 168 ? -31.171 24.889 -20.813 1.00 17.73 168 TRP A O 1
ATOM 1259 N N . ASN A 1 169 ? -32.704 26.256 -19.874 1.00 15.73 169 ASN A N 1
ATOM 1260 C CA . ASN A 1 169 ? -33.692 26.087 -20.933 1.00 15.13 169 ASN A CA 1
ATOM 1261 C C . ASN A 1 169 ? -33.380 27.042 -22.081 1.00 14.04 169 ASN A C 1
ATOM 1262 O O . ASN A 1 169 ? -33.411 28.261 -21.904 1.00 14.02 169 ASN A O 1
ATOM 1267 N N . LEU A 1 170 ? -33.076 26.482 -23.249 1.00 14.42 170 LEU A N 1
ATOM 1268 C CA . LEU A 1 170 ? -32.564 27.260 -24.382 1.00 13.65 170 LEU A CA 1
ATOM 1269 C C . LEU A 1 170 ? -33.695 27.894 -25.189 1.00 12.60 170 LEU A C 1
ATOM 1270 O O . LEU A 1 170 ? -34.504 27.190 -25.804 1.00 13.53 170 LEU A O 1
ATOM 1275 N N . LEU A 1 171 ? -33.742 29.223 -25.173 1.00 12.02 171 LEU A N 1
ATOM 1276 C CA . LEU A 1 171 ? -34.793 29.989 -25.840 1.00 11.78 171 LEU A CA 1
ATOM 1277 C C . LEU A 1 171 ? -34.371 30.566 -27.191 1.00 13.64 171 LEU A C 1
ATOM 1278 O O . LEU A 1 171 ? -35.215 30.801 -28.054 1.00 13.57 171 LEU A O 1
ATOM 1283 N N . GLY A 1 172 ? -33.082 30.818 -27.371 1.00 13.00 172 GLY A N 1
ATOM 1284 C CA . GLY A 1 172 ? -32.623 31.409 -28.612 1.00 13.05 172 GLY A CA 1
ATOM 1285 C C . GLY A 1 172 ? -31.126 31.532 -28.734 1.00 13.12 172 GLY A C 1
ATOM 1286 O O . GLY A 1 172 ? -30.367 30.887 -27.999 1.00 12.89 172 GLY A O 1
ATOM 1287 N N . THR A 1 173 ? -30.719 32.372 -29.681 1.00 12.38 173 THR A N 1
ATOM 1288 C CA . THR A 1 173 ? -29.328 32.555 -30.057 1.00 14.15 173 THR A CA 1
ATOM 1289 C C . THR A 1 173 ? -29.003 34.045 -30.066 1.00 13.82 173 THR A C 1
ATOM 1290 O O . THR A 1 173 ? -29.669 34.819 -30.747 1.00 13.89 173 THR A O 1
ATOM 1294 N N . SER A 1 174 ? -27.975 34.447 -29.327 1.00 12.16 174 SER A N 1
ATOM 1295 C CA . SER A 1 174 ? -27.532 35.837 -29.345 1.00 12.62 174 SER A CA 1
ATOM 1296 C C . SER A 1 174 ? -26.868 36.133 -30.685 1.00 13.58 174 SER A C 1
ATOM 1297 O O . SER A 1 174 ? -26.086 35.324 -31.187 1.00 13.53 174 SER A O 1
ATOM 1300 N N . LEU A 1 175 ? -27.187 37.291 -31.260 1.00 12.46 175 LEU A N 1
ATOM 1301 C CA . LEU A 1 175 ? -26.630 37.681 -32.552 1.00 12.16 175 LEU A CA 1
ATOM 1302 C C . LEU A 1 175 ? -25.387 38.565 -32.385 1.00 12.46 175 LEU A C 1
ATOM 1303 O O . LEU A 1 175 ? -24.837 39.082 -33.371 1.00 13.28 175 LEU A O 1
ATOM 1308 N N . VAL A 1 176 ? -24.961 38.721 -31.131 1.00 11.99 176 VAL A N 1
ATOM 1309 C CA A VAL A 1 176 ? -23.673 39.326 -30.799 0.50 13.01 176 VAL A CA 1
ATOM 1310 C CA B VAL A 1 176 ? -23.675 39.328 -30.797 0.50 13.55 176 VAL A CA 1
ATOM 1311 C C . VAL A 1 176 ? -22.893 38.369 -29.897 1.00 13.13 176 VAL A C 1
ATOM 1312 O O . VAL A 1 176 ? -23.476 37.672 -29.059 1.00 13.45 176 VAL A O 1
ATOM 1319 N N . ALA A 1 177 ? -21.576 38.322 -30.084 1.00 13.50 177 ALA A N 1
ATOM 1320 C CA . ALA A 1 177 ? -20.709 37.495 -29.254 1.00 12.95 177 ALA A CA 1
ATOM 1321 C C . ALA A 1 177 ? -20.394 38.265 -27.976 1.00 12.80 177 ALA A C 1
ATOM 1322 O O . ALA A 1 177 ? -19.811 39.353 -28.021 1.00 13.80 177 ALA A O 1
ATOM 1324 N N . VAL A 1 178 ? -20.791 37.719 -26.833 1.00 13.83 178 VAL A N 1
ATOM 1325 C CA . VAL A 1 178 ? -20.546 38.400 -25.558 1.00 13.41 178 VAL A CA 1
ATOM 1326 C C . VAL A 1 178 ? -19.065 38.315 -25.147 1.00 14.16 178 VAL A C 1
ATOM 1327 O O . VAL A 1 178 ? -18.586 39.135 -24.362 1.00 14.64 178 VAL A O 1
ATOM 1331 N N . TYR A 1 179 ? -18.336 37.358 -25.723 1.00 12.94 179 TYR A N 1
ATOM 1332 C CA . TYR A 1 179 ? -16.926 37.149 -25.407 1.00 14.67 179 TYR A CA 1
ATOM 1333 C C . TYR A 1 179 ? -16.116 36.880 -26.671 1.00 13.86 179 TYR A C 1
ATOM 1334 O O . TYR A 1 179 ? -16.444 35.983 -27.441 1.00 15.25 179 TYR A O 1
ATOM 1343 N N . ASP A 1 180 ? -15.064 37.663 -26.885 1.00 15.11 180 ASP A N 1
ATOM 1344 C CA . ASP A 1 180 ? -14.169 37.461 -28.032 1.00 16.86 180 ASP A CA 1
ATOM 1345 C C . ASP A 1 180 ? -12.777 37.950 -27.664 1.00 17.65 180 ASP A C 1
ATOM 1346 O O . ASP A 1 180 ? -12.537 39.152 -27.637 1.00 18.72 180 ASP A O 1
ATOM 1351 N N . PRO A 1 181 ? -11.850 37.019 -27.390 1.00 19.98 181 PRO A N 1
ATOM 1352 C CA . PRO A 1 181 ? -10.528 37.442 -26.922 1.00 21.43 181 PRO A CA 1
ATOM 1353 C C . PRO A 1 181 ? -9.671 38.157 -27.972 1.00 22.64 181 PRO A C 1
ATOM 1354 O O . PRO A 1 181 ? -8.600 38.656 -27.632 1.00 24.13 181 PRO A O 1
ATOM 1358 N N . HIS A 1 182 ? -10.137 38.217 -29.219 1.00 23.47 182 HIS A N 1
ATOM 1359 C CA . HIS A 1 182 ? -9.401 38.880 -30.294 1.00 24.87 182 HIS A CA 1
ATOM 1360 C C . HIS A 1 182 ? -9.739 40.352 -30.492 1.00 27.46 182 HIS A C 1
ATOM 1361 O O . HIS A 1 182 ? -8.967 41.071 -31.120 1.00 28.37 182 HIS A O 1
ATOM 1368 N N . ARG A 1 183 ? -10.875 40.819 -29.982 1.00 26.70 183 ARG A N 1
ATOM 1369 C CA . ARG A 1 183 ? -11.251 42.212 -30.228 1.00 27.68 183 ARG A CA 1
ATOM 1370 C C . ARG A 1 183 ? -10.731 43.144 -29.133 1.00 27.94 183 ARG A C 1
ATOM 1371 O O . ARG A 1 183 ? -10.279 42.692 -28.073 1.00 27.28 183 ARG A O 1
ATOM 1379 N N . GLU A 1 184 ? -10.789 44.446 -29.410 1.00 27.60 184 GLU A N 1
ATOM 1380 C CA . GLU A 1 184 ? -10.277 45.472 -28.498 1.00 28.70 184 GLU A CA 1
ATOM 1381 C C . GLU A 1 184 ? -10.872 45.373 -27.095 1.00 27.12 184 GLU A C 1
ATOM 1382 O O . GLU A 1 184 ? -10.170 45.568 -26.103 1.00 28.89 184 GLU A O 1
ATOM 1384 N N . THR A 1 185 ? -12.165 45.063 -27.023 1.00 25.63 185 THR A N 1
ATOM 1385 C CA . THR A 1 185 ? -12.880 44.931 -25.761 1.00 22.61 185 THR A CA 1
ATOM 1386 C C . THR A 1 185 ? -13.469 43.517 -25.705 1.00 20.00 185 THR A C 1
ATOM 1387 O O . THR A 1 185 ? -14.584 43.295 -26.171 1.00 19.52 185 THR A O 1
ATOM 1391 N N . PRO A 1 186 ? -12.704 42.549 -25.166 1.00 20.27 186 PRO A N 1
ATOM 1392 C CA . PRO A 1 186 ? -13.121 41.149 -25.224 1.00 18.74 186 PRO A CA 1
ATOM 1393 C C . PRO A 1 186 ? -14.478 40.854 -24.600 1.00 16.76 186 PRO A C 1
ATOM 1394 O O . PRO A 1 186 ? -15.208 40.008 -25.116 1.00 15.47 186 PRO A O 1
ATOM 1398 N N . PHE A 1 187 ? -14.791 41.530 -23.494 1.00 16.63 187 PHE A N 1
ATOM 1399 C CA . PHE A 1 187 ? -16.008 41.258 -22.729 1.00 15.90 187 PHE A CA 1
ATOM 1400 C C . PHE A 1 187 ? -17.041 42.336 -23.007 1.00 16.96 187 PHE A C 1
ATOM 1401 O O . PHE A 1 187 ? -16.833 43.507 -22.686 1.00 19.25 187 PHE A O 1
ATOM 1409 N N . LEU A 1 188 ? -18.150 41.931 -23.616 1.00 15.54 188 LEU A N 1
ATOM 1410 C CA . LEU A 1 188 ? -19.234 42.854 -23.940 1.00 16.14 188 LEU A CA 1
ATOM 1411 C C . LEU A 1 188 ? -19.947 43.315 -22.675 1.00 17.85 188 LEU A C 1
ATOM 1412 O O . LEU A 1 188 ? -20.439 44.444 -22.609 1.00 19.40 188 LEU A O 1
ATOM 1417 N N . LEU A 1 189 ? -20.005 42.430 -21.682 1.00 16.96 189 LEU A N 1
ATOM 1418 C CA . LEU A 1 189 ? -20.758 42.687 -20.465 1.00 18.06 189 LEU A CA 1
ATOM 1419 C C . LEU A 1 189 ? -19.855 42.675 -19.249 1.00 20.66 189 LEU A C 1
ATOM 1420 O O . LEU A 1 189 ? -18.893 41.903 -19.169 1.00 23.08 189 LEU A O 1
ATOM 1425 N N . ARG A 1 190 ? -20.184 43.541 -18.302 1.00 21.04 190 ARG A N 1
ATOM 1426 C CA . ARG A 1 190 ? -19.472 43.620 -17.049 1.00 21.47 190 ARG A CA 1
ATOM 1427 C C . ARG A 1 190 ? -20.466 43.464 -15.913 1.00 21.51 190 ARG A C 1
ATOM 1428 O O . ARG A 1 190 ? -21.660 43.723 -16.090 1.00 17.79 190 ARG A O 1
ATOM 1430 N N . PRO A 1 191 ? -19.982 43.035 -14.738 1.00 24.45 191 PRO A N 1
ATOM 1431 C CA . PRO A 1 191 ? -20.868 42.961 -13.584 1.00 24.23 191 PRO A CA 1
ATOM 1432 C C . PRO A 1 191 ? -21.531 44.313 -13.344 1.00 21.24 191 PRO A C 1
ATOM 1433 O O . PRO A 1 191 ? -20.875 45.354 -13.433 1.00 20.03 191 PRO A O 1
ATOM 1437 N N . GLY A 1 192 ? -22.831 44.296 -13.085 1.00 20.53 192 GLY A N 1
ATOM 1438 C CA . GLY A 1 192 ? -23.587 45.519 -12.866 1.00 20.17 192 GLY A CA 1
ATOM 1439 C C . GLY A 1 192 ? -24.163 46.205 -14.094 1.00 19.93 192 GLY A C 1
ATOM 1440 O O . GLY A 1 192 ? -24.956 47.122 -13.955 1.00 20.61 192 GLY A O 1
ATOM 1441 N N . ASP A 1 193 ? -23.770 45.791 -15.299 1.00 16.78 193 ASP A N 1
ATOM 1442 C CA . ASP A 1 193 ? -24.394 46.331 -16.509 1.00 17.09 193 ASP A CA 1
ATOM 1443 C C . ASP A 1 193 ? -25.891 46.029 -16.534 1.00 17.65 193 ASP A C 1
ATOM 1444 O O . ASP A 1 193 ? -26.352 45.046 -15.946 1.00 17.45 193 ASP A O 1
ATOM 1449 N N . ARG A 1 194 ? -26.643 46.875 -17.227 1.00 18.06 194 ARG A N 1
ATOM 1450 C CA . ARG A 1 194 ? -28.040 46.589 -17.513 1.00 18.38 194 ARG A CA 1
ATOM 1451 C C . ARG A 1 194 ? -28.117 46.065 -18.940 1.00 18.74 194 ARG A C 1
ATOM 1452 O O . ARG A 1 194 ? -27.322 46.448 -19.804 1.00 19.35 194 ARG A O 1
ATOM 1460 N N . VAL A 1 195 ? -29.063 45.168 -19.171 1.00 16.46 195 VAL A N 1
ATOM 1461 C CA . VAL A 1 195 ? -29.151 44.457 -20.432 1.00 16.76 195 VAL A CA 1
ATOM 1462 C C . VAL A 1 195 ? -30.597 44.366 -20.882 1.00 16.74 195 VAL A C 1
ATOM 1463 O O . VAL A 1 195 ? -31.492 44.105 -20.075 1.00 14.78 195 VAL A O 1
ATOM 1467 N N . ARG A 1 196 ? -30.821 44.596 -22.171 1.00 15.08 196 ARG A N 1
ATOM 1468 C CA A ARG A 1 196 ? -32.130 44.389 -22.786 0.50 17.01 196 ARG A CA 1
ATOM 1469 C CA B ARG A 1 196 ? -32.128 44.359 -22.762 0.50 16.82 196 ARG A CA 1
ATOM 1470 C C . ARG A 1 196 ? -31.977 43.465 -23.983 1.00 16.61 196 ARG A C 1
ATOM 1471 O O . ARG A 1 196 ? -31.047 43.627 -24.777 1.00 18.13 196 ARG A O 1
ATOM 1486 N N . PHE A 1 197 ? -32.878 42.494 -24.096 1.00 12.84 197 PHE A N 1
ATOM 1487 C CA . PHE A 1 197 ? -32.934 41.606 -25.239 1.00 12.21 197 PHE A CA 1
ATOM 1488 C C . PHE A 1 197 ? -33.942 42.146 -26.240 1.00 13.63 197 PHE A C 1
ATOM 1489 O O . PHE A 1 197 ? -34.957 42.742 -25.861 1.00 13.59 197 PHE A O 1
ATOM 1497 N N . LEU A 1 198 ? -33.663 41.932 -27.519 1.00 13.70 198 LEU A N 1
ATOM 1498 C CA . LEU A 1 198 ? -34.546 42.383 -28.584 1.00 16.11 198 LEU A CA 1
ATOM 1499 C C . LEU A 1 198 ? -34.577 41.360 -29.706 1.00 14.29 198 LEU A C 1
ATOM 1500 O O . LEU A 1 198 ? -33.531 40.973 -30.212 1.00 15.73 198 LEU A O 1
ATOM 1505 N N . GLU A 1 199 ? -35.773 40.925 -30.101 1.00 13.43 199 GLU A N 1
ATOM 1506 C CA . GLU A 1 199 ? -35.894 39.947 -31.172 1.00 12.94 199 GLU A CA 1
ATOM 1507 C C . GLU A 1 199 ? -35.353 40.559 -32.462 1.00 13.27 199 GLU A C 1
ATOM 1508 O O . GLU A 1 199 ? -35.662 41.708 -32.799 1.00 12.91 199 GLU A O 1
ATOM 1514 N N . ALA A 1 200 ? -34.545 39.783 -33.174 1.00 12.44 200 ALA A N 1
ATOM 1515 C CA . ALA A 1 200 ? -33.907 40.250 -34.395 1.00 12.70 200 ALA A CA 1
ATOM 1516 C C . ALA A 1 200 ? -33.561 39.090 -35.310 1.00 13.17 200 ALA A C 1
ATOM 1517 O O . ALA A 1 200 ? -33.467 37.935 -34.875 1.00 15.19 200 ALA A O 1
ATOM 1519 N N . GLU A 1 201 ? -33.347 39.423 -36.577 1.00 14.63 201 GLU A N 1
ATOM 1520 C CA . GLU A 1 201 ? -32.850 38.475 -37.567 1.00 16.60 201 GLU A CA 1
ATOM 1521 C C . GLU A 1 201 ? -31.371 38.744 -37.797 1.00 16.43 201 GLU A C 1
ATOM 1522 O O . GLU A 1 201 ? -30.889 39.870 -37.630 1.00 16.23 201 GLU A O 1
ATOM 1528 N N . GLY A 1 202 ? -30.645 37.701 -38.167 1.00 15.43 202 GLY A N 1
ATOM 1529 C CA . GLY A 1 202 ? -29.232 37.836 -38.469 1.00 15.58 202 GLY A CA 1
ATOM 1530 C C . GLY A 1 202 ? -28.525 36.509 -38.352 1.00 15.97 202 GLY A C 1
ATOM 1531 O O . GLY A 1 202 ? -29.104 35.537 -37.857 1.00 15.50 202 GLY A O 1
ATOM 1532 N N . PRO A 1 203 ? -27.261 36.467 -38.793 1.00 16.67 203 PRO A N 1
ATOM 1533 C CA . PRO A 1 203 ? -26.457 35.261 -38.716 1.00 17.55 203 PRO A CA 1
ATOM 1534 C C . PRO A 1 203 ? -25.981 34.964 -37.301 1.00 16.19 203 PRO A C 1
ATOM 1535 O O . PRO A 1 203 ? -25.798 35.878 -36.489 1.00 16.39 203 PRO A O 1
ATOM 1539 N N . THR A 1 204 ? -25.766 33.686 -37.016 1.00 15.73 204 THR A N 1
ATOM 1540 C CA . THR A 1 204 ? -25.188 33.284 -35.747 1.00 16.17 204 THR A CA 1
ATOM 1541 C C . THR A 1 204 ? -23.727 33.713 -35.747 1.00 15.06 204 THR A C 1
ATOM 1542 O O . THR A 1 204 ? -23.012 33.435 -36.712 1.00 16.32 204 THR A O 1
ATOM 1546 N N . PRO A 1 205 ? -23.277 34.403 -34.683 1.00 15.08 205 PRO A N 1
ATOM 1547 C CA . PRO A 1 205 ? -21.868 34.793 -34.648 1.00 16.84 205 PRO A CA 1
ATOM 1548 C C . PRO A 1 205 ? -20.962 33.568 -34.612 1.00 16.37 205 PRO A C 1
ATOM 1549 O O . PRO A 1 205 ? -21.357 32.531 -34.087 1.00 15.80 205 PRO A O 1
ATOM 1553 N N . PRO A 1 206 ? -19.748 33.686 -35.163 1.00 18.61 206 PRO A N 1
ATOM 1554 C CA . PRO A 1 206 ? -18.821 32.560 -35.055 1.00 20.03 206 PRO A CA 1
ATOM 1555 C C . PRO A 1 206 ? -18.446 32.249 -33.603 1.00 19.13 206 PRO A C 1
ATOM 1556 O O . PRO A 1 206 ? -18.559 33.115 -32.734 1.00 17.64 206 PRO A O 1
ATOM 1560 N N . GLU A 1 207 ? -18.006 31.022 -33.342 1.00 20.07 207 GLU A N 1
ATOM 1561 C CA . GLU A 1 207 ? -17.463 30.690 -32.031 1.00 20.71 207 GLU A CA 1
ATOM 1562 C C . GLU A 1 207 ? -16.181 31.486 -31.824 1.00 21.59 207 GLU A C 1
ATOM 1563 O O . GLU A 1 207 ? -15.424 31.689 -32.783 1.00 24.89 207 GLU A O 1
ATOM 1569 N N . PRO A 1 208 ? -15.918 31.919 -30.581 1.00 26.70 208 PRO A N 1
ATOM 1570 C CA . PRO A 1 208 ? -14.636 32.551 -30.287 1.00 26.28 208 PRO A CA 1
ATOM 1571 C C . PRO A 1 208 ? -13.470 31.695 -30.768 1.00 24.23 208 PRO A C 1
ATOM 1572 O O . PRO A 1 208 ? -13.458 30.484 -30.550 1.00 21.39 208 PRO A O 1
ATOM 1576 N N . ARG A 1 209 ? -12.513 32.328 -31.431 1.00 25.76 209 ARG A N 1
ATOM 1577 C CA . ARG A 1 209 ? -11.334 31.639 -31.920 1.00 24.92 209 ARG A CA 1
ATOM 1578 C C . ARG A 1 209 ? -10.234 31.701 -30.854 1.00 24.70 209 ARG A C 1
ATOM 1579 O O . ARG A 1 209 ? -10.075 32.734 -30.216 1.00 23.78 209 ARG A O 1
ATOM 1587 N N . PRO A 1 210 ? -9.483 30.601 -30.649 1.00 23.19 210 PRO A N 1
ATOM 1588 C CA . PRO A 1 210 ? -8.427 30.639 -29.631 1.00 23.55 210 PRO A CA 1
ATOM 1589 C C . PRO A 1 210 ? -7.427 31.775 -29.848 1.00 22.91 210 PRO A C 1
ATOM 1590 O O . PRO A 1 210 ? -7.081 32.083 -30.993 1.00 22.12 210 PRO A O 1
ATOM 1594 N N . LEU A 1 211 ? -7.010 32.411 -28.756 1.00 20.41 211 LEU A N 1
ATOM 1595 C CA . LEU A 1 211 ? -6.032 33.495 -28.808 1.00 20.63 211 LEU A CA 1
ATOM 1596 C C . LEU A 1 211 ? -4.642 32.903 -28.642 1.00 19.05 211 LEU A C 1
ATOM 1597 O O . LEU A 1 211 ? -4.365 32.267 -27.638 1.00 16.68 211 LEU A O 1
ATOM 1602 N N . GLU A 1 212 ? -3.779 33.114 -29.633 1.00 20.89 212 GLU A N 1
ATOM 1603 C CA . GLU A 1 212 ? -2.392 32.650 -29.561 1.00 22.48 212 GLU A CA 1
ATOM 1604 C C . GLU A 1 212 ? -1.572 33.546 -28.642 1.00 22.87 212 GLU A C 1
ATOM 1605 O O . GLU A 1 212 ? -1.564 34.769 -28.803 1.00 24.32 212 GLU A O 1
ATOM 1611 N N . LEU A 1 213 ? -0.885 32.930 -27.685 1.00 20.84 213 LEU A N 1
ATOM 1612 C CA . LEU A 1 213 ? 0.035 33.641 -26.801 1.00 21.23 213 LEU A CA 1
ATOM 1613 C C . LEU A 1 213 ? 1.493 33.470 -27.249 1.00 21.21 213 LEU A C 1
ATOM 1614 O O . LEU A 1 213 ? 2.310 34.372 -27.085 1.00 22.26 213 LEU A O 1
ATOM 1619 N N . LEU A 1 214 ? 1.811 32.323 -27.831 1.00 22.75 214 LEU A N 1
ATOM 1620 C CA . LEU A 1 214 ? 3.182 32.052 -28.256 1.00 22.76 214 LEU A CA 1
ATOM 1621 C C . LEU A 1 214 ? 3.518 32.850 -29.504 1.00 23.46 214 LEU A C 1
ATOM 1622 O O . LEU A 1 214 ? 2.726 32.881 -30.448 1.00 25.06 214 LEU A O 1
ATOM 1627 N N . PRO A 1 215 ? 4.699 33.494 -29.522 1.00 21.43 215 PRO A N 1
ATOM 1628 C CA . PRO A 1 215 ? 5.061 34.296 -30.683 1.00 23.39 215 PRO A CA 1
ATOM 1629 C C . PRO A 1 215 ? 5.258 33.458 -31.941 1.00 24.79 215 PRO A C 1
ATOM 1630 O O . PRO A 1 215 ? 5.790 32.345 -31.884 1.00 23.80 215 PRO A O 1
ATOM 1634 N N . GLU A 1 216 ? 4.843 34.017 -33.071 1.00 27.72 216 GLU A N 1
ATOM 1635 C CA . GLU A 1 216 ? 4.979 33.351 -34.356 1.00 28.90 216 GLU A CA 1
ATOM 1636 C C . GLU A 1 216 ? 6.437 33.415 -34.801 1.00 27.72 216 GLU A C 1
ATOM 1637 O O . GLU A 1 216 ? 6.951 32.473 -35.406 1.00 28.37 216 GLU A O 1
ATOM 1643 N N . GLU A 1 217 ? 7.098 34.527 -34.475 1.00 27.02 217 GLU A N 1
ATOM 1644 C CA . GLU A 1 217 ? 8.507 34.734 -34.800 1.00 26.13 217 GLU A CA 1
ATOM 1645 C C . GLU A 1 217 ? 9.298 34.951 -33.514 1.00 23.82 217 GLU A C 1
ATOM 1646 O O . GLU A 1 217 ? 9.634 36.088 -33.173 1.00 25.46 217 GLU A O 1
ATOM 1648 N N . PRO A 1 218 ? 9.589 33.861 -32.779 1.00 22.95 218 PRO A N 1
ATOM 1649 C CA . PRO A 1 218 ? 10.361 34.029 -31.551 1.00 22.23 218 PRO A CA 1
ATOM 1650 C C . PRO A 1 218 ? 11.709 34.678 -31.824 1.00 23.06 218 PRO A C 1
ATOM 1651 O O . PRO A 1 218 ? 12.375 34.348 -32.818 1.00 23.38 218 PRO A O 1
ATOM 1655 N N . ARG A 1 219 ? 12.090 35.604 -30.953 1.00 22.15 219 ARG A N 1
ATOM 1656 C CA . ARG A 1 219 ? 13.332 36.352 -31.111 1.00 23.70 219 ARG A CA 1
ATOM 1657 C C . ARG A 1 219 ? 14.570 35.468 -30.977 1.00 22.80 219 ARG A C 1
ATOM 1658 O O . ARG A 1 219 ? 15.569 35.679 -31.665 1.00 24.62 219 ARG A O 1
ATOM 1666 N N . LEU A 1 220 ? 14.493 34.487 -30.085 1.00 19.56 220 LEU A N 1
ATOM 1667 C CA . LEU A 1 220 ? 15.606 33.591 -29.783 1.00 19.03 220 LEU A CA 1
ATOM 1668 C C . LEU A 1 220 ? 15.124 32.137 -29.775 1.00 17.63 220 LEU A C 1
ATOM 1669 O O . LEU A 1 220 ? 14.948 31.536 -28.706 1.00 15.92 220 LEU A O 1
ATOM 1674 N N . PRO A 1 221 ? 14.908 31.556 -30.967 1.00 17.82 221 PRO A N 1
ATOM 1675 C CA . PRO A 1 221 ? 14.396 30.188 -31.026 1.00 17.49 221 PRO A CA 1
ATOM 1676 C C . PRO A 1 221 ? 15.247 29.220 -30.203 1.00 18.59 221 PRO A C 1
ATOM 1677 O O . PRO A 1 221 ? 16.480 29.231 -30.288 1.00 18.19 221 PRO A O 1
ATOM 1681 N N . ALA A 1 222 ? 14.578 28.405 -29.399 1.00 16.32 222 ALA A N 1
ATOM 1682 C CA . ALA A 1 222 ? 15.242 27.591 -28.390 1.00 16.40 222 ALA A CA 1
ATOM 1683 C C . ALA A 1 222 ? 15.001 26.107 -28.577 1.00 16.06 222 ALA A C 1
ATOM 1684 O O . ALA A 1 222 ? 15.926 25.306 -28.435 1.00 15.25 222 ALA A O 1
ATOM 1686 N N . LEU A 1 223 ? 13.752 25.728 -28.843 1.00 14.72 223 LEU A N 1
ATOM 1687 C CA . LEU A 1 223 ? 13.395 24.318 -28.933 1.00 14.32 223 LEU A CA 1
ATOM 1688 C C . LEU A 1 223 ? 12.189 24.083 -29.837 1.00 14.72 223 LEU A C 1
ATOM 1689 O O . LEU A 1 223 ? 11.346 24.974 -30.035 1.00 14.25 223 LEU A O 1
ATOM 1694 N N . LEU A 1 224 ? 12.153 22.876 -30.388 1.00 12.21 224 LEU A N 1
ATOM 1695 C CA . LEU A 1 224 ? 11.093 22.397 -31.259 1.00 13.20 224 LEU A CA 1
ATOM 1696 C C . LEU A 1 224 ? 10.328 21.299 -30.553 1.00 14.41 224 LEU A C 1
ATOM 1697 O O . LEU A 1 224 ? 10.929 20.362 -30.006 1.00 13.40 224 LEU A O 1
ATOM 1702 N N . VAL A 1 225 ? 9.004 21.410 -30.576 1.00 14.11 225 VAL A N 1
ATOM 1703 C CA . VAL A 1 225 ? 8.138 20.334 -30.132 1.00 14.72 225 VAL A CA 1
ATOM 1704 C C . VAL A 1 225 ? 7.991 19.361 -31.298 1.00 15.14 225 VAL A C 1
ATOM 1705 O O . VAL A 1 225 ? 7.310 19.655 -32.285 1.00 16.39 225 VAL A O 1
ATOM 1709 N N . GLU A 1 226 ? 8.664 18.220 -31.207 1.00 16.20 226 GLU A N 1
ATOM 1710 C CA . GLU A 1 226 ? 8.579 17.203 -32.252 1.00 17.02 226 GLU A CA 1
ATOM 1711 C C . GLU A 1 226 ? 7.283 16.415 -32.128 1.00 18.12 226 GLU A C 1
ATOM 1712 O O . GLU A 1 226 ? 6.616 16.142 -33.136 1.00 18.70 226 GLU A O 1
ATOM 1718 N N A GLU A 1 227 ? 6.947 16.052 -30.891 0.50 16.91 227 GLU A N 1
ATOM 1719 N N B GLU A 1 227 ? 6.930 16.039 -30.902 0.50 17.94 227 GLU A N 1
ATOM 1720 C CA A GLU A 1 227 ? 5.704 15.361 -30.570 0.50 16.94 227 GLU A CA 1
ATOM 1721 C CA B GLU A 1 227 ? 5.656 15.377 -30.631 0.50 18.72 227 GLU A CA 1
ATOM 1722 C C A GLU A 1 227 ? 5.139 15.973 -29.288 0.50 16.75 227 GLU A C 1
ATOM 1723 C C B GLU A 1 227 ? 5.107 15.855 -29.291 0.50 17.99 227 GLU A C 1
ATOM 1724 O O A GLU A 1 227 ? 5.883 16.205 -28.336 0.50 15.83 227 GLU A O 1
ATOM 1725 O O B GLU A 1 227 ? 5.828 15.858 -28.295 0.50 17.69 227 GLU A O 1
ATOM 1736 N N . PRO A 1 228 ? 3.827 16.257 -29.260 1.00 17.13 228 PRO A N 1
ATOM 1737 C CA . PRO A 1 228 ? 3.239 16.754 -28.028 1.00 18.71 228 PRO A CA 1
ATOM 1738 C C . PRO A 1 228 ? 3.001 15.621 -27.042 1.00 18.42 228 PRO A C 1
ATOM 1739 O O . PRO A 1 228 ? 2.883 14.461 -27.440 1.00 19.58 228 PRO A O 1
ATOM 1743 N N . GLY A 1 229 ? 2.959 15.963 -25.765 1.00 19.96 229 GLY A N 1
ATOM 1744 C CA . GLY A 1 229 ? 2.456 15.056 -24.749 1.00 19.99 229 GLY A CA 1
ATOM 1745 C C . GLY A 1 229 ? 0.944 15.187 -24.679 1.00 21.53 229 GLY A C 1
ATOM 1746 O O . GLY A 1 229 ? 0.310 15.782 -25.561 1.00 24.33 229 GLY A O 1
ATOM 1747 N N . LEU A 1 230 ? 0.363 14.651 -23.615 1.00 21.34 230 LEU A N 1
ATOM 1748 C CA . LEU A 1 230 ? -1.089 14.687 -23.425 1.00 22.09 230 LEU A CA 1
ATOM 1749 C C . LEU A 1 230 ? -1.633 16.119 -23.370 1.00 22.60 230 LEU A C 1
ATOM 1750 O O . LEU A 1 230 ? -2.626 16.440 -24.032 1.00 23.65 230 LEU A O 1
ATOM 1755 N N . MET A 1 231 ? -0.991 16.965 -22.569 1.00 20.45 231 MET A N 1
ATOM 1756 C CA . MET A 1 231 ? -1.406 18.361 -22.411 1.00 20.90 231 MET A CA 1
ATOM 1757 C C . MET A 1 231 ? -0.246 19.204 -21.885 1.00 18.92 231 MET A C 1
ATOM 1758 O O . MET A 1 231 ? -0.146 19.494 -20.686 1.00 21.27 231 MET A O 1
ATOM 1763 N N . ASP A 1 232 ? 0.637 19.591 -22.803 1.00 15.45 232 ASP A N 1
ATOM 1764 C CA . ASP A 1 232 ? 1.808 20.395 -22.462 1.00 15.89 232 ASP A CA 1
ATOM 1765 C C . ASP A 1 232 ? 1.399 21.856 -22.509 1.00 14.85 232 ASP A C 1
ATOM 1766 O O . ASP A 1 232 ? 0.873 22.316 -23.523 1.00 15.33 232 ASP A O 1
ATOM 1771 N N . LEU A 1 233 ? 1.639 22.581 -21.420 1.00 13.94 233 LEU A N 1
ATOM 1772 C CA . LEU A 1 233 ? 1.221 23.969 -21.302 1.00 14.15 233 LEU A CA 1
ATOM 1773 C C . LEU A 1 233 ? 2.407 24.835 -20.920 1.00 14.97 233 LEU A C 1
ATOM 1774 O O . LEU A 1 233 ? 3.173 24.469 -20.035 1.00 16.23 233 LEU A O 1
ATOM 1779 N N . VAL A 1 234 ? 2.542 25.987 -21.569 1.00 12.66 234 VAL A N 1
ATOM 1780 C CA . VAL A 1 234 ? 3.466 27.011 -21.096 1.00 12.24 234 VAL A CA 1
ATOM 1781 C C . VAL A 1 234 ? 2.736 27.830 -20.037 1.00 13.38 234 VAL A C 1
ATOM 1782 O O . VAL A 1 234 ? 1.752 28.498 -20.349 1.00 15.28 234 VAL A O 1
ATOM 1786 N N . VAL A 1 235 ? 3.207 27.767 -18.795 1.00 13.35 235 VAL A N 1
ATOM 1787 C CA . VAL A 1 235 ? 2.577 28.497 -17.689 1.00 14.31 235 VAL A CA 1
ATOM 1788 C C . VAL A 1 235 ? 3.539 29.462 -17.006 1.00 15.24 235 VAL A C 1
ATOM 1789 O O . VAL A 1 235 ? 4.740 29.200 -16.933 1.00 17.08 235 VAL A O 1
ATOM 1793 N N . ASP A 1 236 ? 3.005 30.587 -16.521 1.00 15.21 236 ASP A N 1
ATOM 1794 C CA . ASP A 1 236 ? 3.742 31.474 -15.609 1.00 15.31 236 ASP A CA 1
ATOM 1795 C C . ASP A 1 236 ? 3.126 31.367 -14.206 1.00 16.85 236 ASP A C 1
ATOM 1796 O O . ASP A 1 236 ? 2.499 30.352 -13.896 1.00 17.63 236 ASP A O 1
ATOM 1801 N N . GLY A 1 237 ? 3.301 32.376 -13.355 1.00 16.59 237 GLY A N 1
ATOM 1802 C CA . GLY A 1 237 ? 2.788 32.306 -11.984 1.00 17.51 237 GLY A CA 1
ATOM 1803 C C . GLY A 1 237 ? 1.274 32.205 -11.855 1.00 17.67 237 GLY A C 1
ATOM 1804 O O . GLY A 1 237 ? 0.767 31.746 -10.826 1.00 19.30 237 GLY A O 1
ATOM 1805 N N . GLY A 1 238 ? 0.560 32.625 -12.895 1.00 16.76 238 GLY A N 1
ATOM 1806 C CA . GLY A 1 238 ? -0.904 32.603 -12.905 1.00 15.53 238 GLY A CA 1
ATOM 1807 C C . GLY A 1 238 ? -1.476 33.927 -13.363 1.00 15.03 238 GLY A C 1
ATOM 1808 O O . GLY A 1 238 ? -0.744 34.916 -13.523 1.00 15.81 238 GLY A O 1
ATOM 1809 N N . ARG A 1 239 ? -2.785 33.933 -13.603 1.00 14.70 239 ARG A N 1
ATOM 1810 C CA . ARG A 1 239 ? -3.500 35.136 -13.982 1.00 15.19 239 ARG A CA 1
ATOM 1811 C C . ARG A 1 239 ? -4.276 35.604 -12.764 1.00 13.99 239 ARG A C 1
ATOM 1812 O O . ARG A 1 239 ? -5.083 34.855 -12.213 1.00 15.02 239 ARG A O 1
ATOM 1820 N N . PHE A 1 240 ? -4.019 36.841 -12.358 1.00 15.50 240 PHE A N 1
ATOM 1821 C CA . PHE A 1 240 ? -4.618 37.407 -11.160 1.00 15.94 240 PHE A CA 1
ATOM 1822 C C . PHE A 1 240 ? -5.603 38.521 -11.490 1.00 15.58 240 PHE A C 1
ATOM 1823 O O . PHE A 1 240 ? -5.552 39.113 -12.570 1.00 16.28 240 PHE A O 1
ATOM 1831 N N . LEU A 1 241 ? -6.510 38.777 -10.549 1.00 14.92 241 LEU A N 1
ATOM 1832 C CA . LEU A 1 241 ? -7.485 39.872 -10.640 1.00 16.78 241 LEU A CA 1
ATOM 1833 C C . LEU A 1 241 ? -8.410 39.727 -11.856 1.00 17.90 241 LEU A C 1
ATOM 1834 O O . LEU A 1 241 ? -8.905 40.721 -12.390 1.00 19.37 241 LEU A O 1
ATOM 1839 N N . GLY A 1 242 ? -8.653 38.484 -12.270 1.00 17.14 242 GLY A N 1
ATOM 1840 C CA . GLY A 1 242 ? -9.520 38.200 -13.419 1.00 17.81 242 GLY A CA 1
ATOM 1841 C C . GLY A 1 242 ? -10.758 37.377 -13.109 1.00 16.63 242 GLY A C 1
ATOM 1842 O O . GLY A 1 242 ? -11.556 37.100 -14.004 1.00 14.99 242 GLY A O 1
ATOM 1843 N N . GLY A 1 243 ? -10.932 36.977 -11.852 1.00 15.14 243 GLY A N 1
ATOM 1844 C CA . GLY A 1 243 ? -12.066 36.141 -11.469 1.00 13.97 243 GLY A CA 1
ATOM 1845 C C . GLY A 1 243 ? -13.421 36.776 -11.715 1.00 15.29 243 GLY A C 1
ATOM 1846 O O . GLY A 1 243 ? -14.401 36.082 -11.997 1.00 16.10 243 GLY A O 1
ATOM 1847 N N . HIS A 1 244 ? -13.481 38.101 -11.622 1.00 13.89 244 HIS A N 1
ATOM 1848 C CA . HIS A 1 244 ? -14.720 38.834 -11.874 1.00 15.02 244 HIS A CA 1
ATOM 1849 C C . HIS A 1 244 ? -15.180 38.742 -13.339 1.00 14.67 244 HIS A C 1
ATOM 1850 O O . HIS A 1 244 ? -16.315 39.108 -13.661 1.00 19.15 244 HIS A O 1
ATOM 1857 N N . LEU A 1 245 ? -14.298 38.263 -14.212 1.00 14.19 245 LEU A N 1
ATOM 1858 C CA . LEU A 1 245 ? -14.612 38.057 -15.625 1.00 15.10 245 LEU A CA 1
ATOM 1859 C C . LEU A 1 245 ? -14.756 36.583 -15.981 1.00 15.70 245 LEU A C 1
ATOM 1860 O O . LEU A 1 245 ? -15.043 36.256 -17.131 1.00 16.64 245 LEU A O 1
ATOM 1865 N N . GLY A 1 246 ? -14.535 35.695 -15.013 1.00 13.79 246 GLY A N 1
ATOM 1866 C CA . GLY A 1 246 ? -14.552 34.259 -15.269 1.00 13.60 246 GLY A CA 1
ATOM 1867 C C . GLY A 1 246 ? -13.212 33.647 -15.623 1.00 14.57 246 GLY A C 1
ATOM 1868 O O . GLY A 1 246 ? -13.157 32.495 -16.041 1.00 15.61 246 GLY A O 1
ATOM 1869 N N . LEU A 1 247 ? -12.128 34.409 -15.463 1.00 14.26 247 LEU A N 1
ATOM 1870 C CA . LEU A 1 247 ? -10.802 33.936 -15.833 1.00 13.88 247 LEU A CA 1
ATOM 1871 C C . LEU A 1 247 ? -10.158 33.203 -14.668 1.00 14.93 247 LEU A C 1
ATOM 1872 O O . LEU A 1 247 ? -10.026 33.753 -13.574 1.00 15.30 247 LEU A O 1
ATOM 1877 N N . ALA A 1 248 ? -9.773 31.953 -14.909 1.00 16.08 248 ALA A N 1
ATOM 1878 C CA . ALA A 1 248 ? -9.183 31.103 -13.874 1.00 17.16 248 ALA A CA 1
ATOM 1879 C C . ALA A 1 248 ? -7.793 31.591 -13.477 1.00 15.67 248 ALA A C 1
ATOM 1880 O O . ALA A 1 248 ? -7.132 32.303 -14.235 1.00 15.51 248 ALA A O 1
ATOM 1882 N N . ARG A 1 249 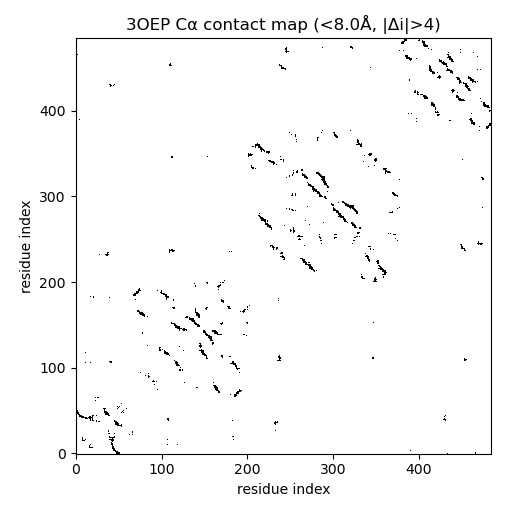? -7.354 31.190 -12.287 1.00 15.35 249 ARG A N 1
ATOM 1883 C CA . ARG A 1 249 ? -6.006 31.481 -11.817 1.00 16.27 249 ARG A CA 1
ATOM 1884 C C . ARG A 1 249 ? -4.971 30.877 -12.763 1.00 13.97 249 ARG A C 1
ATOM 1885 O O . ARG A 1 249 ? -3.982 31.522 -13.113 1.00 15.50 249 ARG A O 1
ATOM 1893 N N . SER A 1 250 ? -5.210 29.630 -13.162 1.00 14.59 250 SER A N 1
ATOM 1894 C CA . SER A 1 250 ? -4.276 28.892 -14.005 1.00 12.45 250 SER A CA 1
ATOM 1895 C C . SER A 1 250 ? -2.896 28.852 -13.325 1.00 13.59 250 SER A C 1
ATOM 1896 O O . SER A 1 250 ? -2.815 28.767 -12.102 1.00 12.23 250 SER A O 1
ATOM 1899 N N . GLY A 1 251 ? -1.816 28.923 -14.095 1.00 14.67 251 GLY A N 1
ATOM 1900 C CA . GLY A 1 251 ? -0.484 28.766 -13.528 1.00 15.78 251 GLY A CA 1
ATOM 1901 C C . GLY A 1 251 ? -0.163 27.297 -13.290 1.00 13.80 251 GLY A C 1
ATOM 1902 O O . GLY A 1 251 ? -0.892 26.417 -13.747 1.00 12.85 251 GLY A O 1
ATOM 1903 N N . PRO A 1 252 ? 0.925 27.018 -12.560 1.00 13.97 252 PRO A N 1
ATOM 1904 C CA . PRO A 1 252 ? 1.328 25.621 -12.376 1.00 13.28 252 PRO A CA 1
ATOM 1905 C C . PRO A 1 252 ? 0.455 24.922 -11.344 1.00 14.10 252 PRO A C 1
ATOM 1906 O O . PRO A 1 252 ? 0.066 25.539 -10.351 1.00 14.64 252 PRO A O 1
ATOM 1910 N N . LEU A 1 253 ? 0.141 23.653 -11.582 1.00 13.14 253 LEU A N 1
ATOM 1911 C CA . LEU A 1 253 ? -0.697 22.894 -10.650 1.00 13.67 253 LEU A CA 1
ATOM 1912 C C . LEU A 1 253 ? 0.105 22.424 -9.432 1.00 15.97 253 LEU A C 1
ATOM 1913 O O . LEU A 1 253 ? -0.454 22.245 -8.344 1.00 17.02 253 LEU A O 1
ATOM 1918 N N . ASP A 1 254 ? 1.409 22.222 -9.626 1.00 15.71 254 ASP A N 1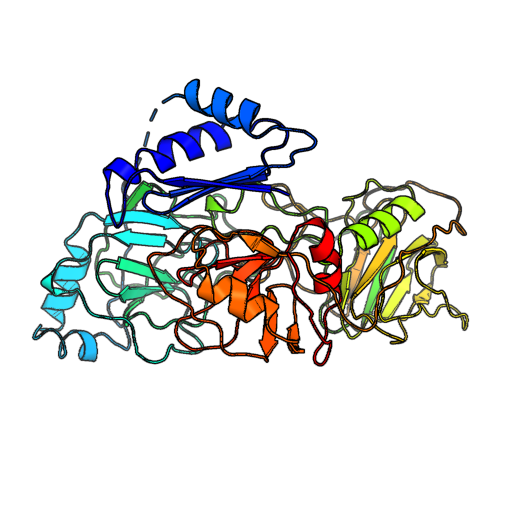
ATOM 1919 C CA . ASP A 1 254 ? 2.346 21.958 -8.534 1.00 16.14 254 ASP A CA 1
ATOM 1920 C C . ASP A 1 254 ? 3.347 23.114 -8.534 1.00 16.35 254 ASP A C 1
ATOM 1921 O O . ASP A 1 254 ? 4.403 23.048 -9.166 1.00 16.45 254 ASP A O 1
ATOM 1926 N N . ALA A 1 255 ? 2.978 24.193 -7.847 1.00 16.11 255 ALA A N 1
ATOM 1927 C CA . ALA A 1 255 ? 3.738 25.444 -7.907 1.00 17.23 255 ALA A CA 1
ATOM 1928 C C . ALA A 1 255 ? 5.153 25.335 -7.323 1.00 17.37 255 ALA A C 1
ATOM 1929 O O . ALA A 1 255 ? 6.096 25.890 -7.892 1.00 17.35 255 ALA A O 1
ATOM 1931 N N . PRO A 1 256 ? 5.323 24.620 -6.193 1.00 16.41 256 PRO A N 1
ATOM 1932 C CA . PRO A 1 256 ? 6.691 24.494 -5.677 1.00 16.88 256 PRO A CA 1
ATOM 1933 C C . PRO A 1 256 ? 7.662 23.825 -6.660 1.00 15.70 256 PRO A C 1
ATOM 1934 O O . PRO A 1 256 ? 8.834 24.216 -6.742 1.00 15.74 256 PRO A O 1
ATOM 1938 N N . SER A 1 257 ? 7.180 22.835 -7.403 1.00 15.04 257 SER A N 1
ATOM 1939 C CA . SER A 1 257 ? 8.014 22.184 -8.412 1.00 14.73 257 SER A CA 1
ATOM 1940 C C . SER A 1 257 ? 8.349 23.137 -9.550 1.00 14.81 257 SER A C 1
ATOM 1941 O O . SER A 1 257 ? 9.495 23.166 -10.017 1.00 15.75 257 SER A O 1
ATOM 1944 N N . ALA A 1 258 ? 7.363 23.920 -9.991 1.00 13.21 258 ALA A N 1
ATOM 1945 C CA . ALA A 1 258 ? 7.595 24.914 -11.040 1.00 13.29 258 ALA A CA 1
ATOM 1946 C C . ALA A 1 258 ? 8.632 25.943 -10.596 1.00 14.38 258 ALA A C 1
ATOM 1947 O O . ALA A 1 258 ? 9.559 26.287 -11.340 1.00 13.52 258 ALA A O 1
ATOM 1949 N N . ARG A 1 259 ? 8.465 26.448 -9.379 1.00 14.97 259 ARG A N 1
ATOM 1950 C CA . ARG A 1 259 ? 9.392 27.430 -8.836 1.00 16.62 259 ARG A CA 1
ATOM 1951 C C . ARG A 1 259 ? 10.811 26.869 -8.725 1.00 17.19 259 ARG A C 1
ATOM 1952 O O . ARG A 1 259 ? 11.774 27.578 -9.016 1.00 16.67 259 ARG A O 1
ATOM 1960 N N . LEU A 1 260 ? 10.932 25.603 -8.319 1.00 16.23 260 LEU A N 1
ATOM 1961 C CA . LEU A 1 260 ? 12.234 24.943 -8.208 1.00 17.20 260 LEU A CA 1
ATOM 1962 C C . LEU A 1 260 ? 12.935 24.848 -9.566 1.00 14.92 260 LEU A C 1
ATOM 1963 O O . LEU A 1 260 ? 14.128 25.151 -9.678 1.00 17.63 260 LEU A O 1
ATOM 1968 N N . ALA A 1 261 ? 12.200 24.410 -10.585 1.00 14.44 261 ALA A N 1
ATOM 1969 C CA . ALA A 1 261 ? 12.741 24.331 -11.943 1.00 14.65 261 ALA A CA 1
ATOM 1970 C C . ALA A 1 261 ? 13.293 25.680 -12.407 1.00 14.51 261 ALA A C 1
ATOM 1971 O O . ALA A 1 261 ? 14.413 25.760 -12.904 1.00 14.70 261 ALA A O 1
ATOM 1973 N N . ASN A 1 262 ? 12.514 26.743 -12.222 1.00 14.16 262 ASN A N 1
ATOM 1974 C CA . ASN A 1 262 ? 12.960 28.083 -12.603 1.00 14.47 262 ASN A CA 1
ATOM 1975 C C . ASN A 1 262 ? 14.179 28.550 -11.828 1.00 15.51 262 ASN A C 1
ATOM 1976 O O . ASN A 1 262 ? 15.102 29.124 -12.401 1.00 16.31 262 ASN A O 1
ATOM 1981 N N . ARG A 1 263 ? 14.184 28.302 -10.525 1.00 16.12 263 ARG A N 1
ATOM 1982 C CA . ARG A 1 263 ? 15.296 28.730 -9.689 1.00 16.70 263 ARG A CA 1
ATOM 1983 C C . ARG A 1 263 ? 16.601 28.006 -10.033 1.00 16.89 263 ARG A C 1
ATOM 1984 O O . ARG A 1 263 ? 17.682 28.598 -9.945 1.00 16.97 263 ARG A O 1
ATOM 1992 N N . LEU A 1 264 ? 16.502 26.751 -10.467 1.00 16.88 264 LEU A N 1
ATOM 1993 C CA . LEU A 1 264 ? 17.685 25.985 -10.866 1.00 16.72 264 LEU A CA 1
ATOM 1994 C C . LEU A 1 264 ? 18.419 26.585 -12.066 1.00 17.89 264 LEU A C 1
ATOM 1995 O O . LEU A 1 264 ? 19.626 26.415 -12.187 1.00 17.42 264 LEU A O 1
ATOM 2000 N N . VAL A 1 265 ? 17.693 27.280 -12.937 1.00 16.21 265 VAL A N 1
ATOM 2001 C CA . VAL A 1 265 ? 18.302 27.929 -14.099 1.00 17.27 265 VAL A CA 1
ATOM 2002 C C . VAL A 1 265 ? 18.381 29.455 -13.960 1.00 18.65 265 VAL A C 1
ATOM 2003 O O . VAL A 1 265 ? 18.542 30.171 -14.952 1.00 19.11 265 VAL A O 1
ATOM 2007 N N . GLY A 1 266 ? 18.268 29.945 -12.731 1.00 18.28 266 GLY A N 1
ATOM 2008 C CA . GLY A 1 266 ? 18.443 31.367 -12.443 1.00 18.78 266 GLY A CA 1
ATOM 2009 C C . GLY A 1 266 ? 17.294 32.283 -12.829 1.00 19.62 266 GLY A C 1
ATOM 2010 O O . GLY A 1 266 ? 17.473 33.503 -12.874 1.00 21.79 266 GLY A O 1
ATOM 2011 N N . ASN A 1 267 ? 16.117 31.717 -13.094 1.00 17.73 267 ASN A N 1
ATOM 2012 C CA . ASN A 1 267 ? 14.936 32.518 -13.434 1.00 18.46 267 ASN A CA 1
ATOM 2013 C C . ASN A 1 267 ? 14.180 32.956 -12.193 1.00 19.58 267 ASN A C 1
ATOM 2014 O O . ASN A 1 267 ? 14.288 32.337 -11.135 1.00 20.55 267 ASN A O 1
ATOM 2019 N N . GLY A 1 268 ? 13.379 34.005 -12.349 1.00 21.81 268 GLY A N 1
ATOM 2020 C CA . GLY A 1 268 ? 12.353 34.336 -11.362 1.00 22.66 268 GLY A CA 1
ATOM 2021 C C . GLY A 1 268 ? 11.360 33.189 -11.244 1.00 22.30 268 GLY A C 1
ATOM 2022 O O . GLY A 1 268 ? 11.091 32.489 -12.224 1.00 21.05 268 GLY A O 1
ATOM 2023 N N . ALA A 1 269 ? 10.806 33.001 -10.047 1.00 23.58 269 ALA A N 1
ATOM 2024 C CA . ALA A 1 269 ? 9.975 31.828 -9.747 1.00 24.18 269 ALA A CA 1
ATOM 2025 C C . ALA A 1 269 ? 8.810 31.643 -10.714 1.00 24.54 269 ALA A C 1
ATOM 2026 O O . ALA A 1 269 ? 8.423 30.506 -11.002 1.00 21.97 269 ALA A O 1
ATOM 2028 N N . GLY A 1 270 ? 8.266 32.754 -11.215 1.00 23.66 270 GLY A N 1
ATOM 2029 C CA . GLY A 1 270 ? 7.115 32.722 -12.108 1.00 25.51 270 GLY A CA 1
ATOM 2030 C C . GLY A 1 270 ? 7.393 32.934 -13.589 1.00 25.22 270 GLY A C 1
ATOM 2031 O O . GLY A 1 270 ? 6.453 33.164 -14.350 1.00 29.24 270 GLY A O 1
ATOM 2032 N N . ALA A 1 271 ? 8.658 32.857 -14.011 1.00 22.34 271 ALA A N 1
ATOM 2033 C CA . ALA A 1 271 ? 9.008 32.947 -15.437 1.00 20.77 271 ALA A CA 1
ATOM 2034 C C . ALA A 1 271 ? 8.318 31.823 -16.220 1.00 18.74 271 ALA A C 1
ATOM 2035 O O . ALA A 1 271 ? 8.125 30.731 -15.686 1.00 17.84 271 ALA A O 1
ATOM 2037 N N . PRO A 1 272 ? 7.940 32.082 -17.488 1.00 15.91 272 PRO A N 1
ATOM 2038 C CA . PRO A 1 272 ? 7.220 31.021 -18.195 1.00 14.73 272 PRO A CA 1
ATOM 2039 C C . PRO A 1 272 ? 8.045 29.750 -18.401 1.00 14.21 272 PRO A C 1
ATOM 2040 O O . PRO A 1 272 ? 9.205 29.821 -18.830 1.00 13.33 272 PRO A O 1
ATOM 2044 N N . LEU A 1 273 ? 7.435 28.605 -18.104 1.00 12.44 273 LEU A N 1
ATOM 2045 C CA . LEU A 1 273 ? 8.073 27.303 -18.282 1.00 12.46 273 LEU A CA 1
ATOM 2046 C C . LEU A 1 273 ? 7.023 26.302 -18.750 1.00 13.86 273 LEU A C 1
ATOM 2047 O O . LEU A 1 273 ? 5.847 26.657 -18.883 1.00 13.02 273 LEU A O 1
ATOM 2052 N N . LEU A 1 274 ? 7.460 25.078 -19.035 1.00 12.60 274 LEU A N 1
ATOM 2053 C CA A LEU A 1 274 ? 6.578 24.035 -19.545 0.50 13.38 274 LEU A CA 1
ATOM 2054 C CA B LEU A 1 274 ? 6.576 24.025 -19.542 0.50 13.51 274 LEU A CA 1
ATOM 2055 C C . LEU A 1 274 ? 6.084 23.125 -18.419 1.00 13.53 274 LEU A C 1
ATOM 2056 O O . LEU A 1 274 ? 6.874 22.660 -17.613 1.00 14.79 274 LEU A O 1
ATOM 2065 N N . GLU A 1 275 ? 4.771 22.888 -18.379 1.00 12.33 275 GLU A N 1
ATOM 2066 C CA . GLU A 1 275 ? 4.169 21.892 -17.501 1.00 12.01 275 GLU A CA 1
ATOM 2067 C C . GLU A 1 275 ? 3.653 20.781 -18.404 1.00 12.38 275 GLU A C 1
ATOM 2068 O O . GLU A 1 275 ? 3.055 21.058 -19.442 1.00 14.58 275 GLU A O 1
ATOM 2074 N N . PHE A 1 276 ? 3.880 19.532 -18.014 1.00 11.78 276 PHE A N 1
ATOM 2075 C CA . PHE A 1 276 ? 3.291 18.389 -18.713 1.00 13.69 276 PHE A CA 1
ATOM 2076 C C . PHE A 1 276 ? 2.821 17.336 -17.724 1.00 14.57 276 PHE A C 1
ATOM 2077 O O . PHE A 1 276 ? 3.370 17.201 -16.630 1.00 16.29 276 PHE A O 1
ATOM 2085 N N . ALA A 1 277 ? 1.795 16.590 -18.116 1.00 13.27 277 ALA A N 1
ATOM 2086 C CA . ALA A 1 277 ? 1.183 15.617 -17.229 1.00 15.94 277 ALA A CA 1
ATOM 2087 C C . ALA A 1 277 ? 0.931 14.295 -17.936 1.00 16.25 277 ALA A C 1
ATOM 2088 O O . ALA A 1 277 ? 0.552 14.276 -19.108 1.00 16.56 277 ALA A O 1
ATOM 2090 N N . TYR A 1 278 ? 1.169 13.200 -17.214 1.00 17.03 278 TYR A N 1
ATOM 2091 C CA . TYR A 1 278 ? 0.864 11.833 -17.656 1.00 19.57 278 TYR A CA 1
ATOM 2092 C C . TYR A 1 278 ? 1.790 11.334 -18.781 1.00 19.22 278 TYR A C 1
ATOM 2093 O O . TYR A 1 278 ? 2.447 10.294 -18.646 1.00 20.01 278 TYR A O 1
ATOM 2102 N N . LYS A 1 279 ? 1.846 12.083 -19.881 1.00 17.22 279 LYS A N 1
ATOM 2103 C CA . LYS A 1 279 ? 2.745 11.794 -20.985 1.00 16.42 279 LYS A CA 1
ATOM 2104 C C . LYS A 1 279 ? 3.407 13.094 -21.417 1.00 15.98 279 LYS A C 1
ATOM 2105 O O . LYS A 1 279 ? 2.723 14.079 -21.693 1.00 15.31 279 LYS A O 1
ATOM 2111 N N . GLY A 1 280 ? 4.733 13.073 -21.469 1.00 16.21 280 GLY A N 1
ATOM 2112 C CA . GLY A 1 280 ? 5.512 14.247 -21.809 1.00 16.04 280 GLY A CA 1
ATOM 2113 C C . GLY A 1 280 ? 5.751 14.382 -23.300 1.00 15.61 280 GLY A C 1
ATOM 2114 O O . GLY A 1 280 ? 5.541 13.434 -24.061 1.00 15.11 280 GLY A O 1
ATOM 2115 N N . PRO A 1 281 ? 6.206 15.568 -23.723 1.00 15.29 281 PRO A N 1
ATOM 2116 C CA . PRO A 1 281 ? 6.524 15.821 -25.115 1.00 15.10 281 PRO A CA 1
ATOM 2117 C C . PRO A 1 281 ? 7.882 15.264 -25.502 1.00 14.98 281 PRO A C 1
ATOM 2118 O O . PRO A 1 281 ? 8.666 14.868 -24.640 1.00 16.05 281 PRO A O 1
ATOM 2122 N N . VAL A 1 282 ? 8.129 15.234 -26.803 1.00 14.16 282 VAL A N 1
ATOM 2123 C CA . VAL A 1 282 ? 9.452 14.972 -27.347 1.00 14.46 282 VAL A CA 1
ATOM 2124 C C . VAL A 1 282 ? 9.956 16.302 -27.903 1.00 13.94 282 VAL A C 1
ATOM 2125 O O . VAL A 1 282 ? 9.335 16.875 -28.800 1.00 13.96 282 VAL A O 1
ATOM 2129 N N . LEU A 1 283 ? 11.070 16.787 -27.360 1.00 12.51 283 LEU A N 1
ATOM 2130 C CA . LEU A 1 283 ? 11.564 18.132 -27.652 1.00 12.77 283 LEU A CA 1
ATOM 2131 C C . LEU A 1 283 ? 12.991 18.068 -28.171 1.00 12.50 283 LEU A C 1
ATOM 2132 O O . LEU A 1 283 ? 13.793 17.275 -27.688 1.00 13.58 283 LEU A O 1
ATOM 2137 N N . THR A 1 284 ? 13.321 18.928 -29.127 1.00 13.33 284 THR A N 1
ATOM 2138 C CA . THR A 1 284 ? 14.696 19.007 -29.620 1.00 13.59 284 THR A CA 1
ATOM 2139 C C . THR A 1 284 ? 15.213 20.444 -29.525 1.00 13.33 284 THR A C 1
ATOM 2140 O O . THR A 1 284 ? 14.539 21.385 -29.949 1.00 13.47 284 THR A O 1
ATOM 2144 N N . ALA A 1 285 ? 16.399 20.598 -28.941 1.00 12.76 285 ALA A N 1
ATOM 2145 C CA . ALA A 1 285 ? 17.027 21.903 -28.778 1.00 13.44 285 ALA A CA 1
ATOM 2146 C C . ALA A 1 285 ? 17.454 22.461 -30.135 1.00 14.28 285 ALA A C 1
ATOM 2147 O O . ALA A 1 285 ? 17.965 21.729 -30.980 1.00 14.72 285 ALA A O 1
ATOM 2149 N N . LEU A 1 286 ? 17.230 23.758 -30.335 1.00 13.92 286 LEU A N 1
ATOM 2150 C CA . LEU A 1 286 ? 17.660 24.457 -31.552 1.00 14.94 286 LEU A CA 1
ATOM 2151 C C . LEU A 1 286 ? 18.904 25.317 -31.307 1.00 15.08 286 LEU A C 1
ATOM 2152 O O . LEU A 1 286 ? 19.474 25.899 -32.241 1.00 16.32 286 LEU A O 1
ATOM 2157 N N . ARG A 1 287 ? 19.322 25.387 -30.050 1.00 13.99 287 ARG A N 1
ATOM 2158 C CA . ARG A 1 287 ? 20.563 26.039 -29.649 1.00 15.91 287 ARG A CA 1
ATOM 2159 C C . ARG A 1 287 ? 21.017 25.311 -28.391 1.00 15.54 287 ARG A C 1
ATOM 2160 O O . ARG A 1 287 ? 20.248 24.541 -27.824 1.00 14.88 287 ARG A O 1
ATOM 2168 N N . ASP A 1 288 ? 22.249 25.547 -27.948 1.00 16.52 288 ASP A N 1
ATOM 2169 C CA . ASP A 1 288 ? 22.703 24.974 -26.684 1.00 17.34 288 ASP A CA 1
ATOM 2170 C C . ASP A 1 288 ? 21.975 25.682 -25.542 1.00 17.69 288 ASP A C 1
ATOM 2171 O O . ASP A 1 288 ? 22.035 26.914 -25.428 1.00 18.54 288 ASP A O 1
ATOM 2176 N N . LEU A 1 289 ? 21.278 24.900 -24.719 1.00 15.81 289 LEU A N 1
ATOM 2177 C CA . LEU A 1 289 ? 20.456 25.413 -23.627 1.00 16.23 289 LEU A CA 1
ATOM 2178 C C . LEU A 1 289 ? 20.926 24.861 -22.298 1.00 15.34 289 LEU A C 1
ATOM 2179 O O . LEU A 1 289 ? 21.516 23.783 -22.240 1.00 16.85 289 LEU A O 1
ATOM 2184 N N . VAL A 1 290 ? 20.654 25.608 -21.234 1.00 14.20 290 VAL A N 1
ATOM 2185 C CA . VAL A 1 290 ? 20.676 25.051 -19.902 1.00 13.31 290 VAL A CA 1
ATOM 2186 C C . VAL A 1 290 ? 19.229 25.002 -19.447 1.00 12.80 290 VAL A C 1
ATOM 2187 O O . VAL A 1 290 ? 18.514 26.010 -19.476 1.00 14.66 290 VAL A O 1
ATOM 2191 N N . ALA A 1 291 ? 18.789 23.801 -19.099 1.00 13.73 291 ALA A N 1
ATOM 2192 C CA . ALA A 1 291 ? 17.411 23.554 -18.722 1.00 12.82 291 ALA A CA 1
ATOM 2193 C C . ALA A 1 291 ? 17.371 22.832 -17.385 1.00 13.57 291 ALA A C 1
ATOM 2194 O O . ALA A 1 291 ? 18.382 22.301 -16.926 1.00 14.31 291 ALA A O 1
ATOM 2196 N N . ALA A 1 292 ? 16.208 22.825 -16.744 1.00 12.87 292 ALA A N 1
ATOM 2197 C CA . ALA A 1 292 ? 16.039 22.088 -15.499 1.00 13.80 292 ALA A CA 1
ATOM 2198 C C . ALA A 1 292 ? 14.701 21.379 -15.492 1.00 13.37 292 ALA A C 1
ATOM 2199 O O . ALA A 1 292 ? 13.702 21.916 -15.973 1.00 13.26 292 ALA A O 1
ATOM 2201 N N . PHE A 1 293 ? 14.712 20.171 -14.938 1.00 13.08 293 PHE A N 1
ATOM 2202 C CA . PHE A 1 293 ? 13.547 19.326 -14.827 1.00 13.62 293 PHE A CA 1
ATOM 2203 C C . PHE A 1 293 ? 13.205 19.179 -13.348 1.00 14.00 293 PHE A C 1
ATOM 2204 O O . PHE A 1 293 ? 14.082 18.924 -12.523 1.00 13.75 293 PHE A O 1
ATOM 2212 N N . ALA A 1 294 ? 11.938 19.403 -13.007 1.00 14.17 294 ALA A N 1
ATOM 2213 C CA . ALA A 1 294 ? 11.470 19.253 -11.633 1.00 14.98 294 ALA A CA 1
ATOM 2214 C C . ALA A 1 294 ? 10.047 18.712 -11.645 1.00 14.39 294 ALA A C 1
ATOM 2215 O O . ALA A 1 294 ? 9.410 18.644 -12.697 1.00 15.47 294 ALA A O 1
ATOM 2217 N N . GLY A 1 295 ? 9.557 18.328 -10.472 1.00 15.08 295 GLY A N 1
ATOM 2218 C CA . GLY A 1 295 ? 8.258 17.676 -10.365 1.00 15.50 295 GLY A CA 1
ATOM 2219 C C . GLY A 1 295 ? 8.405 16.175 -10.253 1.00 15.79 295 GLY A C 1
ATOM 2220 O O . GLY A 1 295 ? 9.443 15.671 -9.810 1.00 16.89 295 GLY A O 1
ATOM 2221 N N . TYR A 1 296 ? 7.358 15.457 -10.646 1.00 17.24 296 TYR A N 1
ATOM 2222 C CA . TYR A 1 296 ? 7.265 14.027 -10.390 1.00 16.94 296 TYR A C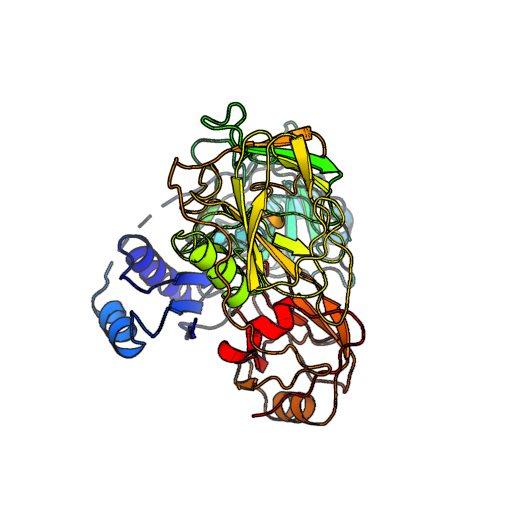A 1
ATOM 2223 C C . TYR A 1 296 ? 6.641 13.299 -11.568 1.00 18.80 296 TYR A C 1
ATOM 2224 O O . TYR A 1 296 ? 6.125 13.920 -12.487 1.00 21.28 296 TYR A O 1
ATOM 2233 N N . GLY A 1 297 ? 6.719 11.971 -11.540 1.00 19.64 297 GLY A N 1
ATOM 2234 C CA . GLY A 1 297 ? 6.062 11.148 -12.544 1.00 20.80 297 GLY A CA 1
ATOM 2235 C C . GLY A 1 297 ? 6.913 10.760 -13.736 1.00 20.12 297 GLY A C 1
ATOM 2236 O O . GLY A 1 297 ? 6.471 9.969 -14.568 1.00 18.63 297 GLY A O 1
ATOM 2237 N N . PHE A 1 298 ? 8.129 11.301 -13.825 1.00 17.73 298 PHE A N 1
ATOM 2238 C CA . PHE A 1 298 ? 9.026 11.026 -14.955 1.00 17.32 298 PHE A CA 1
ATOM 2239 C C . PHE A 1 298 ? 10.490 11.109 -14.556 1.00 17.44 298 PHE A C 1
ATOM 2240 O O . PHE A 1 298 ? 10.837 11.698 -13.538 1.00 17.82 298 PHE A O 1
ATOM 2248 N N . VAL A 1 299 ? 11.339 10.523 -15.390 1.00 17.93 299 VAL A N 1
ATOM 2249 C CA . VAL A 1 299 ? 12.755 10.869 -15.433 1.00 18.77 299 VAL A CA 1
ATOM 2250 C C . VAL A 1 299 ? 13.016 11.380 -16.839 1.00 18.51 299 VAL A C 1
ATOM 2251 O O . VAL A 1 299 ? 12.463 10.855 -17.807 1.00 19.73 299 VAL A O 1
ATOM 2255 N N . ALA A 1 300 ? 13.811 12.437 -16.950 1.00 18.85 300 ALA A N 1
ATOM 2256 C CA . ALA A 1 300 ? 14.152 12.986 -18.247 1.00 18.53 300 ALA A CA 1
ATOM 2257 C C . ALA A 1 300 ? 15.213 12.101 -18.890 1.00 19.93 300 ALA A C 1
ATOM 2258 O O . ALA A 1 300 ? 16.043 11.504 -18.196 1.00 19.82 300 ALA A O 1
ATOM 2260 N N . LEU A 1 301 ? 15.160 12.013 -20.217 1.00 19.35 301 LEU A N 1
ATOM 2261 C CA A LEU A 1 301 ? 16.076 11.178 -20.992 0.50 19.92 301 LEU A CA 1
ATOM 2262 C CA B LEU A 1 301 ? 16.072 11.178 -20.980 0.50 20.00 301 LEU A CA 1
ATOM 2263 C C . LEU A 1 301 ? 16.770 12.040 -22.028 1.00 19.66 301 LEU A C 1
ATOM 2264 O O . LEU A 1 301 ? 16.113 12.636 -22.884 1.00 16.88 301 LEU A O 1
ATOM 2273 N N . LEU A 1 302 ? 18.099 12.106 -21.956 1.00 19.62 302 LEU A N 1
ATOM 2274 C CA . LEU A 1 302 ? 18.873 12.918 -22.886 1.00 20.72 302 LEU A CA 1
ATOM 2275 C C . LEU A 1 302 ? 20.177 12.205 -23.210 1.00 24.11 302 LEU A C 1
ATOM 2276 O O . LEU A 1 302 ? 20.942 11.878 -22.305 1.00 22.80 302 LEU A O 1
ATOM 2281 N N . GLU A 1 303 ? 20.410 11.965 -24.501 1.00 25.72 303 GLU A N 1
ATOM 2282 C CA . GLU A 1 303 ? 21.643 11.320 -24.980 1.00 29.51 303 GLU A CA 1
ATOM 2283 C C . GLU A 1 303 ? 21.937 10.006 -24.246 1.00 30.86 303 GLU A C 1
ATOM 2284 O O . GLU A 1 303 ? 23.088 9.711 -23.911 1.00 32.14 303 GLU A O 1
ATOM 2290 N N . GLY A 1 304 ? 20.884 9.234 -23.992 1.00 31.83 304 GLY A N 1
ATOM 2291 C CA . GLY A 1 304 ? 21.004 7.933 -23.339 1.00 33.26 304 GLY A CA 1
ATOM 2292 C C . GLY A 1 304 ? 21.002 7.944 -21.818 1.00 33.86 304 GLY A C 1
ATOM 2293 O O . GLY A 1 304 ? 20.855 6.884 -21.201 1.00 36.18 304 GLY A O 1
ATOM 2294 N N . GLU A 1 305 ? 21.162 9.124 -21.211 1.00 30.17 305 GLU A N 1
ATOM 2295 C CA . GLU A 1 305 ? 21.257 9.253 -19.755 1.00 30.02 305 GLU A CA 1
ATOM 2296 C C . GLU A 1 305 ? 19.901 9.596 -19.151 1.00 26.89 305 GLU A C 1
ATOM 2297 O O . GLU A 1 305 ? 19.142 10.361 -19.736 1.00 24.83 305 GLU A O 1
ATOM 2303 N N . GLU A 1 306 ? 19.606 9.028 -17.983 1.00 25.46 306 GLU A N 1
ATOM 2304 C CA . GLU A 1 306 ? 18.427 9.411 -17.210 1.00 25.57 306 GLU A CA 1
ATOM 2305 C C . GLU A 1 306 ? 18.774 10.588 -16.305 1.00 24.26 306 GLU A C 1
ATOM 2306 O O . GLU A 1 306 ? 19.830 10.592 -15.663 1.00 24.65 306 GLU A O 1
ATOM 2312 N N . ILE A 1 307 ? 17.877 11.574 -16.253 1.00 22.38 307 ILE A N 1
ATOM 2313 C CA . ILE A 1 307 ? 18.037 12.761 -15.415 1.00 21.87 307 ILE A CA 1
ATOM 2314 C C . ILE A 1 307 ? 16.840 12.824 -14.460 1.00 20.98 307 ILE A C 1
ATOM 2315 O O . ILE A 1 307 ? 15.718 13.105 -14.893 1.00 21.67 307 ILE A O 1
ATOM 2320 N N . PRO A 1 308 ? 17.063 12.539 -13.166 1.00 21.15 308 PRO A N 1
ATOM 2321 C CA . PRO A 1 308 ? 15.951 12.625 -12.220 1.00 21.31 308 PRO A CA 1
ATOM 2322 C C . PRO A 1 308 ? 15.564 14.072 -11.949 1.00 20.45 308 PRO A C 1
ATOM 2323 O O . PRO A 1 308 ? 16.374 14.976 -12.172 1.00 19.21 308 PRO A O 1
ATOM 2327 N N . PRO A 1 309 ? 14.324 14.300 -11.487 1.00 19.21 309 PRO A N 1
ATOM 2328 C CA . PRO A 1 309 ? 13.885 15.672 -11.269 1.00 19.08 309 PRO A CA 1
ATOM 2329 C C . PRO A 1 309 ? 14.669 16.353 -10.154 1.00 19.56 309 PRO A C 1
ATOM 2330 O O . PRO A 1 309 ? 15.168 15.684 -9.242 1.00 22.13 309 PRO A O 1
ATOM 2334 N N . GLY A 1 310 ? 14.787 17.672 -10.258 1.00 17.79 310 GLY A N 1
ATOM 2335 C CA . GLY A 1 310 ? 15.463 18.488 -9.267 1.00 18.12 310 GLY A CA 1
ATOM 2336 C C . GLY A 1 310 ? 16.861 18.918 -9.660 1.00 18.81 310 GLY A C 1
ATOM 2337 O O . GLY A 1 310 ? 17.657 19.283 -8.799 1.00 19.98 310 GLY A O 1
ATOM 2338 N N . GLN A 1 311 ? 17.178 18.884 -10.951 1.00 19.28 311 GLN A N 1
ATOM 2339 C CA . GLN A 1 311 ? 18.493 19.328 -11.388 1.00 19.56 311 GLN A CA 1
ATOM 2340 C C . GLN A 1 311 ? 18.478 19.963 -12.766 1.00 18.37 311 GLN A C 1
ATOM 2341 O O . GLN A 1 311 ? 17.543 19.759 -13.558 1.00 16.07 311 GLN A O 1
ATOM 2347 N N . SER A 1 312 ? 19.522 20.749 -13.027 1.00 17.94 312 SER A N 1
ATOM 2348 C CA . SER A 1 312 ? 19.712 21.389 -14.319 1.00 18.09 312 SER A CA 1
ATOM 2349 C C . SER A 1 312 ? 20.788 20.658 -15.107 1.00 17.03 312 SER A C 1
ATOM 2350 O O . SER A 1 312 ? 21.629 19.949 -14.539 1.00 19.70 312 SER A O 1
ATOM 2353 N N . PHE A 1 313 ? 20.758 20.848 -16.419 1.00 15.75 313 PHE A N 1
ATOM 2354 C CA . PHE A 1 313 ? 21.619 20.102 -17.318 1.00 16.29 313 PHE A CA 1
ATOM 2355 C C . PHE A 1 313 ? 21.857 20.888 -18.595 1.00 17.05 313 PHE A C 1
ATOM 2356 O O . PHE A 1 313 ? 21.094 21.799 -18.925 1.00 16.22 313 PHE A O 1
ATOM 2364 N N . LEU A 1 314 ? 22.925 20.530 -19.303 1.00 17.07 314 LEU A N 1
ATOM 2365 C CA . LEU A 1 314 ? 23.205 21.105 -20.610 1.00 19.07 314 LEU A CA 1
ATOM 2366 C C . LEU A 1 314 ? 22.414 20.306 -21.642 1.00 17.58 314 LEU A C 1
ATOM 2367 O O . LEU A 1 314 ? 22.429 19.076 -21.646 1.00 17.78 314 LEU A O 1
ATOM 2372 N N . TRP A 1 315 ? 21.705 21.027 -22.499 1.00 16.21 315 TRP A N 1
ATOM 2373 C CA . TRP A 1 315 ? 20.877 20.441 -23.534 1.00 15.92 315 TRP A CA 1
ATOM 2374 C C . TRP A 1 315 ? 21.415 20.960 -24.872 1.00 14.62 315 TRP A C 1
ATOM 2375 O O . TRP A 1 315 ? 21.114 22.081 -25.277 1.00 15.68 315 TRP A O 1
ATOM 2386 N N . PRO A 1 316 ? 22.259 20.155 -25.544 1.00 15.33 316 PRO A N 1
ATOM 2387 C CA . PRO A 1 316 ? 22.950 20.664 -26.726 1.00 15.47 316 PRO A CA 1
ATOM 2388 C C . PRO A 1 316 ? 22.064 20.761 -27.954 1.00 13.88 316 PRO A C 1
ATOM 2389 O O . PRO A 1 316 ? 21.121 19.979 -28.098 1.00 14.36 316 PRO A O 1
ATOM 2393 N N . ARG A 1 317 ? 22.387 21.707 -28.830 1.00 14.80 317 ARG A N 1
ATOM 2394 C CA . ARG A 1 317 ? 21.678 21.893 -30.088 1.00 15.27 317 ARG A CA 1
ATOM 2395 C C . ARG A 1 317 ? 21.532 20.567 -30.825 1.00 16.64 317 ARG A C 1
ATOM 2396 O O . ARG A 1 317 ? 22.498 19.808 -30.950 1.00 17.19 317 ARG A O 1
ATOM 2404 N N . GLY A 1 318 ? 20.316 20.293 -31.292 1.00 15.90 318 GLY A N 1
ATOM 2405 C CA . GLY A 1 318 ? 20.040 19.111 -32.102 1.00 15.57 318 GLY A CA 1
ATOM 2406 C C . GLY A 1 318 ? 19.799 17.827 -31.330 1.00 16.03 318 GLY A C 1
ATOM 2407 O O . GLY A 1 318 ? 19.479 16.809 -31.933 1.00 17.99 318 GLY A O 1
ATOM 2408 N N . LYS A 1 319 ? 19.949 17.859 -30.006 1.00 14.47 319 LYS A N 1
ATOM 2409 C CA . LYS A 1 319 ? 19.715 16.672 -29.188 1.00 15.23 319 LYS A CA 1
ATOM 2410 C C . LYS A 1 319 ? 18.283 16.650 -28.680 1.00 14.68 319 LYS A C 1
ATOM 2411 O O . LYS A 1 319 ? 17.711 17.694 -28.348 1.00 15.10 319 LYS A O 1
ATOM 2417 N N . THR A 1 320 ? 17.718 15.445 -28.610 1.00 14.96 320 THR A N 1
ATOM 2418 C CA . THR A 1 320 ? 16.315 15.258 -28.274 1.00 15.52 320 THR A CA 1
ATOM 2419 C C . THR A 1 320 ? 16.141 14.845 -26.820 1.00 15.24 320 THR A C 1
ATOM 2420 O O . THR A 1 320 ? 16.817 13.938 -26.323 1.00 15.62 320 THR A O 1
ATOM 2424 N N . LEU A 1 321 ? 15.229 15.546 -26.156 1.00 14.54 321 LEU A N 1
ATOM 2425 C CA . LEU A 1 321 ? 14.891 15.338 -24.759 1.00 13.45 321 LEU A CA 1
ATOM 2426 C C . LEU A 1 321 ? 13.531 14.641 -24.684 1.00 14.93 321 LEU A C 1
ATOM 2427 O O . LEU A 1 321 ? 12.565 15.075 -25.325 1.00 14.26 321 LEU A O 1
ATOM 2432 N N . ARG A 1 322 ? 13.460 13.568 -23.902 1.00 13.91 322 ARG A N 1
ATOM 2433 C CA . ARG A 1 322 ? 12.219 12.814 -23.717 1.00 15.03 322 ARG A CA 1
ATOM 2434 C C . ARG A 1 322 ? 11.969 12.648 -22.230 1.00 15.64 322 ARG A C 1
ATOM 2435 O O . ARG A 1 322 ? 12.848 12.936 -21.408 1.00 17.29 322 ARG A O 1
ATOM 2443 N N . PHE A 1 323 ? 10.774 12.180 -21.887 1.00 16.18 323 PHE A N 1
ATOM 2444 C CA . PHE A 1 323 ? 10.402 11.995 -20.488 1.00 15.83 323 PHE A CA 1
ATOM 2445 C C . PHE A 1 323 ? 9.818 10.611 -20.306 1.00 17.71 323 PHE A C 1
ATOM 2446 O O . PHE A 1 323 ? 8.754 10.302 -20.839 1.00 19.99 323 PHE A O 1
ATOM 2454 N N . ARG A 1 324 ? 10.552 9.774 -19.585 1.00 16.74 324 ARG A N 1
ATOM 2455 C CA . ARG A 1 324 ? 10.155 8.401 -19.333 1.00 17.63 324 ARG A CA 1
ATOM 2456 C C . ARG A 1 324 ? 9.261 8.347 -18.098 1.00 17.42 324 ARG A C 1
ATOM 2457 O O . ARG A 1 324 ? 9.698 8.711 -17.017 1.00 17.28 324 ARG A O 1
ATOM 2465 N N . PRO A 1 325 ? 8.008 7.887 -18.245 1.00 17.97 325 PRO A N 1
ATOM 2466 C CA . PRO A 1 325 ? 7.154 7.819 -17.060 1.00 19.77 325 PRO A CA 1
ATOM 2467 C C . PRO A 1 325 ? 7.757 6.939 -15.965 1.00 21.62 325 PRO A C 1
ATOM 2468 O O . PRO A 1 325 ? 8.304 5.877 -16.256 1.00 21.95 325 PRO A O 1
ATOM 2472 N N . ARG A 1 326 ? 7.677 7.390 -14.717 1.00 24.09 326 ARG A N 1
ATOM 2473 C CA . ARG A 1 326 ? 8.243 6.633 -13.607 1.00 27.56 326 ARG A CA 1
ATOM 2474 C C . ARG A 1 326 ? 7.671 7.051 -12.271 1.00 30.30 326 ARG A C 1
ATOM 2475 O O . ARG A 1 326 ? 7.500 8.243 -11.999 1.00 26.18 326 ARG A O 1
ATOM 2483 N N . GLY A 1 327 ? 7.402 6.047 -11.440 1.00 33.48 327 GLY A N 1
ATOM 2484 C CA . GLY A 1 327 ? 7.104 6.254 -10.035 1.00 35.83 327 GLY A CA 1
ATOM 2485 C C . GLY A 1 327 ? 5.767 6.910 -9.804 1.00 36.95 327 GLY A C 1
ATOM 2486 O O . GLY A 1 327 ? 4.944 6.996 -10.723 1.00 36.32 327 GLY A O 1
ATOM 2487 N N . PRO A 1 328 ? 5.539 7.372 -8.563 1.00 38.65 328 PRO A N 1
ATOM 2488 C CA . PRO A 1 328 ? 4.342 8.126 -8.280 1.00 37.82 328 PRO A CA 1
ATOM 2489 C C . PRO A 1 328 ? 4.461 9.533 -8.842 1.00 34.53 328 PRO A C 1
ATOM 2490 O O . PRO A 1 328 ? 5.569 10.036 -9.092 1.00 35.57 328 PRO A O 1
ATOM 2494 N N . GLY A 1 329 ? 3.315 10.157 -9.037 1.00 31.18 329 GLY A N 1
ATOM 2495 C CA . GLY A 1 329 ? 3.267 11.491 -9.578 1.00 26.29 329 GLY A CA 1
ATOM 2496 C C . GLY A 1 329 ? 2.923 11.426 -11.042 1.00 22.80 329 GLY A C 1
ATOM 2497 O O . GLY A 1 329 ? 2.987 10.370 -11.678 1.00 21.34 329 GLY A O 1
ATOM 2498 N N . VAL A 1 330 ? 2.527 12.571 -11.569 1.00 18.79 330 VAL A N 1
ATOM 2499 C CA . VAL A 1 330 ? 2.088 12.659 -12.942 1.00 18.74 330 VAL A CA 1
ATOM 2500 C C . VAL A 1 330 ? 2.512 13.931 -13.643 1.00 15.67 330 VAL A C 1
ATOM 2501 O O . VAL A 1 330 ? 2.358 14.009 -14.847 1.00 17.57 330 VAL A O 1
ATOM 2505 N N . ARG A 1 331 ? 3.054 14.907 -12.911 1.00 14.67 331 ARG A N 1
ATOM 2506 C CA . ARG A 1 331 ? 3.219 16.257 -13.452 1.00 13.41 331 ARG A CA 1
ATOM 2507 C C . ARG A 1 331 ? 4.654 16.753 -13.334 1.00 13.49 331 ARG A C 1
ATOM 2508 O O . ARG A 1 331 ? 5.205 16.856 -12.242 1.00 13.45 331 ARG A O 1
ATOM 2516 N N . GLY A 1 332 ? 5.241 17.064 -14.482 1.00 13.96 332 GLY A N 1
ATOM 2517 C CA . GLY A 1 332 ? 6.617 17.539 -14.558 1.00 13.96 332 GLY A CA 1
ATOM 2518 C C . GLY A 1 332 ? 6.701 18.956 -15.088 1.00 12.48 332 GLY A C 1
ATOM 2519 O O . GLY A 1 332 ? 5.751 19.462 -15.711 1.00 11.60 332 GLY A O 1
ATOM 2520 N N . TYR A 1 333 ? 7.847 19.589 -14.829 1.00 12.14 333 TYR A N 1
ATOM 2521 C CA . TYR A 1 333 ? 8.147 20.951 -15.258 1.00 11.63 333 TYR A CA 1
ATOM 2522 C C . TYR A 1 333 ? 9.511 21.023 -15.922 1.00 12.28 333 TYR A C 1
ATOM 2523 O O . TYR A 1 333 ? 10.479 20.441 -15.434 1.00 13.17 333 TYR A O 1
ATOM 2532 N N . LEU A 1 334 ? 9.577 21.739 -17.037 1.00 12.58 334 LEU A N 1
ATOM 2533 C CA . LEU A 1 334 ? 10.841 21.991 -17.710 1.00 12.46 334 LEU A CA 1
ATOM 2534 C C . LEU A 1 334 ? 11.025 23.493 -17.832 1.00 12.40 334 LEU A C 1
ATOM 2535 O O . LEU A 1 334 ? 10.223 24.165 -18.477 1.00 11.83 334 LEU A O 1
ATOM 2540 N N . ALA A 1 335 ? 12.079 24.006 -17.201 1.00 11.53 335 ALA A N 1
ATOM 2541 C CA . ALA A 1 335 ? 12.455 25.414 -17.290 1.00 10.61 335 ALA A CA 1
ATOM 2542 C C . ALA A 1 335 ? 13.701 25.549 -18.152 1.00 11.74 335 ALA A C 1
ATOM 2543 O O . ALA A 1 335 ? 14.496 24.614 -18.257 1.00 13.33 335 ALA A O 1
ATOM 2545 N N . VAL A 1 336 ? 13.857 26.710 -18.779 1.00 13.75 336 VAL A N 1
ATOM 2546 C CA . VAL A 1 336 ? 15.065 27.022 -19.534 1.00 13.43 336 VAL A CA 1
ATOM 2547 C C . VAL A 1 336 ? 15.625 28.350 -19.059 1.00 13.60 336 VAL A C 1
ATOM 2548 O O . VAL A 1 336 ? 14.874 29.273 -18.740 1.00 14.35 336 VAL A O 1
ATOM 2552 N N . ALA A 1 337 ? 16.951 28.437 -19.004 1.00 14.50 337 ALA A N 1
ATOM 2553 C CA . ALA A 1 337 ? 17.622 29.648 -18.556 1.00 14.46 337 ALA A CA 1
ATOM 2554 C C . ALA A 1 337 ? 17.173 30.816 -19.427 1.00 15.48 337 ALA A C 1
ATOM 2555 O O . ALA A 1 337 ? 17.305 30.763 -20.658 1.00 15.94 337 ALA A O 1
ATOM 2557 N N . GLY A 1 338 ? 16.638 31.853 -18.786 1.00 14.84 338 GLY A N 1
ATOM 2558 C CA . GLY A 1 338 ? 16.089 33.008 -19.483 1.00 16.05 338 GLY A CA 1
ATOM 2559 C C . GLY A 1 338 ? 14.570 33.015 -19.569 1.00 16.99 338 GLY A C 1
ATOM 2560 O O . GLY A 1 338 ? 13.970 34.074 -19.766 1.00 18.16 338 GLY A O 1
ATOM 2561 N N . GLY A 1 339 ? 13.948 31.846 -19.414 1.00 13.81 339 GLY A N 1
ATOM 2562 C CA . GLY A 1 339 ? 12.488 31.716 -19.508 1.00 14.89 339 GLY A CA 1
ATOM 2563 C C . GLY A 1 339 ? 12.007 31.707 -20.946 1.00 13.85 339 GLY A C 1
ATOM 2564 O O . GLY A 1 339 ? 12.762 32.026 -21.869 1.00 14.34 339 GLY A O 1
ATOM 2565 N N . LEU A 1 340 ? 10.746 31.330 -21.147 1.00 14.43 340 LEU A N 1
ATOM 2566 C CA . LEU A 1 340 ? 10.170 31.266 -22.487 1.00 13.60 340 LEU A CA 1
ATOM 2567 C C . LEU A 1 340 ? 9.510 32.587 -22.871 1.00 15.19 340 LEU A C 1
ATOM 2568 O O . LEU A 1 340 ? 8.901 33.261 -22.026 1.00 15.75 340 LEU A O 1
ATOM 2573 N N . GLU A 1 341 ? 9.640 32.946 -24.148 1.00 14.46 341 GLU A N 1
ATOM 2574 C CA . GLU A 1 341 ? 8.972 34.108 -24.708 1.00 15.68 341 GLU A CA 1
ATOM 2575 C C . GLU A 1 341 ? 7.501 33.788 -24.940 1.00 15.58 341 GLU A C 1
ATOM 2576 O O . GLU A 1 341 ? 7.175 32.856 -25.673 1.00 15.08 341 GLU A O 1
ATOM 2582 N N . VAL A 1 342 ? 6.625 34.576 -24.319 1.00 15.80 342 VAL A N 1
ATOM 2583 C CA . VAL A 1 342 ? 5.172 34.390 -24.413 1.00 17.20 342 VAL A CA 1
ATOM 2584 C C . VAL A 1 342 ? 4.505 35.744 -24.294 1.00 18.87 342 VAL A C 1
ATOM 2585 O O . VAL A 1 342 ? 4.897 36.552 -23.444 1.00 22.63 342 VAL A O 1
ATOM 2589 N N . ARG A 1 343 ? 3.494 35.990 -25.119 1.00 18.22 343 ARG A N 1
ATOM 2590 C CA . ARG A 1 343 ? 2.732 37.229 -25.042 1.00 20.86 343 ARG A CA 1
ATOM 2591 C C . ARG A 1 343 ? 1.727 37.124 -23.903 1.00 21.48 343 ARG A C 1
ATOM 2592 O O . ARG A 1 343 ? 1.073 36.097 -23.751 1.00 22.52 343 ARG A O 1
ATOM 2600 N N . PRO A 1 344 ? 1.607 38.174 -23.089 1.00 20.99 344 PRO A N 1
ATOM 2601 C CA . PRO A 1 344 ? 0.611 38.114 -22.018 1.00 21.14 344 PRO A CA 1
ATOM 2602 C C . PRO A 1 344 ? -0.800 38.461 -22.489 1.00 20.91 344 PRO A C 1
ATOM 2603 O O . PRO A 1 344 ? -0.978 39.164 -23.485 1.00 19.74 344 PRO A O 1
ATOM 2607 N N . PHE A 1 345 ? -1.787 37.960 -21.756 1.00 19.83 345 PHE A N 1
ATOM 2608 C CA . PHE A 1 345 ? -3.175 38.384 -21.895 1.00 19.40 345 PHE A CA 1
ATOM 2609 C C . PHE A 1 345 ? -3.677 38.715 -20.494 1.00 18.30 345 PHE A C 1
ATOM 2610 O O . PHE A 1 345 ? -3.666 37.863 -19.608 1.00 16.92 345 PHE A O 1
ATOM 2618 N N . LEU A 1 346 ? -4.090 39.967 -20.305 1.00 20.42 346 LEU A N 1
ATOM 2619 C CA . LEU A 1 346 ? -4.519 40.489 -19.009 1.00 22.78 346 LEU A CA 1
ATOM 2620 C C . LEU A 1 346 ? -3.553 40.129 -17.875 1.00 23.41 346 LEU A C 1
ATOM 2621 O O . LEU A 1 346 ? -3.954 39.596 -16.840 1.00 23.71 346 LEU A O 1
ATOM 2626 N N . GLY A 1 347 ? -2.275 40.422 -18.102 1.00 22.89 347 GLY A N 1
ATOM 2627 C CA . GLY A 1 347 ? -1.242 40.323 -17.073 1.00 23.74 347 GLY A CA 1
ATOM 2628 C C . GLY A 1 347 ? -0.509 38.997 -16.968 1.00 23.77 347 GLY A C 1
ATOM 2629 O O . GLY A 1 347 ? 0.451 38.882 -16.198 1.00 25.03 347 GLY A O 1
ATOM 2630 N N . SER A 1 348 ? -0.930 37.995 -17.739 1.00 19.84 348 SER A N 1
ATOM 2631 C CA . SER A 1 348 ? -0.363 36.658 -17.605 1.00 18.33 348 SER A CA 1
ATOM 2632 C C . SER A 1 348 ? -0.202 35.940 -18.938 1.00 17.63 348 SER A C 1
ATOM 2633 O O . SER A 1 348 ? -1.012 36.105 -19.851 1.00 16.37 348 SER A O 1
ATOM 2636 N N . ALA A 1 349 ? 0.847 35.126 -19.017 1.00 18.01 349 ALA A N 1
ATOM 2637 C CA . ALA A 1 349 ? 1.089 34.249 -20.155 1.00 19.46 349 ALA A CA 1
ATOM 2638 C C . ALA A 1 349 ? 0.462 32.865 -19.969 1.00 18.51 349 ALA A C 1
ATOM 2639 O O . ALA A 1 349 ? 0.606 31.996 -20.841 1.00 17.15 349 ALA A O 1
ATOM 2641 N N . SER A 1 350 ? -0.210 32.637 -18.838 1.00 16.94 350 SER A N 1
ATOM 2642 C CA . SER A 1 350 ? -0.792 31.323 -18.564 1.00 15.60 350 SER A CA 1
ATOM 2643 C C . SER A 1 350 ? -2.061 31.099 -19.384 1.00 16.97 350 SER A C 1
ATOM 2644 O O . SER A 1 350 ? -2.838 32.029 -19.619 1.00 16.97 350 SER A O 1
ATOM 2647 N N . PRO A 1 351 ? -2.284 29.856 -19.813 1.00 16.98 351 PRO A N 1
ATOM 2648 C CA . PRO A 1 351 ? -3.471 29.575 -20.612 1.00 18.19 351 PRO A CA 1
ATOM 2649 C C . PRO A 1 351 ? -4.752 29.551 -19.783 1.00 18.45 351 PRO A C 1
ATOM 2650 O O . PRO A 1 351 ? -4.730 29.210 -18.599 1.00 18.73 351 PRO A O 1
ATOM 2654 N N . ASP A 1 352 ? -5.856 29.938 -20.407 1.00 18.50 352 ASP A N 1
ATOM 2655 C CA . ASP A 1 352 ? -7.175 29.686 -19.840 1.00 18.12 352 ASP A CA 1
ATOM 2656 C C . ASP A 1 352 ? -7.909 28.895 -20.897 1.00 18.26 352 ASP A C 1
ATOM 2657 O O . ASP A 1 352 ? -8.543 29.474 -21.781 1.00 17.99 352 ASP A O 1
ATOM 2662 N N . LEU A 1 353 ? -7.798 27.571 -20.821 1.00 18.80 353 LEU A N 1
ATOM 2663 C CA . LEU A 1 353 ? -8.295 26.712 -21.889 1.00 17.94 353 LEU A CA 1
ATOM 2664 C C . LEU A 1 353 ? -9.819 26.800 -22.015 1.00 19.36 353 LEU A C 1
ATOM 2665 O O . LEU A 1 353 ? -10.352 26.750 -23.122 1.00 19.11 353 LEU A O 1
ATOM 2670 N N . ARG A 1 354 ? -10.510 26.964 -20.887 1.00 18.72 354 ARG A N 1
ATOM 2671 C CA . ARG A 1 354 ? -11.948 27.210 -20.894 1.00 18.22 354 ARG A CA 1
ATOM 2672 C C . ARG A 1 354 ? -12.293 28.445 -21.734 1.00 18.86 354 ARG A C 1
ATOM 2673 O O . ARG A 1 354 ? -13.262 28.434 -22.495 1.00 19.50 354 ARG A O 1
ATOM 2681 N N . GLY A 1 355 ? -11.490 29.499 -21.599 1.00 16.32 355 GLY A N 1
ATOM 2682 C CA . GLY A 1 355 ? -11.699 30.742 -22.345 1.00 17.18 355 GLY A CA 1
ATOM 2683 C C . GLY A 1 355 ? -11.020 30.816 -23.704 1.00 17.49 355 GLY A C 1
ATOM 2684 O O . GLY A 1 355 ? -11.035 31.873 -24.340 1.00 19.06 355 GLY A O 1
ATOM 2685 N N . ARG A 1 356 ? -10.426 29.705 -24.148 1.00 16.28 356 ARG A N 1
ATOM 2686 C CA . ARG A 1 356 ? -9.645 29.654 -25.388 1.00 17.16 356 ARG A CA 1
ATOM 2687 C C . ARG A 1 356 ? -8.552 30.732 -25.435 1.00 17.69 356 ARG A C 1
ATOM 2688 O O . ARG A 1 356 ? -8.312 31.360 -26.470 1.00 18.47 356 ARG A O 1
ATOM 2696 N N . ILE A 1 357 ? -7.907 30.940 -24.289 1.00 14.62 357 ILE A N 1
ATOM 2697 C CA . ILE A 1 357 ? -6.754 31.808 -24.181 1.00 15.55 357 ILE A CA 1
ATOM 2698 C C . ILE A 1 357 ? -5.552 30.867 -24.099 1.00 16.00 357 ILE A C 1
ATOM 2699 O O . ILE A 1 357 ? -5.421 30.084 -23.153 1.00 15.27 357 ILE A O 1
ATOM 2704 N N . GLY A 1 358 ? -4.708 30.912 -25.121 1.00 16.02 358 GLY A N 1
ATOM 2705 C CA . GLY A 1 358 ? -3.616 29.951 -25.258 1.00 16.31 358 GLY A CA 1
ATOM 2706 C C . GLY A 1 358 ? -4.120 28.564 -25.615 1.00 17.02 358 GLY A C 1
ATOM 2707 O O . GLY A 1 358 ? -5.310 28.364 -25.889 1.00 17.84 358 GLY A O 1
ATOM 2708 N N . ARG A 1 359 ? -3.203 27.603 -25.623 1.00 15.64 359 ARG A N 1
ATOM 2709 C CA . ARG A 1 359 ? -3.517 26.234 -26.016 1.00 15.78 359 ARG A CA 1
ATOM 2710 C C . ARG A 1 359 ? -2.391 25.300 -25.614 1.00 15.29 359 ARG A C 1
ATOM 2711 O O . ARG A 1 359 ? -1.280 25.760 -25.350 1.00 14.57 359 ARG A O 1
ATOM 2719 N N . PRO A 1 360 ? -2.658 23.987 -25.607 1.00 15.56 360 PRO A N 1
ATOM 2720 C CA . PRO A 1 360 ? -1.558 23.047 -25.436 1.00 15.21 360 PRO A CA 1
ATOM 2721 C C . PRO A 1 360 ? -0.602 23.062 -26.628 1.00 15.37 360 PRO A C 1
ATOM 2722 O O . PRO A 1 360 ? -0.981 23.462 -27.742 1.00 16.20 360 PRO A O 1
ATOM 2726 N N . LEU A 1 361 ? 0.628 22.630 -26.393 1.00 14.48 361 LEU A N 1
ATOM 2727 C CA . LEU A 1 361 ? 1.612 22.594 -27.461 1.00 14.92 361 LEU A CA 1
ATOM 2728 C C . LEU A 1 361 ? 1.208 21.575 -28.521 1.00 14.92 361 LEU A C 1
ATOM 2729 O O . LEU A 1 361 ? 0.549 20.562 -28.222 1.00 15.25 361 LEU A O 1
ATOM 2734 N N . TRP A 1 362 ? 1.583 21.897 -29.758 1.00 15.32 362 TRP A N 1
ATOM 2735 C CA . TRP A 1 362 ? 1.330 21.093 -30.949 1.00 18.26 362 TRP A CA 1
ATOM 2736 C C . TRP A 1 362 ? 2.667 20.682 -31.536 1.00 16.50 362 TRP A C 1
ATOM 2737 O O . TRP A 1 362 ? 3.649 21.411 -31.411 1.00 16.40 362 TRP A O 1
ATOM 2748 N N . ALA A 1 363 ? 2.685 19.548 -32.228 1.00 16.80 363 ALA A N 1
ATOM 2749 C CA . ALA A 1 363 ? 3.838 19.173 -33.041 1.00 16.37 363 ALA A CA 1
ATOM 2750 C C . ALA A 1 363 ? 4.186 20.332 -33.973 1.00 16.30 363 ALA A C 1
ATOM 2751 O O . ALA A 1 363 ? 3.298 20.917 -34.604 1.00 16.23 363 ALA A O 1
ATOM 2753 N N . GLY A 1 364 ? 5.467 20.689 -34.020 1.00 16.71 364 GLY A N 1
ATOM 2754 C CA . GLY A 1 364 ? 5.953 21.755 -34.895 1.00 15.79 364 GLY A CA 1
ATOM 2755 C C . GLY A 1 364 ? 6.087 23.112 -34.227 1.00 15.38 364 GLY A C 1
ATOM 2756 O O . GLY A 1 364 ? 6.660 24.032 -34.813 1.00 15.70 364 GLY A O 1
ATOM 2757 N N . ASP A 1 365 ? 5.559 23.257 -33.011 1.00 14.31 365 ASP A N 1
ATOM 2758 C CA . ASP A 1 365 ? 5.715 24.506 -32.269 1.00 14.81 365 ASP A CA 1
ATOM 2759 C C . ASP A 1 365 ? 7.193 24.772 -32.020 1.00 13.52 365 ASP A C 1
ATOM 2760 O O . ASP A 1 365 ? 7.939 23.870 -31.623 1.00 14.03 365 ASP A O 1
ATOM 2765 N N . VAL A 1 366 ? 7.602 26.014 -32.240 1.00 12.16 366 VAL A N 1
ATOM 2766 C CA . VAL A 1 366 ? 8.939 26.465 -31.867 1.00 14.26 366 VAL A CA 1
ATOM 2767 C C . VAL A 1 366 ? 8.811 27.461 -30.718 1.00 15.25 366 VAL A C 1
ATOM 2768 O O . VAL A 1 366 ? 8.089 28.461 -30.832 1.00 17.81 366 VAL A O 1
ATOM 2772 N N . LEU A 1 367 ? 9.484 27.164 -29.613 1.00 13.54 367 LEU A N 1
ATOM 2773 C CA . LEU A 1 367 ? 9.502 28.050 -28.445 1.00 13.82 367 LEU A CA 1
ATOM 2774 C C . LEU A 1 367 ? 10.836 28.761 -28.378 1.00 14.59 367 LEU A C 1
ATOM 2775 O O . LEU A 1 367 ? 11.871 28.171 -28.704 1.00 14.82 367 LEU A O 1
ATOM 2780 N N . GLY A 1 368 ? 10.808 30.016 -27.935 1.00 14.24 368 GLY A N 1
ATOM 2781 C CA . GLY A 1 368 ? 12.013 30.839 -27.841 1.00 13.95 368 GLY A CA 1
ATOM 2782 C C . GLY A 1 368 ? 12.312 31.326 -26.436 1.00 15.02 368 GLY A C 1
ATOM 2783 O O . GLY A 1 368 ? 11.452 31.269 -25.554 1.00 14.08 368 GLY A O 1
ATOM 2784 N N . LEU A 1 369 ? 13.540 31.805 -26.230 1.00 13.14 369 LEU A N 1
ATOM 2785 C CA . LEU A 1 369 ? 13.953 32.380 -24.950 1.00 14.62 369 LEU A CA 1
ATOM 2786 C C . LEU A 1 369 ? 13.450 33.824 -24.817 1.00 16.74 369 LEU A C 1
ATOM 2787 O O . LEU A 1 369 ? 13.459 34.594 -25.786 1.00 16.52 369 LEU A O 1
ATOM 2792 N N . GLU A 1 370 ? 12.993 34.186 -23.623 1.00 16.44 370 GLU A N 1
ATOM 2793 C CA . GLU A 1 370 ? 12.587 35.570 -23.354 1.00 19.58 370 GLU A CA 1
ATOM 2794 C C . GLU A 1 370 ? 13.806 36.497 -23.436 1.00 20.72 370 GLU A C 1
ATOM 2795 O O . GLU A 1 370 ? 13.715 37.596 -23.975 1.00 21.09 370 GLU A O 1
ATOM 2801 N N . ALA A 1 371 ? 14.940 36.023 -22.925 1.00 20.79 371 ALA A N 1
ATOM 2802 C CA . ALA A 1 371 ? 16.191 36.778 -22.941 1.00 21.30 371 ALA A CA 1
ATOM 2803 C C . ALA A 1 371 ? 17.377 35.834 -22.801 1.00 21.07 371 ALA A C 1
ATOM 2804 O O . ALA A 1 371 ? 17.217 34.683 -22.384 1.00 19.21 371 ALA A O 1
ATOM 2806 N N . LEU A 1 372 ? 18.564 36.324 -23.151 1.00 22.50 372 LEU A N 1
ATOM 2807 C CA . LEU A 1 372 ? 19.796 35.570 -22.947 1.00 21.77 372 LEU A CA 1
ATOM 2808 C C . LEU A 1 372 ? 20.296 35.826 -21.529 1.00 21.44 372 LEU A C 1
ATOM 2809 O O . LEU A 1 372 ? 20.779 36.917 -21.216 1.00 21.17 372 LEU A O 1
ATOM 2814 N N . ARG A 1 373 ? 20.156 34.819 -20.673 1.00 20.92 373 ARG A N 1
ATOM 2815 C CA . ARG A 1 373 ? 20.547 34.915 -19.269 1.00 21.81 373 ARG A CA 1
ATOM 2816 C C . ARG A 1 373 ? 21.282 33.623 -18.918 1.00 21.43 373 ARG A C 1
ATOM 2817 O O . ARG A 1 373 ? 20.731 32.749 -18.240 1.00 19.53 373 ARG A O 1
ATOM 2825 N N . PRO A 1 374 ? 22.522 33.487 -19.407 1.00 21.27 374 PRO A N 1
ATOM 2826 C CA . PRO A 1 374 ? 23.253 32.235 -19.248 1.00 21.40 374 PRO A CA 1
ATOM 2827 C C . PRO A 1 374 ? 23.579 31.905 -17.794 1.00 21.14 374 PRO A C 1
ATOM 2828 O O . PRO A 1 374 ? 23.881 32.799 -17.009 1.00 21.80 374 PRO A O 1
ATOM 2832 N N . VAL A 1 375 ? 23.494 30.623 -17.456 1.00 18.63 375 VAL A N 1
ATOM 2833 C CA . VAL A 1 375 ? 23.931 30.111 -16.162 1.00 20.13 375 VAL A CA 1
ATOM 2834 C C . VAL A 1 375 ? 24.593 28.756 -16.372 1.00 19.82 375 VAL A C 1
ATOM 2835 O O . VAL A 1 375 ? 24.332 28.086 -17.376 1.00 18.07 375 VAL A O 1
ATOM 2839 N N . ARG A 1 376 ? 25.440 28.356 -15.429 1.00 18.97 376 ARG A N 1
ATOM 2840 C CA . ARG A 1 376 ? 26.091 27.048 -15.484 1.00 19.26 376 ARG A CA 1
ATOM 2841 C C . ARG A 1 376 ? 25.082 25.925 -15.265 1.00 19.90 376 ARG A C 1
ATOM 2842 O O . ARG A 1 376 ? 24.206 26.045 -14.410 1.00 19.96 376 ARG A O 1
ATOM 2850 N N . PRO A 1 377 ? 25.232 24.814 -16.003 1.00 19.76 377 PRO A N 1
ATOM 2851 C CA . PRO A 1 377 ? 24.421 23.627 -15.747 1.00 19.40 377 PRO A CA 1
ATOM 2852 C C . PRO A 1 377 ? 24.912 22.866 -14.518 1.00 22.17 377 PRO A C 1
ATOM 2853 O O . PRO A 1 377 ? 25.960 23.197 -13.955 1.00 24.64 377 PRO A O 1
ATOM 2857 N N . GLY A 1 378 ? 24.150 21.857 -14.109 1.00 22.41 378 GLY A N 1
ATOM 2858 C CA . GLY A 1 378 ? 24.565 20.951 -13.047 1.00 23.40 378 GLY A CA 1
ATOM 2859 C C . GLY A 1 378 ? 24.194 21.365 -11.638 1.00 24.87 378 GLY A C 1
ATOM 2860 O O . GLY A 1 378 ? 24.748 20.826 -10.679 1.00 26.95 378 GLY A O 1
ATOM 2861 N N . ARG A 1 379 ? 23.276 22.321 -11.493 1.00 24.61 379 ARG A N 1
ATOM 2862 C CA . ARG A 1 379 ? 22.738 22.653 -10.176 1.00 25.43 379 ARG A CA 1
ATOM 2863 C C . ARG A 1 379 ? 21.751 21.570 -9.775 1.00 24.86 379 ARG A C 1
ATOM 2864 O O . ARG A 1 379 ? 21.132 20.943 -10.630 1.00 23.41 379 ARG A O 1
ATOM 2872 N N . ALA A 1 380 ? 21.607 21.352 -8.472 1.00 25.44 380 ALA A N 1
ATOM 2873 C CA . ALA A 1 380 ? 20.605 20.419 -7.970 1.00 25.91 380 ALA A CA 1
ATOM 2874 C C . ALA A 1 380 ? 20.108 20.871 -6.608 1.00 27.57 380 ALA A C 1
ATOM 2875 O O . ALA A 1 380 ? 20.879 21.385 -5.798 1.00 27.74 380 ALA A O 1
ATOM 2877 N N . PHE A 1 381 ? 18.812 20.680 -6.374 1.00 26.94 381 PHE A N 1
ATOM 2878 C CA . PHE A 1 381 ? 18.188 20.975 -5.084 1.00 27.92 381 PHE A CA 1
ATOM 2879 C C . PHE A 1 381 ? 17.280 19.798 -4.737 1.00 26.44 381 PHE A C 1
ATOM 2880 O O . PHE A 1 381 ? 16.635 19.239 -5.624 1.00 22.86 381 PHE A O 1
ATOM 2888 N N . PRO A 1 382 ? 17.222 19.409 -3.451 1.00 26.61 382 PRO A N 1
ATOM 2889 C CA . PRO A 1 382 ? 16.408 18.248 -3.115 1.00 26.81 382 PRO A CA 1
ATOM 2890 C C . PRO A 1 382 ? 14.918 18.533 -3.266 1.00 25.89 382 PRO A C 1
ATOM 2891 O O . PRO A 1 382 ? 14.453 19.610 -2.894 1.00 27.43 382 PRO A O 1
ATOM 2895 N N . GLN A 1 383 ? 14.181 17.586 -3.827 1.00 25.24 383 GLN A N 1
ATOM 2896 C CA . GLN A 1 383 ? 12.731 17.693 -3.857 1.00 24.72 383 GLN A CA 1
ATOM 2897 C C . GLN A 1 383 ? 12.161 17.005 -2.639 1.00 28.02 383 GLN A C 1
ATOM 2898 O O . GLN A 1 383 ? 12.665 15.964 -2.216 1.00 30.92 383 GLN A O 1
ATOM 2904 N N . ARG A 1 384 ? 11.096 17.575 -2.090 1.00 31.23 384 ARG A N 1
ATOM 2905 C CA . ARG A 1 384 ? 10.326 16.896 -1.060 1.00 33.20 384 ARG A CA 1
ATOM 2906 C C . ARG A 1 384 ? 9.809 15.571 -1.631 1.00 32.65 384 ARG A C 1
ATOM 2907 O O . ARG A 1 384 ? 9.455 15.500 -2.813 1.00 29.09 384 ARG A O 1
ATOM 2915 N N . PRO A 1 385 ? 9.790 14.506 -0.814 1.00 32.77 385 PRO A N 1
ATOM 2916 C CA . PRO A 1 385 ? 9.259 13.261 -1.356 1.00 31.68 385 PRO A CA 1
ATOM 2917 C C . PRO A 1 385 ? 7.749 13.334 -1.578 1.00 27.80 385 PRO A C 1
ATOM 2918 O O . PRO A 1 385 ? 7.044 14.049 -0.860 1.00 28.85 385 PRO A O 1
ATOM 2922 N N . LEU A 1 386 ? 7.277 12.616 -2.588 1.00 26.73 386 LEU A N 1
ATOM 2923 C CA . LEU A 1 386 ? 5.856 12.521 -2.872 1.00 25.05 386 LEU A CA 1
ATOM 2924 C C . LEU A 1 386 ? 5.355 11.229 -2.244 1.00 24.94 386 LEU A C 1
ATOM 2925 O O . LEU A 1 386 ? 5.797 10.152 -2.635 1.00 24.07 386 LEU A O 1
ATOM 2930 N N . PRO A 1 387 ? 4.441 11.326 -1.263 1.00 26.51 387 PRO A N 1
ATOM 2931 C CA . PRO A 1 387 ? 3.972 10.108 -0.601 1.00 27.45 387 PRO A CA 1
ATOM 2932 C C . PRO A 1 387 ? 3.026 9.292 -1.481 1.00 26.21 387 PRO A C 1
ATOM 2933 O O . PRO A 1 387 ? 2.424 9.835 -2.410 1.00 24.87 387 PRO A O 1
ATOM 2937 N N . GLU A 1 388 ? 2.913 7.997 -1.184 1.00 25.88 388 GLU A N 1
ATOM 2938 C CA . GLU A 1 388 ? 2.064 7.084 -1.957 1.00 25.90 388 GLU A CA 1
ATOM 2939 C C . GLU A 1 388 ? 0.578 7.336 -1.701 1.00 23.33 388 GLU A C 1
ATOM 2940 O O . GLU A 1 388 ? -0.248 7.137 -2.590 1.00 23.80 388 GLU A O 1
ATOM 2942 N N . ALA A 1 389 ? 0.252 7.756 -0.479 1.00 22.71 389 ALA A N 1
ATOM 2943 C CA . ALA A 1 389 ? -1.101 8.186 -0.123 1.00 22.45 389 ALA A CA 1
ATOM 2944 C C . ALA A 1 389 ? -1.028 9.608 0.425 1.00 20.71 389 ALA A C 1
ATOM 2945 O O . ALA A 1 389 ? -0.037 9.980 1.048 1.00 23.45 389 ALA A O 1
ATOM 2947 N N . PHE A 1 390 ? -2.072 10.395 0.197 1.00 20.36 390 PHE A N 1
ATOM 2948 C CA . PHE A 1 390 ? -2.066 11.809 0.585 1.00 19.35 390 PHE A CA 1
ATOM 2949 C C . PHE A 1 390 ? -2.825 12.040 1.884 1.00 20.16 390 PHE A C 1
ATOM 2950 O O . PHE A 1 390 ? -3.959 11.593 2.041 1.00 22.23 390 PHE A O 1
ATOM 2958 N N . ARG A 1 391 ? -2.176 12.742 2.809 1.00 19.19 391 ARG A N 1
ATOM 2959 C CA . ARG A 1 391 ? -2.814 13.227 4.011 1.00 19.10 391 ARG A CA 1
ATOM 2960 C C . ARG A 1 391 ? -3.086 14.709 3.756 1.00 20.38 391 ARG A C 1
ATOM 2961 O O . ARG A 1 391 ? -2.148 15.498 3.598 1.00 21.62 391 ARG A O 1
ATOM 2963 N N . LEU A 1 392 ? -4.367 15.061 3.654 1.00 18.20 392 LEU A N 1
ATOM 2964 C CA . LEU A 1 392 ? -4.792 16.420 3.320 1.00 17.39 392 LEU A CA 1
ATOM 2965 C C . LEU A 1 392 ? -5.480 17.063 4.512 1.00 16.90 392 LEU A C 1
ATOM 2966 O O . LEU A 1 392 ? -6.495 16.569 4.990 1.00 18.37 392 LEU A O 1
ATOM 2971 N N . ARG A 1 393 ? -4.917 18.169 4.980 1.00 16.75 393 ARG A N 1
ATOM 2972 C CA . ARG A 1 393 ? -5.536 18.952 6.043 1.00 16.88 393 ARG A CA 1
ATOM 2973 C C . ARG A 1 393 ? -6.739 19.724 5.518 1.00 15.86 393 ARG A C 1
ATOM 2974 O O . ARG A 1 393 ? -6.681 20.307 4.432 1.00 15.22 393 ARG A O 1
ATOM 2982 N N . LEU A 1 394 ? -7.824 19.717 6.293 1.00 15.25 394 LEU A N 1
ATOM 2983 C CA . LEU A 1 394 ? -9.060 20.392 5.907 1.00 15.63 394 LEU A CA 1
ATOM 2984 C C . LEU A 1 394 ? -9.340 21.568 6.821 1.00 15.84 394 LEU A C 1
ATOM 2985 O O . LEU A 1 394 ? -9.126 21.489 8.034 1.00 16.25 394 LEU A O 1
ATOM 2990 N N . LEU A 1 395 ? -9.819 22.649 6.215 1.00 15.44 395 LEU A N 1
ATOM 2991 C CA . LEU A 1 395 ? -10.318 23.825 6.919 1.00 15.88 395 LEU A CA 1
ATOM 2992 C C . LEU A 1 395 ? -11.822 23.913 6.657 1.00 14.23 395 LEU A C 1
ATOM 2993 O O . LEU A 1 395 ? -12.300 23.418 5.638 1.00 14.19 395 LEU A O 1
ATOM 2998 N N . PRO A 1 396 ? -12.575 24.545 7.566 1.00 14.21 396 PRO A N 1
ATOM 2999 C CA . PRO A 1 396 ? -13.980 24.819 7.263 1.00 14.87 396 PRO A CA 1
ATOM 3000 C C . PRO A 1 396 ? -14.168 25.664 6.007 1.00 14.80 396 PRO A C 1
ATOM 3001 O O . PRO A 1 396 ? -13.420 26.618 5.774 1.00 15.67 396 PRO A O 1
ATOM 3005 N N . GLY A 1 397 ? -15.175 25.303 5.219 1.00 13.52 397 GLY A N 1
ATOM 3006 C CA . GLY A 1 397 ? -15.533 26.024 4.010 1.00 14.64 397 GLY A CA 1
ATOM 3007 C C . GLY A 1 397 ? -16.730 26.932 4.223 1.00 13.32 397 GLY A C 1
ATOM 3008 O O . GLY A 1 397 ? -17.334 26.938 5.299 1.00 14.05 397 GLY A O 1
ATOM 3009 N N . PRO A 1 398 ? -17.096 27.706 3.191 1.00 14.27 398 PRO A N 1
ATOM 3010 C CA . PRO A 1 398 ? -18.176 28.684 3.325 1.00 15.33 398 PRO A CA 1
ATOM 3011 C C . PRO A 1 398 ? -19.560 28.059 3.563 1.00 16.39 398 PRO A C 1
ATOM 3012 O O . PRO A 1 398 ? -20.448 28.728 4.113 1.00 17.39 398 PRO A O 1
ATOM 3016 N N . GLN A 1 399 ? -19.739 26.797 3.171 1.00 14.73 399 GLN A N 1
ATOM 3017 C CA . GLN A 1 399 ? -20.974 26.061 3.449 1.00 14.58 399 GLN A CA 1
ATOM 3018 C C . GLN A 1 399 ? -20.719 24.939 4.454 1.00 14.13 399 GLN A C 1
ATOM 3019 O O . GLN A 1 399 ? -21.302 23.858 4.360 1.00 15.31 399 GLN A O 1
ATOM 3025 N N . PHE A 1 400 ? -19.853 25.214 5.422 1.00 15.47 400 PHE A N 1
ATOM 3026 C CA . PHE A 1 400 ? -19.521 24.242 6.451 1.00 15.26 400 PHE A CA 1
ATOM 3027 C C . PHE A 1 400 ? -20.772 23.625 7.073 1.00 15.18 400 PHE A C 1
ATOM 3028 O O . PHE A 1 400 ? -21.743 24.323 7.394 1.00 16.24 400 PHE A O 1
ATOM 3036 N N . ALA A 1 401 ? -20.725 22.310 7.229 1.00 14.21 401 ALA A N 1
ATOM 3037 C CA . ALA A 1 401 ? -21.699 21.558 8.000 1.00 16.24 401 ALA A CA 1
ATOM 3038 C C . ALA A 1 401 ? -20.910 20.522 8.770 1.00 14.84 401 ALA A C 1
ATOM 3039 O O . ALA A 1 401 ? -20.057 19.848 8.194 1.00 15.01 401 ALA A O 1
ATOM 3041 N N . GLY A 1 402 ? -21.170 20.409 10.065 1.00 14.96 402 GLY A N 1
ATOM 3042 C CA . GLY A 1 402 ? -20.441 19.474 10.906 1.00 16.13 402 GLY A CA 1
ATOM 3043 C C . GLY A 1 402 ? -20.480 18.050 10.384 1.00 16.98 402 GLY A C 1
ATOM 3044 O O . GLY A 1 402 ? -19.461 17.357 10.369 1.00 17.43 402 GLY A O 1
ATOM 3045 N N . GLU A 1 403 ? -21.656 17.610 9.943 1.00 18.22 403 GLU A N 1
ATOM 3046 C CA . GLU A 1 403 ? -21.800 16.233 9.442 1.00 19.16 403 GLU A CA 1
ATOM 3047 C C . GLU A 1 403 ? -21.012 15.979 8.155 1.00 16.87 403 GLU A C 1
ATOM 3048 O O . GLU A 1 403 ? -20.526 14.865 7.928 1.00 17.04 403 GLU A O 1
ATOM 3054 N N . ALA A 1 404 ? -20.879 17.007 7.321 1.00 16.90 404 ALA A N 1
ATOM 3055 C CA . ALA A 1 404 ? -20.060 16.912 6.117 1.00 16.34 404 ALA A CA 1
ATOM 3056 C C . ALA A 1 404 ? -18.586 16.811 6.494 1.00 17.25 404 ALA A C 1
ATOM 3057 O O . ALA A 1 404 ? -17.865 15.978 5.963 1.00 16.50 404 ALA A O 1
ATOM 3059 N N . PHE A 1 405 ? -18.143 17.655 7.425 1.00 17.06 405 PHE A N 1
ATOM 3060 C CA . PHE A 1 405 ? -16.749 17.640 7.869 1.00 17.56 405 PHE A CA 1
ATOM 3061 C C . PHE A 1 405 ? -16.408 16.284 8.496 1.00 18.39 405 PHE A C 1
ATOM 3062 O O . PHE A 1 405 ? -15.350 15.707 8.231 1.00 20.06 405 PHE A O 1
ATOM 3070 N N . ARG A 1 406 ? -17.332 15.771 9.302 1.00 18.62 406 ARG A N 1
ATOM 3071 C CA . ARG A 1 406 ? -17.178 14.482 9.956 1.00 19.67 406 ARG A CA 1
ATOM 3072 C C . ARG A 1 406 ? -17.062 13.359 8.922 1.00 19.79 406 ARG A C 1
ATOM 3073 O O . ARG A 1 406 ? -16.174 12.514 9.018 1.00 20.14 406 ARG A O 1
ATOM 3081 N N . ALA A 1 407 ? -17.949 13.377 7.930 1.00 19.06 407 ALA A N 1
ATOM 3082 C CA . ALA A 1 407 ? -17.940 12.378 6.842 1.00 18.20 407 ALA A CA 1
ATOM 3083 C C . ALA A 1 407 ? -16.630 12.386 6.059 1.00 17.82 407 ALA A C 1
ATOM 3084 O O . ALA A 1 407 ? -16.074 11.328 5.733 1.00 17.49 407 ALA A O 1
ATOM 3086 N N . LEU A 1 408 ? -16.134 13.583 5.759 1.00 15.86 408 LEU A N 1
ATOM 3087 C CA . LEU A 1 408 ? -14.883 13.727 5.017 1.00 16.46 408 LEU A CA 1
ATOM 3088 C C . LEU A 1 408 ? -13.695 13.138 5.778 1.00 18.90 408 LEU A C 1
ATOM 3089 O O . LEU A 1 408 ? -12.792 12.578 5.171 1.00 18.64 408 LEU A O 1
ATOM 3094 N N . CYS A 1 409 ? -13.711 13.243 7.107 1.00 19.86 409 CYS A N 1
ATOM 3095 C CA . CYS A 1 409 ? -12.634 12.696 7.934 1.00 22.57 409 CYS A CA 1
ATOM 3096 C C . CYS A 1 409 ? -12.861 11.244 8.381 1.00 23.53 409 CYS A C 1
ATOM 3097 O O . CYS A 1 409 ? -12.019 10.682 9.082 1.00 27.61 409 CYS A O 1
ATOM 3100 N N . SER A 1 410 ? -13.973 10.632 7.971 1.00 23.60 410 SER A N 1
ATOM 3101 C CA . SER A 1 410 ? -14.428 9.363 8.568 1.00 24.70 410 SER A CA 1
ATOM 3102 C C . SER A 1 410 ? -13.707 8.109 8.071 1.00 27.51 410 SER A C 1
ATOM 3103 O O . SER A 1 410 ? -13.689 7.086 8.761 1.00 30.07 410 SER A O 1
ATOM 3106 N N . GLY A 1 411 ? -13.129 8.187 6.878 1.00 25.69 411 GLY A N 1
ATOM 3107 C CA . GLY A 1 411 ? -12.421 7.065 6.280 1.00 26.55 411 GLY A CA 1
ATOM 3108 C C . GLY A 1 411 ? -11.746 7.505 4.996 1.00 25.31 411 GLY A C 1
ATOM 3109 O O . GLY A 1 411 ? -11.909 8.649 4.574 1.00 22.51 411 GLY A O 1
ATOM 3110 N N . PRO A 1 412 ? -10.992 6.596 4.357 1.00 24.70 412 PRO A N 1
ATOM 3111 C CA . PRO A 1 412 ? -10.250 6.966 3.157 1.00 25.06 412 PRO A CA 1
ATOM 3112 C C . PRO A 1 412 ? -11.130 7.225 1.933 1.00 23.07 412 PRO A C 1
ATOM 3113 O O . PRO A 1 412 ? -12.164 6.569 1.737 1.00 24.36 412 PRO A O 1
ATOM 3117 N N . PHE A 1 413 ? -10.702 8.192 1.131 1.00 19.57 413 PHE A N 1
ATOM 3118 C CA . PHE A 1 413 ? -11.241 8.417 -0.193 1.00 18.05 413 PHE A CA 1
ATOM 3119 C C . PHE A 1 413 ? -10.205 7.942 -1.206 1.00 19.28 413 PHE A C 1
ATOM 3120 O O . PHE A 1 413 ? -9.054 7.664 -0.855 1.00 20.31 413 PHE A O 1
ATOM 3128 N N . ARG A 1 414 ? -10.631 7.834 -2.455 1.00 18.57 414 ARG A N 1
ATOM 3129 C CA . ARG A 1 414 ? -9.779 7.378 -3.539 1.00 19.23 414 ARG A CA 1
ATOM 3130 C C . ARG A 1 414 ? -10.002 8.301 -4.732 1.00 17.65 414 ARG A C 1
ATOM 3131 O O . ARG A 1 414 ? -11.138 8.668 -5.024 1.00 19.03 414 ARG A O 1
ATOM 3139 N N . VAL A 1 415 ? -8.926 8.681 -5.418 1.00 16.93 415 VAL A N 1
ATOM 3140 C CA . VAL A 1 415 ? -9.045 9.565 -6.576 1.00 15.04 415 VAL A CA 1
ATOM 3141 C C . VAL A 1 415 ? -9.665 8.791 -7.744 1.00 15.87 415 VAL A C 1
ATOM 3142 O O . VAL A 1 415 ? -9.183 7.726 -8.108 1.00 15.35 415 VAL A O 1
ATOM 3146 N N . ALA A 1 416 ? -10.746 9.321 -8.307 1.00 14.34 416 ALA A N 1
ATOM 3147 C CA . ALA A 1 416 ? -11.383 8.732 -9.487 1.00 17.69 416 ALA A CA 1
ATOM 3148 C C . ALA A 1 416 ? -10.803 9.327 -10.765 1.00 19.15 416 ALA A C 1
ATOM 3149 O O . ALA A 1 416 ? -10.511 8.609 -11.725 1.00 18.98 416 ALA A O 1
ATOM 3151 N N . ARG A 1 417 ? -10.655 10.650 -10.762 1.00 18.15 417 ARG A N 1
ATOM 3152 C CA . ARG A 1 417 ? -10.135 11.406 -11.893 1.00 19.69 417 ARG A CA 1
ATOM 3153 C C . ARG A 1 417 ? -9.460 12.661 -11.359 1.00 18.37 417 ARG A C 1
ATOM 3154 O O . ARG A 1 417 ? -9.875 13.204 -10.332 1.00 18.06 417 ARG A O 1
ATOM 3156 N N . ALA A 1 418 ? -8.411 13.109 -12.044 1.00 17.62 418 ALA A N 1
ATOM 3157 C CA . ALA A 1 418 ? -7.656 14.282 -11.613 1.00 17.09 418 ALA A CA 1
ATOM 3158 C C . ALA A 1 418 ? -7.150 15.054 -12.815 1.00 18.35 418 ALA A C 1
ATOM 3159 O O . ALA A 1 418 ? -6.513 14.482 -13.701 1.00 19.69 418 ALA A O 1
ATOM 3161 N N . ASP A 1 419 ? -7.415 16.355 -12.832 1.00 16.29 419 ASP A N 1
ATOM 3162 C CA . ASP A 1 419 ? -6.838 17.224 -13.848 1.00 16.48 419 ASP A CA 1
ATOM 3163 C C . ASP A 1 419 ? -6.622 18.615 -13.258 1.00 13.46 419 ASP A C 1
ATOM 3164 O O . ASP A 1 419 ? -6.629 18.770 -12.034 1.00 12.49 419 ASP A O 1
ATOM 3169 N N . ARG A 1 420 ? -6.400 19.611 -14.103 1.00 12.55 420 ARG A N 1
ATOM 3170 C CA . ARG A 1 420 ? -6.126 20.967 -13.608 1.00 12.90 420 ARG A CA 1
ATOM 3171 C C . ARG A 1 420 ? -7.369 21.657 -13.050 1.00 12.01 420 ARG A C 1
ATOM 3172 O O . ARG A 1 420 ? -7.251 22.629 -12.307 1.00 12.84 420 ARG A O 1
ATOM 3180 N N . VAL A 1 421 ? -8.552 21.178 -13.426 1.00 13.30 421 VAL A N 1
ATOM 3181 C CA . VAL A 1 421 ? -9.799 21.749 -12.919 1.00 12.62 421 VAL A CA 1
ATOM 3182 C C . VAL A 1 421 ? -10.056 21.266 -11.491 1.00 13.64 421 VAL A C 1
ATOM 3183 O O . VAL A 1 421 ? -10.428 22.046 -10.611 1.00 13.36 421 VAL A O 1
ATOM 3187 N N . GLY A 1 422 ? -9.860 19.973 -11.258 1.00 14.78 422 GLY A N 1
ATOM 3188 C CA . GLY A 1 422 ? -10.002 19.437 -9.921 1.00 14.05 422 GLY A CA 1
ATOM 3189 C C . GLY A 1 422 ? -9.775 17.948 -9.807 1.00 14.34 422 GLY A C 1
ATOM 3190 O O . GLY A 1 422 ? -9.444 17.276 -10.784 1.00 14.50 422 GLY A O 1
ATOM 3191 N N . VAL A 1 423 ? -9.975 17.440 -8.595 1.00 13.10 423 VAL A N 1
ATOM 3192 C CA . VAL A 1 423 ? -9.756 16.038 -8.278 1.00 13.14 423 VAL A CA 1
ATOM 3193 C C . VAL A 1 423 ? -11.069 15.470 -7.768 1.00 13.79 423 VAL A C 1
ATOM 3194 O O . VAL A 1 423 ? -11.588 15.930 -6.742 1.00 14.76 423 VAL A O 1
ATOM 3198 N N . GLU A 1 424 ? -11.607 14.503 -8.504 1.00 14.71 424 GLU A N 1
ATOM 3199 C CA . GLU A 1 424 ? -12.875 13.851 -8.184 1.00 17.16 424 GLU A CA 1
ATOM 3200 C C . GLU A 1 424 ? -12.646 12.645 -7.274 1.00 16.53 424 GLU A C 1
ATOM 3201 O O . GLU A 1 424 ? -11.761 11.832 -7.528 1.00 17.34 424 GLU A O 1
ATOM 3207 N N . LEU A 1 425 ? -13.453 12.529 -6.222 1.00 16.83 425 LEU A N 1
ATOM 3208 C CA . LEU A 1 425 ? -13.214 11.537 -5.177 1.00 18.08 425 LEU A CA 1
ATOM 3209 C C . LEU A 1 425 ? -14.302 10.473 -5.049 1.00 18.10 425 LEU A C 1
ATOM 3210 O O . LEU A 1 425 ? -15.495 10.758 -5.191 1.00 19.29 425 LEU A O 1
ATOM 3215 N N . LEU A 1 426 ? -13.855 9.250 -4.767 1.00 17.35 426 LEU A N 1
ATOM 3216 C CA . LEU A 1 426 ? -14.717 8.133 -4.409 1.00 19.04 426 LEU A CA 1
ATOM 3217 C C . LEU A 1 426 ? -14.478 7.794 -2.945 1.00 19.60 426 LEU A C 1
ATOM 3218 O O . LEU A 1 426 ? -13.336 7.713 -2.496 1.00 20.53 426 LEU A O 1
ATOM 3223 N N . GLY A 1 427 ? -15.550 7.586 -2.195 1.00 19.84 427 GLY A N 1
ATOM 3224 C CA . GLY A 1 427 ? -15.412 7.282 -0.782 1.00 20.29 427 GLY A CA 1
ATOM 3225 C C . GLY A 1 427 ? -16.730 7.390 -0.051 1.00 22.11 427 GLY A C 1
ATOM 3226 O O . GLY A 1 427 ? -17.785 7.352 -0.674 1.00 24.36 427 GLY A O 1
ATOM 3227 N N . PRO A 1 428 ? -16.672 7.522 1.281 1.00 22.47 428 PRO A N 1
ATOM 3228 C CA . PRO A 1 428 ? -17.874 7.649 2.110 1.00 23.95 428 PRO A CA 1
ATOM 3229 C C . PRO A 1 428 ? -18.819 8.745 1.608 1.00 22.35 428 PRO A C 1
ATOM 3230 O O . PRO A 1 428 ? -18.355 9.776 1.118 1.00 21.29 428 PRO A O 1
ATOM 3234 N N . GLU A 1 429 ? -20.125 8.520 1.733 1.00 22.74 429 GLU A N 1
ATOM 3235 C CA . GLU A 1 429 ? -21.117 9.526 1.354 1.00 22.51 429 GLU A CA 1
ATOM 3236 C C . GLU A 1 429 ? -20.942 10.796 2.190 1.00 21.06 429 GLU A C 1
ATOM 3237 O O . GLU A 1 429 ? -20.824 10.723 3.412 1.00 22.46 429 GLU A O 1
ATOM 3239 N N . VAL A 1 430 ? -20.903 11.946 1.520 1.00 20.51 430 VAL A N 1
ATOM 3240 C CA . VAL A 1 430 ? -20.794 13.253 2.179 1.00 19.52 430 VAL A CA 1
ATOM 3241 C C . VAL A 1 430 ? -22.029 14.086 1.831 1.00 19.11 430 VAL A C 1
ATOM 3242 O O . VAL A 1 430 ? -22.335 14.265 0.651 1.00 19.42 430 VAL A O 1
ATOM 3246 N N . PRO A 1 431 ? -22.748 14.595 2.849 1.00 20.16 431 PRO A N 1
ATOM 3247 C CA . PRO A 1 431 ? -23.899 15.448 2.536 1.00 21.34 431 PRO A CA 1
ATOM 3248 C C . PRO A 1 431 ? -23.477 16.737 1.823 1.00 21.52 431 PRO A C 1
ATOM 3249 O O . PRO A 1 431 ? -22.513 17.394 2.235 1.00 19.75 431 PRO A O 1
ATOM 3253 N N . GLY A 1 432 ? -24.172 17.066 0.739 1.00 20.41 432 GLY A N 1
ATOM 3254 C CA . GLY A 1 432 ? -23.851 18.246 -0.047 1.00 21.25 432 GLY A CA 1
ATOM 3255 C C . GLY A 1 432 ? -25.023 19.194 -0.151 1.00 21.75 432 GLY A C 1
ATOM 3256 O O . GLY A 1 432 ? -25.987 19.107 0.622 1.00 23.48 432 GLY A O 1
ATOM 3257 N N . GLY A 1 433 ? -24.941 20.112 -1.105 1.00 20.35 433 GLY A N 1
ATOM 3258 C CA . GLY A 1 433 ? -26.002 21.088 -1.303 1.00 21.65 433 GLY A CA 1
ATOM 3259 C C . GLY A 1 433 ? -25.784 21.933 -2.536 1.00 21.77 433 GLY A C 1
ATOM 3260 O O . GLY A 1 433 ? -24.766 21.812 -3.217 1.00 18.72 433 GLY A O 1
ATOM 3261 N N . GLU A 1 434 ? -26.761 22.785 -2.820 1.00 23.03 434 GLU A N 1
ATOM 3262 C CA . GLU A 1 434 ? -26.693 23.690 -3.956 1.00 23.05 434 GLU A CA 1
ATOM 3263 C C . GLU A 1 434 ? -27.460 24.968 -3.640 1.00 25.95 434 GLU A C 1
ATOM 3264 O O . GLU A 1 434 ? -28.495 24.929 -2.971 1.00 26.58 434 GLU A O 1
ATOM 3270 N N . GLY A 1 435 ? -26.944 26.090 -4.131 1.00 24.18 435 GLY A N 1
ATOM 3271 C CA . GLY A 1 435 ? -27.585 27.397 -3.968 1.00 24.82 435 GLY A CA 1
ATOM 3272 C C . GLY A 1 435 ? -27.176 28.304 -5.111 1.00 23.65 435 GLY A C 1
ATOM 3273 O O . GLY A 1 435 ? -26.665 27.823 -6.121 1.00 21.79 435 GLY A O 1
ATOM 3274 N N . LEU A 1 436 ? -27.399 29.612 -4.968 1.00 24.45 436 LEU A N 1
ATOM 3275 C CA . LEU A 1 436 ? -26.941 30.567 -5.981 1.00 25.59 436 LEU A CA 1
ATOM 3276 C C . LEU A 1 436 ? -25.431 30.469 -6.136 1.00 23.31 436 LEU A C 1
ATOM 3277 O O . LEU A 1 436 ? -24.717 30.185 -5.170 1.00 23.08 436 LEU A O 1
ATOM 3282 N N . SER A 1 437 ? -24.949 30.702 -7.351 1.00 23.08 437 SER A N 1
ATOM 3283 C CA . SER A 1 437 ? -23.522 30.617 -7.621 1.00 21.07 437 SER A CA 1
ATOM 3284 C C . SER A 1 437 ? -22.771 31.675 -6.828 1.00 19.90 437 SER A C 1
ATOM 3285 O O . SER A 1 437 ? -23.218 32.822 -6.713 1.00 18.45 437 SER A O 1
ATOM 3288 N N . GLU A 1 438 ? -21.654 31.267 -6.245 1.00 16.68 438 GLU A N 1
ATOM 3289 C CA . GLU A 1 438 ? -20.749 32.204 -5.611 1.00 16.30 438 GLU A CA 1
ATOM 3290 C C . GLU A 1 438 ? -19.325 31.890 -6.039 1.00 15.60 438 GLU A C 1
ATOM 3291 O O . GLU A 1 438 ? -19.063 30.815 -6.592 1.00 14.86 438 GLU A O 1
ATOM 3297 N N . PRO A 1 439 ? -18.403 32.839 -5.820 1.00 12.53 439 PRO A N 1
ATOM 3298 C CA . PRO A 1 439 ? -17.032 32.638 -6.242 1.00 12.76 439 PRO A CA 1
ATOM 3299 C C . PRO A 1 439 ? -16.408 31.406 -5.606 1.00 13.75 439 PRO A C 1
ATOM 3300 O O . PRO A 1 439 ? -16.597 31.153 -4.410 1.00 14.94 439 PRO A O 1
ATOM 3304 N N . THR A 1 440 ? -15.675 30.650 -6.413 1.00 13.03 440 THR A N 1
ATOM 3305 C CA . THR A 1 440 ? -15.062 29.409 -5.961 1.00 13.22 440 THR A CA 1
ATOM 3306 C C . THR A 1 440 ? -13.738 29.683 -5.243 1.00 14.89 440 THR A C 1
ATOM 3307 O O . THR A 1 440 ? -12.936 30.496 -5.702 1.00 15.27 440 THR A O 1
ATOM 3311 N N . PRO A 1 441 ? -13.515 29.010 -4.104 1.00 16.19 441 PRO A N 1
ATOM 3312 C CA . PRO A 1 441 ? -12.245 29.119 -3.384 1.00 16.80 441 PRO A CA 1
ATOM 3313 C C . PRO A 1 441 ? -11.252 28.060 -3.848 1.00 16.04 441 PRO A C 1
ATOM 3314 O O . PRO A 1 441 ? -11.655 26.927 -4.070 1.00 15.30 441 PRO A O 1
ATOM 3318 N N . LEU A 1 442 ? -9.975 28.418 -3.997 1.00 18.15 442 LEU A N 1
ATOM 3319 C CA . LEU A 1 442 ? -8.947 27.438 -4.369 1.00 18.67 442 LEU A CA 1
ATOM 3320 C C . LEU A 1 442 ? -8.836 26.400 -3.254 1.00 16.12 442 LEU A C 1
ATOM 3321 O O . LEU A 1 442 ? -8.718 26.757 -2.083 1.00 18.99 442 LEU A O 1
ATOM 3326 N N . GLY A 1 443 ? -8.904 25.122 -3.615 1.00 14.83 443 GLY A N 1
ATOM 3327 C CA . GLY A 1 443 ? -8.879 24.046 -2.632 1.00 14.65 443 GLY A CA 1
ATOM 3328 C C . GLY A 1 443 ? -10.249 23.719 -2.072 1.00 12.84 443 GLY A C 1
ATOM 3329 O O . GLY A 1 443 ? -10.377 22.851 -1.213 1.00 13.05 443 GLY A O 1
ATOM 3330 N N . GLY A 1 444 ? -11.285 24.396 -2.564 1.00 13.21 444 GLY A N 1
ATOM 3331 C CA . GLY A 1 444 ? -12.648 24.093 -2.142 1.00 13.41 444 GLY A CA 1
ATOM 3332 C C . GLY A 1 444 ? -13.015 22.638 -2.381 1.00 13.17 444 GLY A C 1
ATOM 3333 O O . GLY A 1 444 ? -12.749 22.095 -3.456 1.00 13.55 444 GLY A O 1
ATOM 3334 N N . VAL A 1 445 ? -13.617 22.003 -1.379 1.00 12.31 445 VAL A N 1
ATOM 3335 C CA . VAL A 1 445 ? -14.117 20.646 -1.522 1.00 13.26 445 VAL A CA 1
ATOM 3336 C C . VAL A 1 445 ? -15.598 20.772 -1.866 1.00 14.56 445 VAL A C 1
ATOM 3337 O O . VAL A 1 445 ? -16.434 21.012 -0.997 1.00 14.62 445 VAL A O 1
ATOM 3341 N N . GLN A 1 446 ? -15.895 20.645 -3.153 1.00 14.12 446 GLN A N 1
ATOM 3342 C CA . GLN A 1 446 ? -17.236 20.849 -3.672 1.00 15.45 446 GLN A CA 1
ATOM 3343 C C . GLN A 1 446 ? -18.042 19.571 -3.544 1.00 15.48 446 GLN A C 1
ATOM 3344 O O . GLN A 1 446 ? -17.612 18.527 -4.016 1.00 17.77 446 GLN A O 1
ATOM 3350 N N . VAL A 1 447 ? -19.211 19.654 -2.909 1.00 14.42 447 VAL A N 1
ATOM 3351 C CA . VAL A 1 447 ? -20.053 18.479 -2.665 1.00 15.76 447 VAL A CA 1
ATOM 3352 C C . VAL A 1 447 ? -21.493 18.759 -3.109 1.00 17.97 447 VAL A C 1
ATOM 3353 O O . VAL A 1 447 ? -22.232 19.486 -2.439 1.00 17.71 447 VAL A O 1
ATOM 3357 N N . PRO A 1 448 ? -21.894 18.193 -4.258 1.00 19.77 448 PRO A N 1
ATOM 3358 C CA . PRO A 1 448 ? -23.243 18.424 -4.751 1.00 22.39 448 PRO A CA 1
ATOM 3359 C C . PRO A 1 448 ? -24.247 17.579 -3.975 1.00 22.93 448 PRO A C 1
ATOM 3360 O O . PRO A 1 448 ? -23.847 16.645 -3.288 1.00 22.36 448 PRO A O 1
ATOM 3364 N N . PRO A 1 449 ? -25.546 17.897 -4.090 1.00 24.30 449 PRO A N 1
ATOM 3365 C CA . PRO A 1 449 ? -26.568 17.116 -3.379 1.00 26.69 449 PRO A CA 1
ATOM 3366 C C . PRO A 1 449 ? -26.444 15.623 -3.668 1.00 27.98 449 PRO A C 1
ATOM 3367 O O . PRO A 1 449 ? -26.556 14.801 -2.757 1.00 29.81 449 PRO A O 1
ATOM 3371 N N . SER A 1 450 ? -26.234 15.297 -4.940 1.00 29.89 450 SER A N 1
ATOM 3372 C CA A SER A 1 450 ? -25.974 13.930 -5.368 0.50 32.04 450 SER A CA 1
ATOM 3373 C CA B SER A 1 450 ? -25.969 13.931 -5.364 0.50 31.88 450 SER A CA 1
ATOM 3374 C C . SER A 1 450 ? -24.797 13.945 -6.330 1.00 32.66 450 SER A C 1
ATOM 3375 O O . SER A 1 450 ? -24.823 14.653 -7.336 1.00 35.12 450 SER A O 1
ATOM 3380 N N . GLY A 1 451 ? -23.764 13.174 -6.013 1.00 33.81 451 GLY A N 1
ATOM 3381 C CA . GLY A 1 451 ? -22.573 13.109 -6.849 1.00 33.04 451 GLY A CA 1
ATOM 3382 C C . GLY A 1 451 ? -21.306 13.076 -6.027 1.00 31.38 451 GLY A C 1
ATOM 3383 O O . GLY A 1 451 ? -21.342 13.138 -4.795 1.00 32.86 451 GLY A O 1
ATOM 3384 N N . ARG A 1 452 ? -20.180 12.993 -6.725 1.00 30.23 452 ARG A N 1
ATOM 3385 C CA . ARG A 1 452 ? -18.884 12.826 -6.088 1.00 28.02 452 ARG A CA 1
ATOM 3386 C C . ARG A 1 452 ? -18.316 14.173 -5.639 1.00 26.44 452 ARG A C 1
ATOM 3387 O O . ARG A 1 452 ? -18.462 15.174 -6.346 1.00 26.52 452 ARG A O 1
ATOM 3395 N N . PRO A 1 453 ? -17.653 14.201 -4.471 1.00 22.67 453 PRO A N 1
ATOM 3396 C CA . PRO A 1 453 ? -16.912 15.406 -4.106 1.00 20.83 453 PRO A CA 1
ATOM 3397 C C . PRO A 1 453 ? -15.816 15.728 -5.124 1.00 18.46 453 PRO A C 1
ATOM 3398 O O . PRO A 1 453 ? -15.205 14.814 -5.676 1.00 18.08 453 PRO A O 1
ATOM 3402 N N . LEU A 1 454 ? -15.592 17.016 -5.366 1.00 17.15 454 LEU A N 1
ATOM 3403 C CA . LEU A 1 454 ? -14.568 17.489 -6.296 1.00 14.78 454 LEU A CA 1
ATOM 3404 C C . LEU A 1 454 ? -13.738 18.556 -5.587 1.00 14.86 454 LEU A C 1
ATOM 3405 O O . LEU A 1 454 ? -14.284 19.573 -5.145 1.00 14.90 454 LEU A O 1
ATOM 3410 N N . VAL A 1 455 ? -12.429 18.333 -5.471 1.00 13.34 455 VAL A N 1
ATOM 3411 C CA . VAL A 1 455 ? -11.542 19.343 -4.900 1.00 12.83 455 VAL A CA 1
ATOM 3412 C C . VAL A 1 455 ? -11.118 20.273 -6.042 1.00 12.83 455 VAL A C 1
ATOM 3413 O O . VAL A 1 455 ? -10.544 19.817 -7.029 1.00 12.92 455 VAL A O 1
ATOM 3417 N N . LEU A 1 456 ? -11.410 21.560 -5.899 1.00 12.75 456 LEU A N 1
ATOM 3418 C CA . LEU A 1 456 ? -11.218 22.541 -6.965 1.00 12.77 456 LEU A CA 1
ATOM 3419 C C . LEU A 1 456 ? -9.785 23.056 -6.995 1.00 12.60 456 LEU A C 1
ATOM 3420 O O . LEU A 1 456 ? -9.255 23.469 -5.967 1.00 13.16 456 LEU A O 1
ATOM 3425 N N . LEU A 1 457 ? -9.173 23.036 -8.177 1.00 12.01 457 LEU A N 1
ATOM 3426 C CA . LEU A 1 457 ? -7.774 23.446 -8.344 1.00 11.68 457 LEU A CA 1
ATOM 3427 C C . LEU A 1 457 ? -7.668 24.648 -9.301 1.00 12.06 457 LEU A C 1
ATOM 3428 O O . LEU A 1 457 ? -8.675 25.298 -9.602 1.00 12.12 457 LEU A O 1
ATOM 3433 N N . ALA A 1 458 ? -6.452 24.952 -9.761 1.00 12.92 458 ALA A N 1
ATOM 3434 C CA . ALA A 1 458 ? -6.157 26.207 -10.459 1.00 13.24 458 ALA A CA 1
ATOM 3435 C C . ALA A 1 458 ? -7.017 26.541 -11.678 1.00 13.71 458 ALA A C 1
ATOM 3436 O O . ALA A 1 458 ? -7.232 27.716 -11.955 1.00 15.04 458 ALA A O 1
ATOM 3438 N N . ASP A 1 459 ? -7.503 25.536 -12.405 1.00 12.57 459 ASP A N 1
ATOM 3439 C CA . ASP A 1 459 ? -8.312 25.796 -13.605 1.00 14.50 459 ASP A CA 1
ATOM 3440 C C . ASP A 1 459 ? -9.811 25.685 -13.329 1.00 12.60 459 ASP A C 1
ATOM 3441 O O . ASP A 1 459 ? -10.612 25.627 -14.259 1.00 13.37 459 ASP A O 1
ATOM 3446 N N . LYS A 1 460 ? -10.184 25.659 -12.051 1.00 13.24 460 LYS A N 1
ATOM 3447 C CA . LYS A 1 460 ? -11.587 25.681 -11.653 1.00 12.95 460 LYS A CA 1
ATOM 3448 C C . LYS A 1 460 ? -12.308 26.875 -12.279 1.00 13.84 460 LYS A C 1
ATOM 3449 O O . LYS A 1 460 ? -11.708 27.930 -12.501 1.00 13.71 460 LYS A O 1
ATOM 3455 N N . GLY A 1 461 ? -13.598 26.698 -12.553 1.00 15.41 461 GLY A N 1
ATOM 3456 C CA . GLY A 1 461 ? -14.459 27.810 -12.938 1.00 15.51 461 GLY A CA 1
ATOM 3457 C C . GLY A 1 461 ? -14.521 28.812 -11.796 1.00 14.51 461 GLY A C 1
ATOM 3458 O O . GLY A 1 461 ? -14.380 28.437 -10.634 1.00 14.82 461 GLY A O 1
ATOM 3459 N N . SER A 1 462 ? -14.746 30.077 -12.127 1.00 15.14 462 SER A N 1
ATOM 3460 C CA A SER A 1 462 ? -14.715 31.161 -11.138 0.50 15.03 462 SER A CA 1
ATOM 3461 C CA B SER A 1 462 ? -14.713 31.155 -11.135 0.50 14.28 462 SER A CA 1
ATOM 3462 C C . SER A 1 462 ? -15.924 31.160 -10.209 1.00 14.58 462 SER A C 1
ATOM 3463 O O . SER A 1 462 ? -15.844 31.689 -9.101 1.00 13.45 462 SER A O 1
ATOM 3468 N N . LEU A 1 463 ? -17.029 30.573 -10.676 1.00 15.52 463 LEU A N 1
ATOM 3469 C CA . LEU A 1 463 ? -18.305 30.526 -9.952 1.00 15.17 463 LEU A CA 1
ATOM 3470 C C . LEU A 1 463 ? -18.867 29.113 -9.877 1.00 18.62 463 LEU A C 1
ATOM 3471 O O . LEU A 1 463 ? -18.717 28.322 -10.810 1.00 19.31 463 LEU A O 1
ATOM 3476 N N . GLY A 1 464 ? -19.557 28.816 -8.782 1.00 16.03 464 GLY A N 1
ATOM 3477 C CA . GLY A 1 464 ? -20.224 27.527 -8.623 1.00 17.93 464 GLY A CA 1
ATOM 3478 C C . GLY A 1 464 ? -21.312 27.583 -7.573 1.00 18.67 464 GLY A C 1
ATOM 3479 O O . GLY A 1 464 ? -21.162 28.272 -6.560 1.00 16.94 464 GLY A O 1
ATOM 3480 N N . GLY A 1 465 ? -22.407 26.860 -7.816 1.00 19.63 465 GLY A N 1
ATOM 3481 C CA . GLY A 1 465 ? -23.537 26.808 -6.892 1.00 19.42 465 GLY A CA 1
ATOM 3482 C C . GLY A 1 465 ? -23.518 25.642 -5.908 1.00 19.94 465 GLY A C 1
ATOM 3483 O O . GLY A 1 465 ? -24.293 25.619 -4.940 1.00 21.13 465 GLY A O 1
ATOM 3484 N N . TYR A 1 466 ? -22.646 24.668 -6.133 1.00 18.14 466 TYR A N 1
ATOM 3485 C CA . TYR A 1 466 ? -22.571 23.529 -5.223 1.00 17.37 466 TYR A CA 1
ATOM 3486 C C . TYR A 1 466 ? -21.845 23.923 -3.948 1.00 17.11 466 TYR A C 1
ATOM 3487 O O . TYR A 1 466 ? -20.969 24.798 -3.956 1.00 16.55 466 TYR A O 1
ATOM 3496 N N . ALA A 1 467 ? -22.247 23.289 -2.854 1.00 16.07 467 ALA A N 1
ATOM 3497 C CA . ALA A 1 467 ? -21.715 23.585 -1.533 1.00 15.78 467 ALA A CA 1
ATOM 3498 C C . ALA A 1 467 ? -20.247 23.220 -1.407 1.00 15.08 467 ALA A C 1
ATOM 3499 O O . ALA A 1 467 ? -19.791 22.209 -1.964 1.00 15.73 467 ALA A O 1
ATOM 3501 N N . LYS A 1 468 ? -19.516 24.069 -0.684 1.00 14.83 468 LYS A N 1
ATOM 3502 C CA A LYS A 1 468 ? -18.143 23.790 -0.302 0.50 14.13 468 LYS A CA 1
ATOM 3503 C CA B LYS A 1 468 ? -18.138 23.785 -0.293 0.50 14.23 468 LYS A CA 1
ATOM 3504 C C . LYS A 1 468 ? -18.082 23.733 1.227 1.00 14.03 468 LYS A C 1
ATOM 3505 O O . LYS A 1 468 ? -17.870 24.757 1.879 1.00 13.66 468 LYS A O 1
ATOM 3516 N N . PRO A 1 469 ? -18.303 22.538 1.812 1.00 14.27 469 PRO A N 1
ATOM 3517 C CA . PRO A 1 469 ? -18.282 22.464 3.283 1.00 14.92 469 PRO A CA 1
ATOM 3518 C C . PRO A 1 469 ? -16.883 22.550 3.886 1.00 14.99 469 PRO A C 1
ATOM 3519 O O . PRO A 1 469 ? -16.738 22.847 5.076 1.00 15.41 469 PRO A O 1
ATOM 3523 N N . ALA A 1 470 ? -15.867 22.285 3.072 1.00 13.79 470 ALA A N 1
ATOM 3524 C CA . ALA A 1 470 ? -14.491 22.303 3.525 1.00 13.52 470 ALA A CA 1
ATOM 3525 C C . ALA A 1 470 ? -13.572 22.840 2.438 1.00 13.30 470 ALA A C 1
ATOM 3526 O O . ALA A 1 470 ? -13.971 22.960 1.273 1.00 12.71 470 ALA A O 1
ATOM 3528 N N . LEU A 1 471 ? -12.353 23.170 2.852 1.00 12.85 471 LEU A N 1
ATOM 3529 C CA . LEU A 1 471 ? -11.274 23.596 1.975 1.00 13.95 471 LEU A CA 1
ATOM 3530 C C . LEU A 1 471 ? -10.039 22.783 2.313 1.00 14.62 471 LEU A C 1
ATOM 3531 O O . LEU A 1 471 ? -9.731 22.584 3.486 1.00 16.61 471 LEU A O 1
ATOM 3536 N N . VAL A 1 472 ? -9.311 22.332 1.297 1.00 13.55 472 VAL A N 1
ATOM 3537 C CA . VAL A 1 472 ? -7.985 21.768 1.534 1.00 13.52 472 VAL A CA 1
ATOM 3538 C C . VAL A 1 472 ? -7.019 22.901 1.874 1.00 14.82 472 VAL A C 1
ATOM 3539 O O . VAL A 1 472 ? -6.983 23.934 1.191 1.00 16.53 472 VAL A O 1
ATOM 3543 N N . ASP A 1 473 ? -6.253 22.704 2.940 1.00 14.32 473 ASP A N 1
ATOM 3544 C CA . ASP A 1 473 ? -5.230 23.650 3.379 1.00 15.51 473 ASP A CA 1
ATOM 3545 C C . ASP A 1 473 ? -4.305 23.983 2.204 1.00 16.52 473 ASP A C 1
ATOM 3546 O O . ASP A 1 473 ? -3.814 23.077 1.545 1.00 15.85 473 ASP A O 1
ATOM 3551 N N . PRO A 1 474 ? -4.070 25.283 1.939 1.00 19.30 474 PRO A N 1
ATOM 3552 C CA . PRO A 1 474 ? -3.213 25.651 0.801 1.00 20.26 474 PRO A CA 1
ATOM 3553 C C . PRO A 1 474 ? -1.828 24.995 0.822 1.00 20.22 474 PRO A C 1
ATOM 3554 O O . PRO A 1 474 ? -1.248 24.761 -0.241 1.00 21.16 474 PRO A O 1
ATOM 3558 N N . ARG A 1 475 ? -1.317 24.682 2.011 1.00 18.23 475 ARG A N 1
ATOM 3559 C CA . ARG A 1 475 ? -0.023 23.989 2.143 1.00 19.40 475 ARG A CA 1
ATOM 3560 C C . ARG A 1 475 ? 0.005 22.575 1.547 1.00 19.03 475 ARG A C 1
ATOM 3561 O O . ARG A 1 475 ? 1.088 22.037 1.294 1.00 20.02 475 ARG A O 1
ATOM 3569 N N . ASP A 1 476 ? -1.164 21.979 1.324 1.00 16.57 476 ASP A N 1
ATOM 3570 C CA . ASP A 1 476 ? -1.267 20.616 0.795 1.00 16.95 476 ASP A CA 1
ATOM 3571 C C . ASP A 1 476 ? -1.761 20.555 -0.652 1.00 15.06 476 ASP A C 1
ATOM 3572 O O . ASP A 1 476 ? -1.905 19.470 -1.215 1.00 16.33 476 ASP A O 1
ATOM 3577 N N . LEU A 1 477 ? -2.037 21.705 -1.259 1.00 15.37 477 LEU A N 1
ATOM 3578 C CA . LEU A 1 477 ? -2.564 21.722 -2.621 1.00 15.78 477 LEU A CA 1
ATOM 3579 C C . LEU A 1 477 ? -1.591 21.154 -3.652 1.00 15.58 477 LEU A C 1
ATOM 3580 O O . LEU A 1 477 ? -2.024 20.586 -4.657 1.00 15.40 477 LEU A O 1
ATOM 3585 N N . TRP A 1 478 ? -0.285 21.300 -3.409 1.00 16.65 478 TRP A N 1
ATOM 3586 C CA . TRP A 1 478 ? 0.728 20.772 -4.336 1.00 16.60 478 TRP A CA 1
ATOM 3587 C C . TRP A 1 478 ? 0.564 19.267 -4.548 1.00 17.33 478 TRP A C 1
ATOM 3588 O O . TRP A 1 478 ? 0.810 18.756 -5.640 1.00 17.00 478 TRP A O 1
ATOM 3599 N N . LEU A 1 479 ? 0.136 18.553 -3.508 1.00 14.98 479 LEU A N 1
ATOM 3600 C CA . LEU A 1 479 ? -0.096 17.121 -3.622 1.00 15.46 479 LEU A CA 1
ATOM 3601 C C . LEU A 1 479 ? -1.161 16.821 -4.666 1.00 15.42 479 LEU A C 1
ATOM 3602 O O . LEU A 1 479 ? -1.018 15.881 -5.445 1.00 16.57 479 LEU A O 1
ATOM 3607 N N . LEU A 1 480 ? -2.219 17.626 -4.696 1.00 14.61 480 LEU A N 1
ATOM 3608 C CA . LEU A 1 480 ? -3.304 17.400 -5.648 1.00 16.02 480 LEU A CA 1
ATOM 3609 C C . LEU A 1 480 ? -2.901 17.735 -7.081 1.00 15.79 480 LEU A C 1
ATOM 3610 O O . LEU A 1 480 ? -3.523 17.249 -8.033 1.00 17.11 480 LEU A O 1
ATOM 3615 N N . GLY A 1 481 ? -1.852 18.546 -7.228 1.00 14.85 481 GLY A N 1
ATOM 3616 C CA . GLY A 1 481 ? -1.190 18.738 -8.514 1.00 15.64 481 GLY A CA 1
ATOM 3617 C C . GLY A 1 481 ? -0.519 17.472 -9.032 1.00 16.44 481 GLY A C 1
ATOM 3618 O O . GLY A 1 481 ? -0.151 17.400 -10.203 1.00 18.35 481 GLY A O 1
ATOM 3619 N N . GLN A 1 482 ? -0.354 16.476 -8.159 1.00 14.20 482 GLN A N 1
ATOM 3620 C CA . GLN A 1 482 ? 0.279 15.208 -8.511 1.00 13.96 482 GLN A CA 1
ATOM 3621 C C . GLN A 1 482 ? -0.683 14.028 -8.348 1.00 14.38 482 GLN A C 1
ATOM 3622 O O . GLN A 1 482 ? -0.257 12.871 -8.361 1.00 16.12 482 GLN A O 1
ATOM 3628 N N . ALA A 1 483 ? -1.975 14.327 -8.229 1.00 14.17 483 ALA A N 1
ATOM 3629 C CA . ALA A 1 483 ? -2.990 13.291 -8.051 1.00 15.61 483 ALA A CA 1
ATOM 3630 C C . ALA A 1 483 ? -3.175 12.488 -9.336 1.00 16.14 483 ALA A C 1
ATOM 3631 O O . ALA A 1 483 ? -3.048 13.024 -10.443 1.00 16.94 483 ALA A O 1
ATOM 3633 N N . ARG A 1 484 ? -3.449 11.199 -9.171 1.00 15.45 484 ARG A N 1
ATOM 3634 C CA . ARG A 1 484 ? -3.831 10.327 -10.272 1.00 16.18 484 ARG A CA 1
ATOM 3635 C C . ARG A 1 484 ? -4.846 9.308 -9.761 1.00 15.12 484 ARG A C 1
ATOM 3636 O O . ARG A 1 484 ? -4.934 9.079 -8.553 1.00 13.97 484 ARG A O 1
ATOM 3644 N N . PRO A 1 485 ? -5.632 8.703 -10.673 1.00 15.91 485 PRO A N 1
ATOM 3645 C CA . PRO A 1 485 ? -6.624 7.714 -10.255 1.00 16.50 485 PRO A CA 1
ATOM 3646 C C . PRO A 1 485 ? -6.040 6.624 -9.363 1.00 15.47 485 PRO A C 1
ATOM 3647 O O . PRO A 1 485 ? -4.968 6.095 -9.664 1.00 18.26 485 PRO A O 1
ATOM 3651 N N . GLY A 1 486 ? -6.729 6.317 -8.265 1.00 16.36 486 GLY A N 1
ATOM 3652 C CA . GLY A 1 486 ? -6.315 5.240 -7.368 1.00 16.28 486 GLY A CA 1
ATOM 3653 C C . GLY A 1 486 ? -5.549 5.680 -6.136 1.00 15.90 486 GLY A C 1
ATOM 3654 O O . GLY A 1 486 ? -5.418 4.904 -5.183 1.00 17.75 486 GLY A O 1
ATOM 3655 N N . VAL A 1 487 ? -5.046 6.911 -6.141 1.00 15.71 487 VAL A N 1
ATOM 3656 C CA . VAL A 1 487 ? -4.354 7.447 -4.964 1.00 16.36 487 VAL A CA 1
ATOM 3657 C C . VAL A 1 487 ? -5.328 7.550 -3.796 1.00 16.27 487 VAL A C 1
ATOM 3658 O O . VAL A 1 487 ? -6.451 8.050 -3.942 1.00 16.08 487 VAL A O 1
ATOM 3662 N N . GLU A 1 488 ? -4.893 7.060 -2.638 1.00 16.92 488 GLU A N 1
ATOM 3663 C CA . GLU A 1 488 ? -5.706 7.103 -1.435 1.00 19.02 488 GLU A CA 1
ATOM 3664 C C . GLU A 1 488 ? -5.547 8.460 -0.762 1.00 18.55 488 GLU A C 1
ATOM 3665 O O . GLU A 1 488 ? -4.430 8.987 -0.663 1.00 18.28 488 GLU A O 1
ATOM 3671 N N . ILE A 1 489 ? -6.675 9.012 -0.318 1.00 18.50 489 ILE A N 1
ATOM 3672 C CA A ILE A 1 489 ? -6.731 10.329 0.313 0.50 18.21 489 ILE A CA 1
ATOM 3673 C CA B ILE A 1 489 ? -6.710 10.321 0.327 0.50 18.31 489 ILE A CA 1
ATOM 3674 C C . ILE A 1 489 ? -7.271 10.197 1.736 1.00 18.65 489 ILE A C 1
ATOM 3675 O O . ILE A 1 489 ? -8.309 9.575 1.950 1.00 19.21 489 ILE A O 1
ATOM 3684 N N . HIS A 1 490 ? -6.561 10.785 2.695 1.00 18.96 490 HIS A N 1
ATOM 3685 C CA . HIS A 1 490 ? -6.975 10.819 4.089 1.00 20.62 490 HIS A CA 1
ATOM 3686 C C . HIS A 1 490 ? -7.103 12.285 4.489 1.00 20.72 490 HIS A C 1
ATOM 3687 O O . HIS A 1 490 ? -6.111 13.019 4.485 1.00 20.51 490 HIS A O 1
ATOM 3694 N N . PHE A 1 491 ? -8.321 12.713 4.804 1.00 19.05 491 PHE A N 1
ATOM 3695 C CA . PHE A 1 491 ? -8.564 14.076 5.252 1.00 19.11 491 PHE A CA 1
ATOM 3696 C C . PHE A 1 491 ? -8.419 14.142 6.765 1.00 20.49 491 PHE A C 1
ATOM 3697 O O . PHE A 1 491 ? -8.885 13.240 7.476 1.00 21.01 491 PHE A O 1
ATOM 3705 N N . THR A 1 492 ? -7.778 15.213 7.237 1.00 20.90 492 THR A N 1
ATOM 3706 C CA A THR A 1 492 ? -7.565 15.424 8.668 0.50 22.77 492 THR A CA 1
ATOM 3707 C CA B THR A 1 492 ? -7.498 15.427 8.658 0.50 22.68 492 THR A CA 1
ATOM 3708 C C . THR A 1 492 ? -7.787 16.886 9.036 1.00 22.83 492 THR A C 1
ATOM 3709 O O . THR A 1 492 ? -7.750 17.763 8.185 1.00 21.24 492 THR A O 1
ATOM 3716 N N . SER A 1 493 ? -8.042 17.142 10.317 1.00 24.63 493 SER A N 1
ATOM 3717 C CA . SER A 1 493 ? -8.240 18.516 10.787 1.00 26.78 493 SER A CA 1
ATOM 3718 C C . SER A 1 493 ? -6.908 19.197 11.100 1.00 29.26 493 SER A C 1
ATOM 3719 O O . SER A 1 493 ? -5.860 18.551 11.116 1.00 33.22 493 SER A O 1
#

B-factor: mean 21.84, std 8.18, range [6.58, 63.45]

Secondary structure (P-SEA, 3-state):
cccbbbbccccccaaaaaaaaaaaaaaaaccccccccccccccbbbbbbccccccaaaaaaaaaacccbbbbbbcccccaaaaaaaaacccaaaaaaaaacccccccccccccccccccccccccccccccccccccccccccccccbbbbbccccccccccccccccccccccccccccccccbbbbbbbbbccccccccccccccccccccccccccccccccccccccccccccccccccccaaaaaaaaaaaaccccccbbbbbcccccccccccccbbbbbbccbbbbcccccccccbbbbbcccbbbbbcccccccbbbbbccccbbbbbccccccccccccccccccccbbbbbccccccccbbbbbcccccccccccccccccccaaaaaaaacbbbbbccccccccccccccccccccccccccccccccccbbbbbbccccccccccccccccccccaaaaaaaccccbbbbbcc

Nearest PDB structures (foldseek):
  3oep-assembly1_A  TM=1.002E+00  e=0.000E+00  Thermus thermophilus HB8
  3opf-assembly1_A  TM=9.966E-01  e=1.267E-102  Thermus thermophilus HB8
  3opf-assembly3_C  TM=9.987E-01  e=1.119E-101  Thermus thermophilus HB8
  3opf-assembly2_B  TM=9.918E-01  e=6.052E-102  Thermus thermophilus HB8
  3ore-assembly2_B  TM=9.956E-01  e=1.806E-48  Thermus thermophilus HB8